Protein AF-A0A4P8KMQ1-F1 (afdb_monomer_lite)

Sequence (525 aa):
MPMMSIRMRLSRSVRSRSPSPRPSARSMSPICSATWWCIRGCRGDPNTGTWWRALWVRRPSRFRLSRASGSRRSGSTRPRRVCWPRCSSRQRRSSRSACSRCDGSPSPGCSASRSSPGRRCSRSGSSLWSCSRTAECDARLEAAGVAPRMDWMTGWTWQAWFGLIGGSLIFFAVLGPMLLIQIRRYGRLSFPRLLGAAATSVYAVALVAYTLLPLPDVAANCGVSGAGIELIPGHSVGDILRETQGLSFVSALTSRATLQVALNVALFVPFGIIARRYWNRGPVVSIMLGAALSLLIETTQLTGIWGLYDCAYRVADVDDLITNTAGAAIGVALAPFLLSWMPSSGTLRRDRSLPRPVTVWRRWFGMVLDAVAVNVVSGLLSLTLIVPQLAFTGGRAPSDAAAIASVVFVGVGTVALVVVLPAVLGRGASIGQRLVWLTPSWPPDRSGRWRRLHRASVVALPYTIATVLDQLPHADAGALQTVVGLIGIVSGVIVLIDVASVPFSRGRRGLSSIVAGAELRDARA

Foldseek 3Di:
DDDDDDDDDDDDDDDDDDDDDDDDDDDDDDDDDDDDDDDDDDDDDDDDDDDDDDDDDDDDDDDDDDDDDDDDDDDDDDDDDDDDDDDDDDDDDDDDDDDDDDDDDDDDDDDDDDDDDDDDDDDDDDDDDDDPVVVVVVVVCVVVVNDPPPPPVVVVVVVVCCLVVVLVVQLCVQLLVQVLCCCVQQVDDDPLLNVVSNVVSNLRSVLCCVLCPPQDDQPPPQPDDQLEEADDPCVLVVVLCVQCVPHDPVVSCVDPSNCVLVVLLQSQLVQLLCVCAVVVDDLVVSLVVQLVVQVVSLVCQQCVNVVPHPGRNHRRYVSSSVSSSNSSNNSNVCNCPPCVVPDHSVVSNVCNLPWDADDLVLVVQLVVVLLVLLVVQLVVLLCVLVVVCCVVVVNDDDDLVSQVVSLVRSLVRSCVPFQLVCLQPDQLDTPSCVSNQKGKDADPVQRDSVLSSQLSCQQSVLSSCLVSLCSRVCCVDDPNVVVSVVSVVVSVVSVVQQSVCQVVDDSSQGDSCVVSVIHMTGNSD

pLDDT: mean 71.43, std 28.8, range [20.5, 98.31]

Secondary structure (DSSP, 8-state):
---------------------------PPP----------------------------PPP----------------------PPP--------------------------------------SSS-----HHHHHHHHHHHTT------HHHHHHHHHHIIIIIHHHHHHHHHHHHHHHHHHHHSS--HHHHHHHHHHHHHHHHHHHHHH-SPPPTTTSTTS----EE--TTHHHHHHHHHHTT--HHHHHTSHHHHHHHHHHHHHHHHHHIIIIIS---HHHHHHHHHHHHHHHHHHHHTHHHHTSSS-SS-EEHHHHHHHHHHHHHHHHHHHHHTTTSPPHHHHHHGGGS-----HHHHHHHHHHHHHHHHHHHHHHHHHHHHHHHHHHTSPPPPHHHHHHHHHHHHHHHIIIIIIHHHHSTT---HHHHHTTEEEE--GGG--HHHHHHHHHHHHHHHHHHHHHTTSTTTTSHHHHHHHHHHHHHHHHHHHHHHHHTTTSGGG-HHHHHHTT-EEEETT-

Structure (mmCIF, N/CA/C/O backbone):
data_AF-A0A4P8KMQ1-F1
#
_entry.id   AF-A0A4P8KMQ1-F1
#
loop_
_atom_site.group_PDB
_atom_site.id
_atom_site.type_symbol
_atom_site.label_atom_id
_atom_site.label_alt_id
_atom_site.label_comp_id
_atom_site.label_asym_id
_atom_site.label_entity_id
_atom_site.label_seq_id
_atom_site.pdbx_PDB_ins_code
_atom_site.Cartn_x
_atom_site.Cartn_y
_atom_site.Cartn_z
_atom_site.occupancy
_atom_site.B_iso_or_equiv
_atom_site.auth_seq_id
_atom_site.auth_comp_id
_atom_site.auth_asym_id
_atom_site.auth_atom_id
_atom_site.pdbx_PDB_model_num
ATOM 1 N N . MET A 1 1 ? 7.401 -48.419 -9.924 1.00 32.31 1 MET A N 1
ATOM 2 C CA . MET A 1 1 ? 8.307 -49.060 -10.907 1.00 32.31 1 MET A CA 1
ATOM 3 C C . MET A 1 1 ? 7.613 -50.303 -11.439 1.00 32.31 1 MET A C 1
ATOM 5 O O . MET A 1 1 ? 7.012 -50.962 -10.596 1.00 32.31 1 MET A O 1
ATOM 9 N N . PRO A 1 2 ? 7.686 -50.664 -12.736 1.00 47.25 2 PRO A N 1
ATOM 10 C CA . PRO A 1 2 ? 8.193 -49.959 -13.937 1.00 47.25 2 PRO A CA 1
ATOM 11 C C . PRO A 1 2 ? 7.004 -49.460 -14.816 1.00 47.25 2 PRO A C 1
ATOM 13 O O . PRO A 1 2 ? 5.876 -49.853 -14.558 1.00 47.25 2 PRO A O 1
ATOM 16 N N . MET A 1 3 ? 7.030 -48.520 -15.771 1.00 28.70 3 MET A N 1
ATOM 17 C CA . MET A 1 3 ? 7.969 -47.985 -16.777 1.00 28.70 3 MET A CA 1
ATOM 18 C C . MET A 1 3 ? 8.418 -48.946 -17.896 1.00 28.70 3 MET A C 1
ATOM 20 O O . MET A 1 3 ? 9.424 -49.628 -17.771 1.00 28.70 3 MET A O 1
ATOM 24 N N . MET A 1 4 ? 7.705 -48.903 -19.029 1.00 29.08 4 MET A N 1
ATOM 25 C CA . MET A 1 4 ? 8.152 -49.257 -20.392 1.00 29.08 4 MET A CA 1
ATOM 26 C C . MET A 1 4 ? 7.154 -48.574 -21.359 1.00 29.08 4 MET A C 1
ATOM 28 O O . MET A 1 4 ? 5.963 -48.824 -21.248 1.00 29.08 4 MET A O 1
ATOM 32 N N . SER A 1 5 ? 7.455 -47.514 -22.118 1.00 27.19 5 SER A N 1
ATOM 33 C CA . SER A 1 5 ? 8.477 -47.265 -23.150 1.00 27.19 5 SER A CA 1
ATOM 34 C C . SER A 1 5 ? 8.075 -47.744 -24.562 1.00 27.19 5 SER A C 1
ATOM 36 O O . SER A 1 5 ? 8.046 -48.939 -24.827 1.00 27.19 5 SER A O 1
ATOM 38 N N . ILE A 1 6 ? 7.879 -46.749 -25.450 1.00 28.44 6 ILE A N 1
ATOM 39 C CA . ILE A 1 6 ? 8.141 -46.724 -26.911 1.00 28.44 6 ILE A CA 1
ATOM 40 C C . ILE A 1 6 ? 7.138 -47.432 -27.856 1.00 28.44 6 ILE A C 1
ATOM 42 O O . ILE A 1 6 ? 7.084 -48.653 -27.904 1.00 28.44 6 ILE A O 1
ATOM 46 N N . ARG A 1 7 ? 6.473 -46.671 -28.756 1.00 26.56 7 ARG A N 1
ATOM 47 C CA . ARG A 1 7 ? 6.892 -46.461 -30.175 1.00 26.56 7 ARG A CA 1
ATOM 48 C C . ARG A 1 7 ? 5.917 -45.565 -30.964 1.00 26.56 7 ARG A C 1
ATOM 50 O O . ARG A 1 7 ? 4.722 -45.824 -31.026 1.00 26.56 7 ARG A O 1
ATOM 57 N N . MET A 1 8 ? 6.465 -44.548 -31.633 1.00 27.00 8 MET A N 1
ATOM 58 C CA . MET A 1 8 ? 5.817 -43.787 -32.710 1.00 27.00 8 MET A CA 1
ATOM 59 C C . MET A 1 8 ? 5.589 -44.660 -33.954 1.00 27.00 8 MET A C 1
ATOM 61 O O . MET A 1 8 ? 6.461 -45.448 -34.326 1.00 27.00 8 MET A O 1
ATOM 65 N N . ARG A 1 9 ? 4.490 -44.415 -34.679 1.00 27.06 9 ARG A N 1
ATOM 66 C CA . ARG A 1 9 ? 4.393 -44.700 -36.118 1.00 27.06 9 ARG A CA 1
ATOM 67 C C . ARG A 1 9 ? 3.645 -43.572 -36.828 1.00 27.06 9 ARG A C 1
ATOM 69 O O . ARG A 1 9 ? 2.464 -43.346 -36.597 1.00 27.06 9 ARG A O 1
ATOM 76 N N . LEU A 1 10 ? 4.381 -42.866 -37.682 1.00 28.61 10 LEU A N 1
ATOM 77 C CA . LEU A 1 10 ? 3.871 -41.964 -38.709 1.00 28.61 10 LEU A CA 1
ATOM 78 C C . LEU A 1 10 ? 3.107 -42.765 -39.772 1.00 28.61 10 LEU A C 1
ATOM 80 O O . LEU A 1 10 ? 3.604 -43.785 -40.246 1.00 28.61 10 LEU A O 1
ATOM 84 N N . SER A 1 11 ? 1.966 -42.247 -40.221 1.00 26.91 11 SER A N 1
ATOM 85 C CA . SER A 1 11 ? 1.463 -42.507 -41.571 1.00 26.91 11 SER A CA 1
ATOM 86 C C . SER A 1 11 ? 0.763 -41.260 -42.101 1.00 26.91 11 SER A C 1
ATOM 88 O O . SER A 1 11 ? -0.282 -40.843 -41.604 1.00 26.91 11 SER A O 1
ATOM 90 N N . ARG A 1 12 ? 1.392 -40.646 -43.106 1.00 30.53 12 ARG A N 1
ATOM 91 C CA . ARG A 1 12 ? 0.777 -39.678 -44.012 1.00 30.53 12 ARG A CA 1
ATOM 92 C C . ARG A 1 12 ? -0.167 -40.445 -44.937 1.00 30.53 12 ARG A C 1
ATOM 94 O O . ARG A 1 12 ? 0.269 -41.390 -45.585 1.00 30.53 12 ARG A O 1
ATOM 101 N N . SER A 1 13 ? -1.394 -39.967 -45.117 1.00 28.11 13 SER A N 1
ATOM 102 C CA . SER A 1 13 ? -2.076 -40.150 -46.398 1.00 28.11 13 SER A CA 1
ATOM 103 C C . SER A 1 13 ? -2.787 -38.862 -46.793 1.00 28.11 13 SER A C 1
ATOM 105 O O . SER A 1 13 ? -3.613 -38.312 -46.071 1.00 28.11 13 SER A O 1
ATOM 107 N N . VAL A 1 14 ? -2.344 -38.354 -47.937 1.00 29.31 14 VAL A N 1
ATOM 108 C CA . VAL A 1 14 ? -2.907 -37.250 -48.699 1.00 29.31 14 VAL A CA 1
ATOM 109 C C . VAL A 1 14 ? -4.107 -37.801 -49.461 1.00 29.31 14 VAL A C 1
ATOM 111 O O . VAL A 1 14 ? -3.966 -38.778 -50.196 1.00 29.31 14 VAL A O 1
ATOM 114 N N . ARG A 1 15 ? -5.269 -37.151 -49.357 1.00 28.89 15 ARG A N 1
ATOM 115 C CA . ARG A 1 15 ? -6.241 -37.167 -50.453 1.00 28.89 15 ARG A CA 1
ATOM 116 C C . ARG A 1 15 ? -7.037 -35.869 -50.498 1.00 28.89 15 ARG A C 1
ATOM 118 O O . ARG A 1 15 ? -7.739 -35.495 -49.567 1.00 28.89 15 ARG A O 1
ATOM 125 N N . SER A 1 16 ? -6.841 -35.196 -51.620 1.00 27.28 16 SER A N 1
ATOM 126 C CA . SER A 1 16 ? -7.515 -34.014 -52.126 1.00 27.28 16 SER A CA 1
ATOM 127 C C . SER A 1 16 ? -9.012 -34.244 -52.332 1.00 27.28 16 SER A C 1
ATOM 129 O O . SER A 1 16 ? -9.410 -35.286 -52.850 1.00 27.28 16 SER A O 1
ATOM 131 N N . ARG A 1 17 ? -9.822 -33.234 -51.995 1.00 27.73 17 ARG A N 1
ATOM 132 C CA . ARG A 1 17 ? -11.119 -32.920 -52.621 1.00 27.73 17 ARG A CA 1
ATOM 133 C C . ARG A 1 17 ? -11.535 -31.498 -52.221 1.00 27.73 17 ARG A C 1
ATOM 135 O O . ARG A 1 17 ? -11.949 -31.257 -51.095 1.00 27.73 17 ARG A O 1
ATOM 142 N N . SER A 1 18 ? -11.382 -30.562 -53.151 1.00 29.22 18 SER A N 1
ATOM 143 C CA . SER A 1 18 ? -12.176 -29.331 -53.242 1.00 29.22 18 SER A CA 1
ATOM 144 C C . SER A 1 18 ? -13.589 -29.700 -53.738 1.00 29.22 18 SER A C 1
ATOM 146 O O . SER A 1 18 ? -13.729 -30.693 -54.458 1.00 29.22 18 SER A O 1
ATOM 148 N N . PRO A 1 19 ? -14.648 -28.985 -53.311 1.00 32.69 19 PRO A N 1
ATOM 149 C CA . PRO A 1 19 ? -15.015 -27.738 -53.985 1.00 32.69 19 PRO A CA 1
ATOM 150 C C . PRO A 1 19 ? -15.478 -26.611 -53.039 1.00 32.69 19 PRO A C 1
ATOM 152 O O . PRO A 1 19 ? -15.913 -26.824 -51.912 1.00 32.69 19 PRO A O 1
ATOM 155 N N . SER A 1 20 ? -15.379 -25.385 -53.546 1.00 29.12 20 SER A N 1
ATOM 156 C CA . SER A 1 20 ? -16.001 -24.167 -53.021 1.00 29.12 20 SER A CA 1
ATOM 157 C C . SER A 1 20 ? -17.530 -24.298 -52.910 1.00 29.12 20 SER A C 1
ATOM 159 O O . SER A 1 20 ? -18.157 -24.991 -53.711 1.00 29.12 20 SER A O 1
ATOM 161 N N . PRO A 1 21 ? -18.149 -23.578 -51.956 1.00 32.59 21 PRO A N 1
ATOM 162 C CA . PRO A 1 21 ? -18.947 -22.427 -52.382 1.00 32.59 21 PRO A CA 1
ATOM 163 C C . PRO A 1 21 ? -18.798 -21.203 -51.459 1.00 32.59 21 PRO A C 1
ATOM 165 O O . PRO A 1 21 ? -18.708 -21.304 -50.239 1.00 32.59 21 PRO A O 1
ATOM 168 N N . ARG A 1 22 ? -18.808 -20.013 -52.069 1.00 31.62 22 ARG A N 1
ATOM 169 C CA . ARG A 1 22 ? -19.026 -18.732 -51.380 1.00 31.62 22 ARG A CA 1
ATOM 170 C C . ARG A 1 22 ? -20.474 -18.664 -50.876 1.00 31.62 22 ARG A C 1
ATOM 172 O O . ARG A 1 22 ? -21.369 -18.993 -51.653 1.00 31.62 22 ARG A O 1
ATOM 179 N N . PRO A 1 23 ? -20.719 -18.059 -49.704 1.00 29.95 23 PRO A N 1
ATOM 180 C CA . PRO A 1 23 ? -21.929 -17.283 -49.510 1.00 29.95 23 PRO A CA 1
ATOM 181 C C . PRO A 1 23 ? -21.608 -15.808 -49.248 1.00 29.95 23 PRO A C 1
ATOM 183 O O . PRO A 1 23 ? -20.733 -15.428 -48.475 1.00 29.95 23 PRO A O 1
ATOM 186 N N . SER A 1 24 ? -22.364 -14.989 -49.964 1.00 27.33 24 SER A N 1
ATOM 187 C CA . SER A 1 24 ? -22.517 -13.544 -49.887 1.00 27.33 24 SER A CA 1
ATOM 188 C C . SER A 1 24 ? -22.719 -13.016 -48.461 1.00 27.33 24 SER A C 1
ATOM 190 O O . SER A 1 24 ? -23.735 -13.311 -47.831 1.00 27.33 24 SER A O 1
ATOM 192 N N . ALA A 1 25 ? -21.824 -12.142 -48.001 1.00 26.94 25 ALA A N 1
ATOM 193 C CA . ALA A 1 25 ? -22.103 -11.256 -46.878 1.00 26.94 25 ALA A CA 1
ATOM 194 C C . ALA A 1 25 ? -22.982 -10.093 -47.370 1.00 26.94 25 ALA A C 1
ATOM 196 O O . ALA A 1 25 ? -22.518 -9.189 -48.064 1.00 26.94 25 ALA A O 1
ATOM 197 N N . ARG A 1 26 ? -24.275 -10.148 -47.032 1.00 26.28 26 ARG A N 1
ATOM 198 C CA . ARG A 1 26 ? -25.172 -8.989 -47.045 1.00 26.28 26 ARG A CA 1
ATOM 199 C C . ARG A 1 26 ? -24.699 -8.023 -45.958 1.00 26.28 26 ARG A C 1
ATOM 201 O O . ARG A 1 26 ? -24.690 -8.386 -44.785 1.00 26.28 26 ARG A O 1
ATOM 208 N N . SER A 1 27 ? -24.326 -6.805 -46.332 1.00 24.88 27 SER A N 1
ATOM 209 C CA . SER A 1 27 ? -24.139 -5.707 -45.388 1.00 24.88 27 SER A CA 1
ATOM 210 C C . SER A 1 27 ? -25.509 -5.229 -44.896 1.00 24.88 27 SER A C 1
ATOM 212 O O . SER A 1 27 ? -26.254 -4.568 -45.614 1.00 24.88 27 SER A O 1
ATOM 214 N N . MET A 1 28 ? -25.857 -5.580 -43.658 1.00 25.22 28 MET A N 1
ATOM 215 C CA . MET A 1 28 ? -26.893 -4.878 -42.900 1.00 25.22 28 MET A CA 1
ATOM 216 C C . MET A 1 28 ? -26.285 -3.585 -42.357 1.00 25.22 28 MET A C 1
ATOM 218 O O . MET A 1 28 ? -25.328 -3.603 -41.587 1.00 25.22 28 MET A O 1
ATOM 222 N N . SER A 1 29 ? -26.822 -2.459 -42.812 1.00 24.77 29 SER A N 1
ATOM 223 C CA . SER A 1 29 ? -26.522 -1.119 -42.315 1.00 24.77 29 SER A CA 1
ATOM 224 C C . SER A 1 29 ? -27.044 -0.956 -40.880 1.00 24.77 29 SER A C 1
ATOM 226 O O . SER A 1 29 ? -28.207 -1.286 -40.640 1.00 24.77 29 SER A O 1
ATOM 228 N N . PRO A 1 30 ? -26.269 -0.408 -39.928 1.00 26.41 30 PRO A N 1
ATOM 229 C CA . PRO A 1 30 ? -26.843 0.089 -38.691 1.00 26.41 30 PRO A CA 1
ATOM 230 C C . PRO A 1 30 ? -27.525 1.437 -38.954 1.00 26.41 30 PRO A C 1
ATOM 232 O O . PRO A 1 30 ? -26.949 2.374 -39.508 1.00 26.41 30 PRO A O 1
ATOM 235 N N . ILE A 1 31 ? -28.793 1.489 -38.567 1.00 24.12 31 ILE A N 1
ATOM 236 C CA . ILE A 1 31 ? -29.654 2.666 -38.516 1.00 24.12 31 ILE A CA 1
ATOM 237 C C . ILE A 1 31 ? -29.064 3.642 -37.487 1.00 24.12 31 ILE A C 1
ATOM 239 O O . ILE A 1 31 ? -29.079 3.365 -36.291 1.00 24.12 31 ILE A O 1
ATOM 243 N N . CYS A 1 32 ? -28.561 4.793 -37.939 1.00 22.75 32 CYS A N 1
ATOM 244 C CA . CYS A 1 32 ? -28.290 5.937 -37.068 1.00 22.75 32 CYS A CA 1
ATOM 245 C C . CYS A 1 32 ? -29.564 6.777 -36.939 1.00 22.75 32 CYS A C 1
ATOM 247 O O . CYS A 1 32 ? -29.843 7.644 -37.766 1.00 22.75 32 CYS A O 1
ATOM 249 N N . SER A 1 33 ? -30.337 6.525 -35.887 1.00 25.86 33 SER A N 1
ATOM 250 C CA . SER A 1 33 ? -31.342 7.456 -35.382 1.00 25.86 33 SER A CA 1
ATOM 251 C C . SER A 1 33 ? -30.689 8.385 -34.357 1.00 25.86 33 SER A C 1
ATOM 253 O O . SER A 1 33 ? -30.431 7.970 -33.230 1.00 25.86 33 SER A O 1
ATOM 255 N N . ALA A 1 34 ? -30.433 9.638 -34.727 1.00 24.78 34 ALA A N 1
ATOM 256 C CA . ALA A 1 34 ? -30.225 10.719 -33.764 1.00 24.78 34 ALA A CA 1
ATOM 257 C C . ALA A 1 34 ? -30.566 12.064 -34.415 1.00 24.78 34 ALA A C 1
ATOM 259 O O . ALA A 1 34 ? -29.739 12.741 -35.021 1.00 24.78 34 ALA A O 1
ATOM 260 N N . THR A 1 35 ? -31.838 12.420 -34.298 1.00 23.20 35 THR A N 1
ATOM 261 C CA . THR A 1 35 ? -32.401 13.739 -34.566 1.00 23.20 35 THR A CA 1
ATOM 262 C C . THR A 1 35 ? -31.804 14.742 -33.576 1.00 23.20 35 THR A C 1
ATOM 264 O O . THR A 1 35 ? -32.004 14.585 -32.376 1.00 23.20 35 THR A O 1
ATOM 267 N N . TRP A 1 36 ? -31.121 15.791 -34.043 1.00 23.53 36 TRP A N 1
ATOM 268 C CA . TRP A 1 36 ? -30.829 16.966 -33.213 1.00 23.53 36 TRP A CA 1
ATOM 269 C C . TRP A 1 36 ? -31.332 18.235 -33.891 1.00 23.53 36 TRP A C 1
ATOM 271 O O . TRP A 1 36 ? -30.965 18.574 -35.015 1.00 23.53 36 TRP A O 1
ATOM 281 N N . TRP A 1 37 ? -32.238 18.897 -33.178 1.00 23.16 37 TRP A N 1
ATOM 282 C CA . TRP A 1 37 ? -32.854 20.167 -33.520 1.00 23.16 37 TRP A CA 1
ATOM 283 C C . TRP A 1 37 ? -31.832 21.309 -33.473 1.00 23.16 37 TRP A C 1
ATOM 285 O O . TRP A 1 37 ? -31.116 21.484 -32.489 1.00 23.16 37 TRP A O 1
ATOM 295 N N . CYS A 1 38 ? -31.821 22.141 -34.515 1.00 20.50 38 CYS A N 1
ATOM 296 C CA . CYS A 1 38 ? -31.182 23.453 -34.492 1.00 20.50 38 CYS A CA 1
ATOM 297 C C . CYS A 1 38 ? -31.956 24.403 -33.568 1.00 20.50 38 CYS A C 1
ATOM 299 O O . CYS A 1 38 ? -33.068 24.811 -33.902 1.00 20.50 38 CYS A O 1
ATOM 301 N N . ILE A 1 39 ? -31.336 24.855 -32.478 1.00 23.31 39 ILE A N 1
ATOM 302 C CA . ILE A 1 39 ? -31.779 26.054 -31.757 1.00 23.31 39 ILE A CA 1
ATOM 303 C C . ILE A 1 39 ? -30.860 27.215 -32.146 1.00 23.31 39 ILE A C 1
ATOM 305 O O . ILE A 1 39 ? -29.667 27.230 -31.853 1.00 23.31 39 ILE A O 1
ATOM 309 N N . ARG A 1 40 ? -31.443 28.191 -32.850 1.00 24.39 40 ARG A N 1
ATOM 310 C CA . ARG A 1 40 ? -30.890 29.536 -33.059 1.00 24.39 40 ARG A CA 1
ATOM 311 C C . ARG A 1 40 ? -30.908 30.307 -31.738 1.00 24.39 40 ARG A C 1
ATOM 313 O O . ARG A 1 40 ? -31.934 30.319 -31.067 1.00 24.39 40 ARG A O 1
ATOM 320 N N . GLY A 1 41 ? -29.854 31.072 -31.458 1.00 23.44 41 GLY A N 1
ATOM 321 C CA . GLY A 1 41 ? -29.892 32.098 -30.415 1.00 23.44 41 GLY A CA 1
ATOM 322 C C . GLY A 1 41 ? -28.581 32.858 -30.239 1.00 23.44 41 GLY A C 1
ATOM 323 O O . GLY A 1 41 ? -27.792 32.530 -29.366 1.00 23.44 41 GLY A O 1
ATOM 324 N N . CYS A 1 42 ? -28.361 33.905 -31.039 1.00 23.69 42 CYS A N 1
ATOM 325 C CA . CYS A 1 42 ? -27.425 34.981 -30.702 1.00 23.69 42 CYS A CA 1
ATOM 326 C C . CYS A 1 42 ? -28.135 36.015 -29.810 1.00 23.69 42 CYS A C 1
ATOM 328 O O . CYS A 1 42 ? -29.145 36.568 -30.243 1.00 23.69 42 CYS A O 1
ATOM 330 N N . ARG A 1 43 ? -27.590 36.284 -28.616 1.00 25.75 43 ARG A N 1
ATOM 331 C CA . ARG A 1 43 ? -27.700 37.482 -27.735 1.00 25.75 43 ARG A CA 1
ATOM 332 C C . ARG A 1 43 ? -26.881 37.111 -26.482 1.00 25.75 43 ARG A C 1
ATOM 334 O O . ARG A 1 43 ? -27.092 36.029 -25.962 1.00 25.75 43 ARG A O 1
ATOM 341 N N . GLY A 1 44 ? -25.824 37.804 -26.067 1.00 24.20 44 GLY A N 1
ATOM 342 C CA . GLY A 1 44 ? -25.755 39.190 -25.600 1.00 24.20 44 GLY A CA 1
ATOM 343 C C . GLY A 1 44 ? -25.291 39.146 -24.130 1.00 24.20 44 GLY A C 1
ATOM 344 O O . GLY A 1 44 ? -26.041 38.669 -23.289 1.00 24.20 44 GLY A O 1
ATOM 345 N N . ASP A 1 45 ? -24.051 39.564 -23.862 1.00 28.89 45 ASP A N 1
ATOM 346 C CA . ASP A 1 45 ? -23.431 39.796 -22.528 1.00 28.89 45 ASP A CA 1
ATOM 347 C C . ASP A 1 45 ? -24.262 40.834 -21.704 1.00 28.89 45 ASP A C 1
ATOM 349 O O . ASP A 1 45 ? -25.031 41.544 -22.366 1.00 28.89 45 ASP A O 1
ATOM 353 N N . PRO A 1 46 ? -24.137 41.056 -20.358 1.00 43.97 46 PRO A N 1
ATOM 354 C CA . PRO A 1 46 ? -22.985 40.785 -19.474 1.00 43.97 46 PRO A CA 1
ATOM 355 C C . PRO A 1 46 ? -23.264 40.358 -18.000 1.00 43.97 46 PRO A C 1
ATOM 357 O O . PRO A 1 46 ? -24.391 40.412 -17.518 1.00 43.97 46 PRO A O 1
ATOM 360 N N . ASN A 1 47 ? -22.172 40.036 -17.283 1.00 26.12 47 ASN A N 1
ATOM 361 C CA . ASN A 1 47 ? -21.856 40.279 -15.852 1.00 26.12 47 ASN A CA 1
ATOM 362 C C . ASN A 1 47 ? -21.432 39.093 -14.949 1.00 26.12 47 ASN A C 1
ATOM 364 O O . ASN A 1 47 ? -22.212 38.226 -14.574 1.00 26.12 47 ASN A O 1
ATOM 368 N N . THR A 1 48 ? -20.207 39.279 -14.432 1.00 28.27 48 THR A N 1
ATOM 369 C CA . THR A 1 48 ? -19.697 39.038 -13.063 1.00 28.27 48 THR A CA 1
ATOM 370 C C . THR A 1 48 ? -19.386 37.621 -12.580 1.00 28.27 48 THR A C 1
ATOM 372 O O . THR A 1 48 ? -20.258 36.777 -12.431 1.00 28.27 48 THR A O 1
ATOM 375 N N . GLY A 1 49 ? -18.119 37.437 -12.183 1.00 24.11 49 GLY A N 1
ATOM 376 C CA . GLY A 1 49 ? -17.666 36.307 -11.369 1.00 24.11 49 GLY A CA 1
ATOM 377 C C . GLY A 1 49 ? -16.148 36.126 -11.354 1.00 24.11 49 GLY A C 1
ATOM 378 O O . GLY A 1 49 ? -15.637 35.134 -11.850 1.00 24.11 49 GLY A O 1
ATOM 379 N N . THR A 1 50 ? -15.422 37.119 -10.846 1.00 24.73 50 THR A N 1
ATOM 380 C CA . THR A 1 50 ? -13.966 37.142 -10.627 1.00 24.73 50 THR A CA 1
ATOM 381 C C . THR A 1 50 ? -13.463 36.090 -9.615 1.00 24.73 50 THR A C 1
ATOM 383 O O . THR A 1 50 ? -14.256 35.489 -8.898 1.00 24.73 50 THR A O 1
ATOM 386 N N . TRP A 1 51 ? -12.121 35.994 -9.514 1.00 23.86 51 TRP A N 1
ATOM 387 C CA . TRP A 1 51 ? -11.257 35.342 -8.494 1.00 23.86 51 TRP A CA 1
ATOM 388 C C . TRP A 1 51 ? -10.817 33.900 -8.857 1.00 23.86 51 TRP A C 1
ATOM 390 O O . TRP A 1 51 ? -11.626 32.990 -8.865 1.00 23.86 51 TRP A O 1
ATOM 400 N N . TRP A 1 52 ? -9.554 33.594 -9.204 1.00 24.33 52 TRP A N 1
ATOM 401 C CA . TRP A 1 52 ? -8.314 33.885 -8.468 1.00 24.33 52 TRP A CA 1
ATOM 402 C C . TRP A 1 52 ? -7.036 33.982 -9.339 1.00 24.33 52 TRP A C 1
ATOM 404 O O . TRP A 1 52 ? -6.741 33.132 -10.169 1.00 24.33 52 TRP A O 1
ATOM 414 N N . ARG A 1 53 ? -6.273 35.044 -9.041 1.00 23.70 53 ARG A N 1
ATOM 415 C CA . ARG A 1 53 ? -4.810 35.276 -9.068 1.00 23.70 53 ARG A CA 1
ATOM 416 C C . ARG A 1 53 ? -3.887 34.316 -9.842 1.00 23.70 53 ARG A C 1
ATOM 418 O O . ARG A 1 53 ? -3.543 33.240 -9.367 1.00 23.70 53 ARG A O 1
ATOM 425 N N . ALA A 1 54 ? -3.285 34.868 -10.897 1.00 24.47 54 ALA A N 1
ATOM 426 C CA . ALA A 1 54 ? -1.950 34.514 -11.367 1.00 24.47 54 ALA A CA 1
ATOM 427 C C . ALA A 1 54 ? -0.879 35.298 -10.579 1.00 24.47 54 ALA A C 1
ATOM 429 O O . ALA A 1 54 ? -0.921 36.526 -10.495 1.00 24.47 54 ALA A O 1
ATOM 430 N N . LEU A 1 55 ? 0.102 34.583 -10.034 1.00 22.92 55 LEU A N 1
ATOM 431 C CA . LEU A 1 55 ? 1.400 35.102 -9.612 1.00 22.92 55 LEU A CA 1
ATOM 432 C C . LEU A 1 55 ? 2.438 34.117 -10.155 1.00 22.92 55 LEU A C 1
ATOM 434 O O . LEU A 1 55 ? 2.314 32.931 -9.883 1.00 22.92 55 LEU A O 1
ATOM 438 N N . TRP A 1 56 ? 3.376 34.598 -10.974 1.00 23.08 56 TRP A N 1
ATOM 439 C CA . TRP A 1 56 ? 4.832 34.389 -10.870 1.00 23.08 56 TRP A CA 1
ATOM 440 C C . TRP A 1 56 ? 5.547 34.842 -12.162 1.00 23.08 56 TRP A C 1
ATOM 442 O O . TRP A 1 56 ? 5.611 34.147 -13.167 1.00 23.08 56 TRP A O 1
ATOM 452 N N . VAL A 1 57 ? 6.027 36.088 -12.093 1.00 23.97 57 VAL A N 1
ATOM 453 C CA . VAL A 1 57 ? 7.388 36.579 -12.390 1.00 23.97 57 VAL A CA 1
ATOM 454 C C . VAL A 1 57 ? 8.104 36.140 -13.686 1.00 23.97 57 VAL A C 1
ATOM 456 O O . VAL A 1 57 ? 8.576 35.021 -13.854 1.00 23.97 57 VAL A O 1
ATOM 459 N N . ARG A 1 58 ? 8.311 37.166 -14.527 1.00 24.52 58 ARG A N 1
ATOM 460 C CA . ARG A 1 58 ? 9.264 37.320 -15.641 1.00 24.52 58 ARG A CA 1
ATOM 461 C C . ARG A 1 58 ? 10.704 36.877 -15.323 1.00 24.52 58 ARG A C 1
ATOM 463 O O . ARG A 1 58 ? 11.257 37.263 -14.297 1.00 24.52 58 ARG A O 1
ATOM 470 N N . ARG A 1 59 ? 11.381 36.280 -16.314 1.00 23.80 59 ARG A N 1
ATOM 471 C CA . ARG A 1 59 ? 12.845 36.390 -16.503 1.00 23.80 59 ARG A CA 1
ATOM 472 C C . ARG A 1 59 ? 13.171 37.464 -17.559 1.00 23.80 59 ARG A C 1
ATOM 474 O O . ARG A 1 59 ? 12.424 37.569 -18.530 1.00 23.80 59 ARG A O 1
ATOM 481 N N . PRO A 1 60 ? 14.260 38.243 -17.408 1.00 31.02 60 PRO A N 1
ATOM 482 C CA . PRO A 1 60 ? 14.641 39.284 -18.357 1.00 31.02 60 PRO A CA 1
ATOM 483 C C . PRO A 1 60 ? 15.658 38.781 -19.393 1.00 31.02 60 PRO A C 1
ATOM 485 O O . PRO A 1 60 ? 16.579 38.029 -19.073 1.00 31.02 60 PRO A O 1
ATOM 488 N N . SER A 1 61 ? 15.525 39.256 -20.630 1.00 26.92 61 SER A N 1
ATOM 489 C CA . SER A 1 61 ? 16.539 39.149 -21.680 1.00 26.92 61 SER A CA 1
ATOM 490 C C . SER A 1 61 ? 17.381 40.428 -21.769 1.00 26.92 61 SER A C 1
ATOM 492 O O . SER A 1 61 ? 16.890 41.546 -21.637 1.00 26.92 61 SER A O 1
ATOM 494 N N . ARG A 1 62 ? 18.677 40.190 -21.968 1.00 26.67 62 ARG A N 1
ATOM 495 C CA . ARG A 1 62 ? 19.855 41.068 -21.999 1.00 26.67 62 ARG A CA 1
ATOM 496 C C . ARG A 1 62 ? 19.731 42.407 -22.758 1.00 26.67 62 ARG A C 1
ATOM 498 O O . ARG A 1 62 ? 19.337 42.448 -23.914 1.00 26.67 62 ARG A O 1
ATOM 505 N N . PHE A 1 63 ? 20.205 43.453 -22.076 1.00 23.78 63 PHE A N 1
ATOM 506 C CA . PHE A 1 63 ? 21.138 44.518 -22.493 1.00 23.78 63 PHE A CA 1
ATOM 507 C C . PHE A 1 63 ? 21.332 44.846 -23.991 1.00 23.78 63 PHE A C 1
ATOM 509 O O . PHE A 1 63 ? 21.946 44.084 -24.736 1.00 23.78 63 PHE A O 1
ATOM 516 N N . ARG A 1 64 ? 21.064 46.116 -24.333 1.00 23.75 64 ARG A N 1
ATOM 517 C CA . ARG A 1 64 ? 21.998 46.969 -25.092 1.00 23.75 64 ARG A CA 1
ATOM 518 C C . ARG A 1 64 ? 21.905 48.411 -24.584 1.00 23.75 64 ARG A C 1
ATOM 520 O O . ARG A 1 64 ? 20.835 49.009 -24.584 1.00 23.75 64 ARG A O 1
ATOM 527 N N . LEU A 1 65 ? 23.038 48.927 -24.117 1.00 24.64 65 LEU A N 1
ATOM 528 C CA . LEU A 1 65 ? 23.259 50.318 -23.727 1.00 24.64 65 LEU A CA 1
ATOM 529 C C . LEU A 1 65 ? 23.607 51.142 -24.971 1.00 24.64 65 LEU A C 1
ATOM 531 O O . LEU A 1 65 ? 24.520 50.779 -25.707 1.00 24.64 65 LEU A O 1
ATOM 535 N N . SER A 1 66 ? 22.961 52.291 -25.136 1.00 24.62 66 SER A N 1
ATOM 536 C CA . SER A 1 66 ? 23.617 53.493 -25.652 1.00 24.62 66 SER A CA 1
ATOM 537 C C . SER A 1 66 ? 22.929 54.716 -25.050 1.00 24.62 66 SER A C 1
ATOM 539 O O . SER A 1 66 ? 21.704 54.808 -25.018 1.00 24.62 66 SER A O 1
ATOM 541 N N . ARG A 1 67 ? 23.756 55.584 -24.470 1.00 25.84 67 ARG A N 1
ATOM 542 C CA . ARG A 1 67 ? 23.426 56.748 -23.647 1.00 25.84 67 ARG A CA 1
ATOM 543 C C . ARG A 1 67 ? 22.654 57.807 -24.440 1.00 25.84 67 ARG A C 1
ATOM 545 O O . ARG A 1 67 ? 23.065 58.168 -25.535 1.00 25.84 67 ARG A O 1
ATOM 552 N N . ALA A 1 68 ? 21.644 58.404 -23.810 1.00 24.69 68 ALA A N 1
ATOM 553 C CA . ALA A 1 68 ? 21.193 59.756 -24.123 1.00 24.69 68 ALA A CA 1
ATOM 554 C C . ALA A 1 68 ? 21.319 60.608 -22.851 1.00 24.69 68 ALA A C 1
ATOM 556 O O . ALA A 1 68 ? 20.656 60.351 -21.846 1.00 24.69 68 ALA A O 1
ATOM 557 N N . SER A 1 69 ? 22.219 61.589 -22.885 1.00 27.45 69 SER A N 1
ATOM 558 C CA . SER A 1 69 ? 22.278 62.696 -21.932 1.00 27.45 69 SER A CA 1
ATOM 559 C C . SER A 1 69 ? 21.057 63.589 -22.138 1.00 27.45 69 SER A C 1
ATOM 561 O O . SER A 1 69 ? 20.799 64.042 -23.252 1.00 27.45 69 SER A O 1
ATOM 563 N N . GLY A 1 70 ? 20.297 63.822 -21.071 1.00 23.98 70 GLY A N 1
ATOM 564 C CA . GLY A 1 70 ? 19.131 64.696 -21.093 1.00 23.98 70 GLY A CA 1
ATOM 565 C C . GLY A 1 70 ? 19.464 66.159 -20.806 1.00 23.98 70 GLY A C 1
ATOM 566 O O . GLY A 1 70 ? 20.321 66.458 -19.982 1.00 23.98 70 GLY A O 1
ATOM 567 N N . SER A 1 71 ? 18.688 67.055 -21.411 1.00 26.17 71 SER A N 1
ATOM 568 C CA . SER A 1 71 ? 18.236 68.328 -20.828 1.00 26.17 71 SER A CA 1
ATOM 569 C C . SER A 1 71 ? 17.034 68.820 -21.656 1.00 26.17 71 SER A C 1
ATOM 571 O O . SER A 1 71 ? 17.112 69.012 -22.860 1.00 26.17 71 SER A O 1
ATOM 573 N N . ARG A 1 72 ? 15.816 68.651 -21.125 1.00 24.77 72 ARG A N 1
ATOM 574 C CA . ARG A 1 72 ? 14.952 69.692 -20.527 1.00 24.77 72 ARG A CA 1
ATOM 575 C C . ARG A 1 72 ? 14.622 70.887 -21.439 1.00 24.77 72 ARG A C 1
ATOM 577 O O . ARG A 1 72 ? 15.439 71.785 -21.579 1.00 24.77 72 ARG A O 1
ATOM 584 N N . ARG A 1 73 ? 13.349 70.964 -21.859 1.00 26.41 73 ARG A N 1
ATOM 585 C CA . ARG A 1 73 ? 12.448 72.147 -21.799 1.00 26.41 73 ARG A CA 1
ATOM 586 C C . ARG A 1 73 ? 11.028 71.708 -22.205 1.00 26.41 73 ARG A C 1
ATOM 588 O O . ARG A 1 73 ? 10.862 71.047 -23.218 1.00 26.41 73 ARG A O 1
ATOM 595 N N . SER A 1 74 ? 10.083 71.700 -21.262 1.00 25.83 74 SER A N 1
ATOM 596 C CA . SER A 1 74 ? 9.019 72.709 -21.058 1.00 25.83 74 SER A CA 1
ATOM 597 C C . SER A 1 74 ? 8.020 72.813 -22.219 1.00 25.83 74 SER A C 1
ATOM 599 O O . SER A 1 74 ? 8.375 73.288 -23.291 1.00 25.83 74 SER A O 1
ATOM 601 N N . GLY A 1 75 ? 6.758 72.446 -21.981 1.00 27.45 75 GLY A N 1
ATOM 602 C CA . GLY A 1 75 ? 5.670 72.685 -22.933 1.00 27.45 75 GLY A CA 1
ATOM 603 C C . GLY A 1 75 ? 4.366 72.011 -22.518 1.00 27.45 75 GLY A C 1
ATOM 604 O O . GLY A 1 75 ? 4.294 70.796 -22.395 1.00 27.45 75 GLY A O 1
ATOM 605 N N . SER A 1 76 ? 3.358 72.827 -22.258 1.00 26.31 76 SER A N 1
ATOM 606 C CA . SER A 1 76 ? 2.056 72.548 -21.661 1.00 26.31 76 SER A CA 1
ATOM 607 C C . SER A 1 76 ? 1.036 71.833 -22.573 1.00 26.31 76 SER A C 1
ATOM 609 O O . SER A 1 76 ? 0.969 72.086 -23.768 1.00 26.31 76 SER A O 1
ATOM 611 N N . THR A 1 77 ? 0.193 71.002 -21.940 1.00 28.56 77 THR A N 1
ATOM 612 C CA . THR A 1 77 ? -1.270 70.804 -22.141 1.00 28.56 77 THR A CA 1
ATOM 613 C C . THR A 1 77 ? -1.885 70.606 -23.551 1.00 28.56 77 THR A C 1
ATOM 615 O O . THR A 1 77 ? -2.056 71.570 -24.281 1.00 28.56 77 THR A O 1
ATOM 618 N N . ARG A 1 78 ? -2.340 69.351 -23.805 1.00 26.12 78 ARG A N 1
ATOM 619 C CA . ARG A 1 78 ? -3.616 68.808 -24.400 1.00 26.12 78 ARG A CA 1
ATOM 620 C C . ARG A 1 78 ? -4.383 69.578 -25.518 1.00 26.12 78 ARG A C 1
ATOM 622 O O . ARG A 1 78 ? -4.430 70.794 -25.490 1.00 26.12 78 ARG A O 1
ATOM 629 N N . PRO A 1 79 ? -5.297 68.920 -26.284 1.00 33.44 79 PRO A N 1
ATOM 630 C CA . PRO A 1 79 ? -5.286 67.594 -26.932 1.00 33.44 79 PRO A CA 1
ATOM 631 C C . PRO A 1 79 ? -5.707 67.682 -28.432 1.00 33.44 79 PRO A C 1
ATOM 633 O O . PRO A 1 79 ? -6.498 68.547 -28.803 1.00 33.44 79 PRO A O 1
ATOM 636 N N . ARG A 1 80 ? -5.293 66.756 -29.317 1.00 24.64 80 ARG A N 1
ATOM 637 C CA . ARG A 1 80 ? -5.902 66.634 -30.664 1.00 24.64 80 ARG A CA 1
ATOM 638 C C . ARG A 1 80 ? -6.057 65.193 -31.157 1.00 24.64 80 ARG A C 1
ATOM 640 O O . ARG A 1 80 ? -5.160 64.368 -31.052 1.00 24.64 80 ARG A O 1
ATOM 647 N N . ARG A 1 81 ? -7.259 64.968 -31.698 1.00 24.08 81 ARG A N 1
ATOM 648 C CA . ARG A 1 81 ? -7.774 63.827 -32.464 1.00 24.08 81 ARG A CA 1
ATOM 649 C C . ARG A 1 81 ? -7.020 63.659 -33.788 1.00 24.08 81 ARG A C 1
ATOM 651 O O . ARG A 1 81 ? -6.747 64.671 -34.423 1.00 24.08 81 ARG A O 1
ATOM 658 N N . VAL A 1 82 ? -6.845 62.420 -34.253 1.00 25.84 82 VAL A N 1
ATOM 659 C CA . VAL A 1 82 ? -6.625 62.045 -35.670 1.00 25.84 82 VAL A CA 1
ATOM 660 C C . VAL A 1 82 ? -7.210 60.627 -35.831 1.00 25.84 82 VAL A C 1
ATOM 662 O O . VAL A 1 82 ? -6.779 59.724 -35.126 1.00 25.84 82 VAL A O 1
ATOM 665 N N . CYS A 1 83 ? -8.392 60.410 -36.415 1.00 24.12 83 CYS A N 1
ATOM 666 C CA . CYS A 1 83 ? -8.805 60.433 -37.832 1.00 24.12 83 CYS A CA 1
ATOM 667 C C . CYS A 1 83 ? -8.167 59.344 -38.717 1.00 24.12 83 CYS A C 1
ATOM 669 O O . CYS A 1 83 ? -7.014 59.433 -39.117 1.00 24.12 83 CYS A O 1
ATOM 671 N N . TRP A 1 84 ? -9.002 58.353 -39.051 1.00 22.16 84 TRP A N 1
ATOM 672 C CA . TRP A 1 84 ? -8.867 57.382 -40.142 1.00 22.16 84 TRP A CA 1
ATOM 673 C C . TRP A 1 84 ? -9.054 58.039 -41.523 1.00 22.16 84 TRP A C 1
ATOM 675 O O . TRP A 1 84 ? -9.845 58.983 -41.621 1.00 22.16 84 TRP A O 1
ATOM 685 N N . PRO A 1 85 ? -8.484 57.485 -42.611 1.00 26.66 85 PRO A N 1
ATOM 686 C CA . PRO A 1 85 ? -8.942 57.773 -43.963 1.00 26.66 85 PRO A CA 1
ATOM 687 C C . PRO A 1 85 ? -10.111 56.863 -44.386 1.00 26.66 85 PRO A C 1
ATOM 689 O O . PRO A 1 85 ? -10.137 55.662 -44.122 1.00 26.66 85 PRO A O 1
ATOM 692 N N . ARG A 1 86 ? -11.076 57.495 -45.063 1.00 22.92 86 ARG A N 1
ATOM 693 C CA . ARG A 1 86 ? -12.259 56.953 -45.755 1.00 22.92 86 ARG A CA 1
ATOM 694 C C . ARG A 1 86 ? -11.950 56.598 -47.219 1.00 22.92 86 ARG A C 1
ATOM 696 O O . ARG A 1 86 ? -11.123 57.262 -47.828 1.00 22.92 86 ARG A O 1
ATOM 703 N N . CYS A 1 87 ? -12.795 55.745 -47.806 1.00 21.98 87 CYS A N 1
ATOM 704 C CA . CYS A 1 87 ? -13.593 56.012 -49.027 1.00 21.98 87 CYS A CA 1
ATOM 705 C C . CYS A 1 87 ? -14.846 55.103 -48.950 1.00 21.98 87 CYS A C 1
ATOM 707 O O . CYS A 1 87 ? -14.697 53.903 -48.762 1.00 21.98 87 CYS A O 1
ATOM 709 N N . SER A 1 88 ? -16.080 55.592 -48.723 1.00 22.70 88 SER A N 1
ATOM 710 C CA . SER A 1 88 ? -17.068 56.156 -49.684 1.00 22.70 88 SER A CA 1
ATOM 711 C C . SER A 1 88 ? -17.319 55.248 -50.901 1.00 22.70 88 SER A C 1
ATOM 713 O O . SER A 1 88 ? -16.363 54.832 -51.527 1.00 22.70 88 SER A O 1
ATOM 715 N N . SER A 1 89 ? -18.531 54.925 -51.363 1.00 26.11 89 SER A N 1
ATOM 716 C CA . SER A 1 89 ? -19.890 55.385 -51.057 1.00 26.11 89 SER A CA 1
ATOM 717 C C . SER A 1 89 ? -20.914 54.531 -51.838 1.00 26.11 89 SER A C 1
ATOM 719 O O . SER A 1 89 ? -20.771 54.367 -53.038 1.00 26.11 89 SER A O 1
ATOM 721 N N . ARG A 1 90 ? -21.985 54.091 -51.163 1.00 24.45 90 ARG A N 1
ATOM 722 C CA . ARG A 1 90 ? -23.400 54.385 -51.498 1.00 24.45 90 ARG A CA 1
ATOM 723 C C . ARG A 1 90 ? -23.939 54.061 -52.921 1.00 24.45 90 ARG A C 1
ATOM 725 O O . ARG A 1 90 ? -23.824 54.890 -53.808 1.00 24.45 90 ARG A O 1
ATOM 732 N N . GLN A 1 91 ? -24.765 53.012 -53.045 1.00 26.66 91 GLN A N 1
ATOM 733 C CA . GLN A 1 91 ? -26.010 52.990 -53.858 1.00 26.66 91 GLN A CA 1
ATOM 734 C C . GLN A 1 91 ? -26.834 51.739 -53.483 1.00 26.66 91 GLN A C 1
ATOM 736 O O . GLN A 1 91 ? -26.360 50.621 -53.590 1.00 26.66 91 GLN A O 1
ATOM 741 N N . ARG A 1 92 ? -27.888 51.894 -52.671 1.00 24.23 92 ARG A N 1
ATOM 742 C CA . ARG A 1 92 ? -29.316 52.047 -53.034 1.00 24.23 92 ARG A CA 1
ATOM 743 C C . ARG A 1 92 ? -30.003 50.764 -53.542 1.00 24.23 92 ARG A C 1
ATOM 745 O O . ARG A 1 92 ? -29.821 50.371 -54.677 1.00 24.23 92 ARG A O 1
ATOM 752 N N . ARG A 1 93 ? -30.896 50.283 -52.661 1.00 23.80 93 ARG A N 1
ATOM 753 C CA . ARG A 1 93 ? -32.315 49.907 -52.851 1.00 23.80 93 ARG A CA 1
ATOM 754 C C . ARG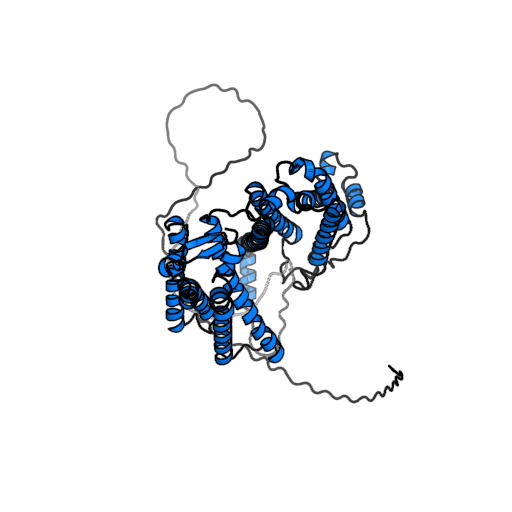 A 1 93 ? -32.711 48.895 -53.934 1.00 23.80 93 ARG A C 1
ATOM 756 O O . ARG A 1 93 ? -32.496 49.142 -55.107 1.00 23.80 93 ARG A O 1
ATOM 763 N N . SER A 1 94 ? -33.560 47.969 -53.453 1.00 22.86 94 SER A N 1
ATOM 764 C CA . SER A 1 94 ? -34.701 47.309 -54.120 1.00 22.86 94 SER A CA 1
ATOM 765 C C . SER A 1 94 ? -34.337 46.437 -55.325 1.00 22.86 94 SER A C 1
ATOM 767 O O . SER A 1 94 ? -33.491 46.787 -56.117 1.00 22.86 94 SER A O 1
ATOM 769 N N . SER A 1 95 ? -34.924 45.276 -55.570 1.00 23.88 95 SER A N 1
ATOM 770 C CA . SER A 1 95 ? -36.274 44.792 -55.292 1.00 23.88 95 SER A CA 1
ATOM 771 C C . SER A 1 95 ? -36.331 43.359 -55.825 1.00 23.88 95 SER A C 1
ATOM 773 O O . SER A 1 95 ? -35.681 43.094 -56.822 1.00 23.88 95 SER A O 1
ATOM 775 N N . ARG A 1 96 ? -37.158 42.525 -55.179 1.00 24.47 96 ARG A N 1
ATOM 776 C CA . ARG A 1 96 ? -38.107 41.541 -55.746 1.00 24.47 96 ARG A CA 1
ATOM 777 C C . ARG A 1 96 ? -37.690 40.597 -56.896 1.00 24.47 96 ARG A C 1
ATOM 779 O O . ARG A 1 96 ? -36.892 40.901 -57.763 1.00 24.47 96 ARG A O 1
ATOM 786 N N . SER A 1 97 ? -38.463 39.508 -56.936 1.00 24.67 97 SER A N 1
ATOM 787 C CA . SER A 1 97 ? -38.683 38.549 -58.033 1.00 24.67 97 SER A CA 1
ATOM 788 C C . SER A 1 97 ? -37.500 37.638 -58.369 1.00 24.67 97 SER A C 1
ATOM 790 O O . SER A 1 97 ? -36.421 38.094 -58.702 1.00 24.67 97 SER A O 1
ATOM 792 N N . ALA A 1 98 ? -37.595 36.336 -58.100 1.00 23.95 98 ALA A N 1
ATOM 793 C CA . ALA A 1 98 ? -38.448 35.337 -58.759 1.00 23.95 98 ALA A CA 1
ATOM 794 C C . ALA A 1 98 ? -37.872 34.871 -60.105 1.00 23.95 98 ALA A C 1
ATOM 796 O O . ALA A 1 98 ? -37.417 35.657 -60.925 1.00 23.95 98 ALA A O 1
ATOM 797 N N . CYS A 1 99 ? -37.897 33.548 -60.248 1.00 24.31 99 CYS A N 1
ATOM 798 C CA . CYS A 1 99 ? -37.428 32.711 -61.341 1.00 24.31 99 CYS A CA 1
ATOM 799 C C . CYS A 1 99 ? -37.676 33.250 -62.755 1.00 24.31 99 CYS A C 1
ATOM 801 O O . CYS A 1 99 ? -38.809 33.598 -63.075 1.00 24.31 99 CYS A O 1
ATOM 803 N N . SER A 1 100 ? -36.690 33.083 -63.644 1.00 23.73 100 SER A N 1
ATOM 804 C CA . SER A 1 100 ? -36.952 32.719 -65.044 1.00 23.73 100 SER A CA 1
ATOM 805 C C . SER A 1 100 ? -35.693 32.273 -65.803 1.00 23.73 100 SER A C 1
ATOM 807 O O . SER A 1 100 ? -34.757 33.049 -65.946 1.00 23.73 100 SER A O 1
ATOM 809 N N . ARG A 1 101 ? -35.790 31.054 -66.355 1.00 23.55 101 ARG A N 1
ATOM 810 C CA . ARG A 1 101 ? -35.323 30.582 -67.677 1.00 23.55 101 ARG A CA 1
ATOM 811 C C . ARG A 1 101 ? -33.821 30.492 -67.990 1.00 23.55 101 ARG A C 1
ATOM 813 O O . ARG A 1 101 ? -33.101 31.478 -68.057 1.00 23.55 101 ARG A O 1
ATOM 820 N N . CYS A 1 102 ? -33.424 29.262 -68.319 1.00 25.88 102 CYS A N 1
ATOM 821 C CA . CYS A 1 102 ? -32.378 28.947 -69.286 1.00 25.88 102 CYS A CA 1
ATOM 822 C C . CYS A 1 102 ? -32.916 29.162 -70.707 1.00 25.88 102 CYS A C 1
ATOM 824 O O . CYS A 1 102 ? -34.063 28.802 -70.946 1.00 25.88 102 CYS A O 1
ATOM 826 N N . ASP A 1 103 ? -32.083 29.679 -71.613 1.00 22.94 103 ASP A N 1
ATOM 827 C CA . ASP A 1 103 ? -32.056 29.323 -73.040 1.00 22.94 103 ASP A CA 1
ATOM 828 C C . ASP A 1 103 ? -30.829 29.955 -73.730 1.00 22.94 103 ASP A C 1
ATOM 830 O O . ASP A 1 103 ? -30.480 31.099 -73.444 1.00 22.94 103 ASP A O 1
ATOM 834 N N . GLY A 1 104 ? -30.212 29.212 -74.662 1.00 24.88 104 GLY A N 1
ATOM 835 C CA . GLY A 1 104 ? -29.452 29.777 -75.791 1.00 24.88 104 GLY A CA 1
ATOM 836 C C . GLY A 1 104 ? -27.922 29.598 -75.822 1.00 24.88 104 GLY A C 1
ATOM 837 O O . GLY A 1 104 ? -27.178 30.416 -75.293 1.00 24.88 104 GLY A O 1
ATOM 838 N N . SER A 1 105 ? -27.452 28.570 -76.536 1.00 22.33 105 SER A N 1
ATOM 839 C CA . SER A 1 105 ? -26.098 28.422 -77.137 1.00 22.33 105 SER A CA 1
ATOM 840 C C . SER A 1 105 ? -25.906 29.379 -78.355 1.00 22.33 105 SER A C 1
ATOM 842 O O . SER A 1 105 ? -26.899 30.014 -78.710 1.00 22.33 105 SER A O 1
ATOM 844 N N . PRO A 1 106 ? -24.785 29.421 -79.139 1.00 36.94 106 PRO A N 1
ATOM 845 C CA . PRO A 1 106 ? -23.384 28.959 -78.962 1.00 36.94 106 PRO A CA 1
ATOM 846 C C . PRO A 1 106 ? -22.257 29.975 -79.390 1.00 36.94 106 PRO A C 1
ATOM 848 O O . PRO A 1 106 ? -22.425 30.696 -80.362 1.00 36.94 106 PRO A O 1
ATOM 851 N N . SER A 1 107 ? -21.055 29.888 -78.773 1.00 23.20 107 SER A N 1
ATOM 852 C CA . SER A 1 107 ? -19.681 30.148 -79.335 1.00 23.20 107 SER A CA 1
ATOM 853 C C . SER A 1 107 ? -19.295 31.544 -79.921 1.00 23.20 107 SER A C 1
ATOM 855 O O . SER A 1 107 ? -20.179 32.337 -80.211 1.00 23.20 107 SER A O 1
ATOM 857 N N . PRO A 1 108 ? -18.005 31.870 -80.236 1.00 36.12 108 PRO A N 1
ATOM 858 C CA . PRO A 1 108 ? -16.689 31.359 -79.798 1.00 36.12 108 PRO A CA 1
ATOM 859 C C . PRO A 1 108 ? -15.711 32.473 -79.308 1.00 36.12 108 PRO A C 1
ATOM 861 O O . PRO A 1 108 ? -15.920 33.659 -79.533 1.00 36.12 108 PRO A O 1
ATOM 864 N N . GLY A 1 109 ? -14.562 32.080 -78.740 1.00 22.89 109 GLY A N 1
ATOM 865 C CA . GLY A 1 109 ? -13.340 32.903 -78.786 1.00 22.89 109 GLY A CA 1
ATOM 866 C C . GLY A 1 109 ? -12.755 33.333 -77.440 1.00 22.89 109 GLY A C 1
ATOM 867 O O . GLY A 1 109 ? -13.083 34.392 -76.927 1.00 22.89 109 GLY A O 1
ATOM 868 N N . CYS A 1 110 ? -11.845 32.520 -76.898 1.00 22.94 110 CYS A N 1
ATOM 869 C CA . CYS A 1 110 ? -10.508 32.963 -76.478 1.00 22.94 110 CYS A CA 1
ATOM 870 C C . CYS A 1 110 ? -9.729 31.771 -75.917 1.00 22.94 110 CYS A C 1
ATOM 872 O O . CYS A 1 110 ? -10.049 31.192 -74.880 1.00 22.94 110 CYS A O 1
ATOM 874 N N . SER A 1 111 ? -8.704 31.388 -76.665 1.00 22.25 111 SER A N 1
ATOM 875 C CA . SER A 1 111 ? -7.744 30.349 -76.342 1.00 22.25 111 SER A CA 1
ATOM 876 C C . SER A 1 111 ? -6.732 30.803 -75.286 1.00 22.25 111 SER A C 1
ATOM 878 O O . SER A 1 111 ? -6.161 31.883 -75.388 1.00 22.25 111 SER A O 1
ATOM 880 N N . ALA A 1 112 ? -6.439 29.859 -74.388 1.00 24.28 112 ALA A N 1
ATOM 881 C CA . ALA A 1 112 ? -5.164 29.603 -73.719 1.00 24.28 112 ALA A CA 1
ATOM 882 C C . ALA A 1 112 ? -4.668 30.575 -72.627 1.00 24.28 112 ALA A C 1
ATOM 884 O O . ALA A 1 112 ? -4.052 31.597 -72.894 1.00 24.28 112 ALA A O 1
ATOM 885 N N . SER A 1 113 ? -4.687 30.099 -71.375 1.00 22.97 113 SER A N 1
ATOM 886 C CA . SER A 1 113 ? -3.425 29.698 -70.732 1.00 22.97 113 SER A CA 1
ATOM 887 C C . SER A 1 113 ? -3.629 28.803 -69.495 1.00 22.97 113 SER A C 1
ATOM 889 O O . SER A 1 113 ? -4.407 29.099 -68.598 1.00 22.97 113 SER A O 1
ATOM 891 N N . ARG A 1 114 ? -2.848 27.714 -69.483 1.00 24.25 114 ARG A N 1
ATOM 892 C CA . ARG A 1 114 ? -2.298 26.970 -68.331 1.00 24.25 114 ARG A CA 1
ATOM 893 C C . ARG A 1 114 ? -3.246 26.153 -67.437 1.00 24.25 114 ARG A C 1
ATOM 895 O O . ARG A 1 114 ? -3.775 26.580 -66.422 1.00 24.25 114 ARG A O 1
ATOM 902 N N . SER A 1 115 ? -3.2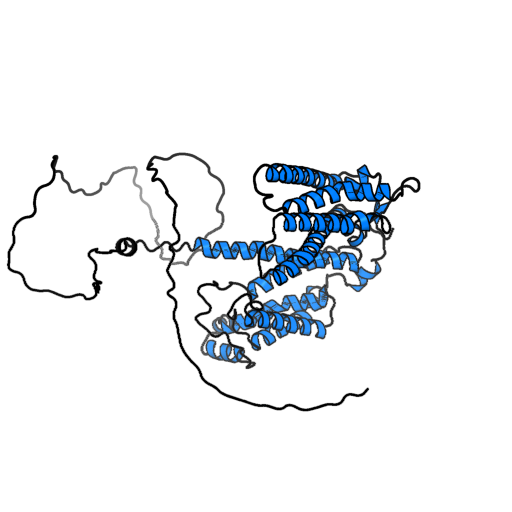89 24.883 -67.826 1.00 26.47 115 SER A N 1
ATOM 903 C CA . SER A 1 115 ? -3.413 23.659 -67.033 1.00 26.47 115 SER A CA 1
ATOM 904 C C . SER A 1 115 ? -2.837 23.684 -65.605 1.00 26.47 115 SER A C 1
ATOM 906 O O . SER A 1 115 ? -1.649 23.951 -65.427 1.00 26.47 115 SER A O 1
ATOM 908 N N . SER A 1 116 ? -3.641 23.194 -64.653 1.00 24.44 116 SER A N 1
ATOM 909 C CA . SER A 1 116 ? -3.194 22.458 -63.458 1.00 24.44 116 SER A CA 1
ATOM 910 C C . SER A 1 116 ? -4.027 21.168 -63.316 1.00 24.44 116 SER A C 1
ATOM 912 O O . SER A 1 116 ? -5.236 21.212 -63.560 1.00 24.44 116 SER A O 1
ATOM 914 N N . PRO A 1 117 ? -3.420 20.011 -62.977 1.00 32.47 117 PRO A N 1
ATOM 915 C CA . PRO A 1 117 ? -4.046 18.695 -63.108 1.00 32.47 117 PRO A CA 1
ATOM 916 C C . PRO A 1 117 ? -4.721 18.207 -61.814 1.00 32.47 117 PRO A C 1
ATOM 918 O O . PRO A 1 117 ? -4.287 18.537 -60.716 1.00 32.47 117 PRO A O 1
ATOM 921 N N . GLY A 1 118 ? -5.723 17.328 -61.958 1.00 26.58 118 GLY A N 1
ATOM 922 C CA . GLY A 1 118 ? -6.114 16.385 -60.900 1.00 26.58 118 GLY A CA 1
ATOM 923 C C . GLY A 1 118 ? -7.584 16.390 -60.473 1.00 26.58 118 GLY A C 1
ATOM 924 O O . GLY A 1 118 ? -7.886 16.673 -59.321 1.00 26.58 118 GLY A O 1
ATOM 925 N N . ARG A 1 119 ? -8.518 16.004 -61.354 1.00 27.77 119 ARG A N 1
ATOM 926 C CA . ARG A 1 119 ? -9.847 15.512 -60.934 1.00 27.77 119 ARG A CA 1
ATOM 927 C C . ARG A 1 119 ? -10.141 14.197 -61.644 1.00 27.77 119 ARG A C 1
ATOM 929 O O . ARG A 1 119 ? -10.325 14.172 -62.856 1.00 27.77 119 ARG A O 1
ATOM 936 N N . ARG A 1 120 ? -10.171 13.098 -60.889 1.00 27.30 120 ARG A N 1
ATOM 937 C CA . ARG A 1 120 ? -10.713 11.810 -61.339 1.00 27.30 120 ARG A CA 1
ATOM 938 C C . ARG A 1 120 ? -12.110 11.672 -60.741 1.00 27.30 120 ARG A C 1
ATOM 940 O O . ARG A 1 120 ? -12.245 11.361 -59.565 1.00 27.30 120 ARG A O 1
ATOM 947 N N . CYS A 1 121 ? -13.137 11.907 -61.548 1.00 31.59 121 CYS A N 1
ATOM 948 C CA . CYS A 1 121 ? -14.487 11.430 -61.261 1.00 31.59 121 CYS A CA 1
ATOM 949 C C . CYS A 1 121 ? -14.686 10.152 -62.079 1.00 31.59 121 CYS A C 1
ATOM 951 O O . CYS A 1 121 ? -14.670 10.204 -63.309 1.00 31.59 121 CYS A O 1
ATOM 953 N N . SER A 1 122 ? -14.812 9.001 -61.419 1.00 31.33 122 SER A N 1
ATOM 954 C CA . SER A 1 122 ? -15.174 7.750 -62.086 1.00 31.33 122 SER A CA 1
ATOM 955 C C . SER A 1 122 ? -16.694 7.607 -62.149 1.00 31.33 122 SER A C 1
ATOM 957 O O . SER A 1 122 ? -17.425 7.937 -61.217 1.00 31.33 122 SER A O 1
ATOM 959 N N . ARG A 1 123 ? -17.168 7.137 -63.301 1.00 26.34 123 ARG A N 1
ATOM 960 C CA . ARG A 1 123 ? -18.578 6.926 -63.627 1.00 26.34 123 ARG A CA 1
ATOM 961 C C . ARG A 1 123 ? -18.926 5.481 -63.262 1.00 26.34 123 ARG A C 1
ATOM 963 O O . ARG A 1 123 ? -18.306 4.572 -63.805 1.00 26.34 123 ARG A O 1
ATOM 970 N N . SER A 1 124 ? -19.899 5.253 -62.380 1.00 29.72 124 SER A N 1
ATOM 971 C CA . SER A 1 124 ? -20.521 3.930 -62.215 1.00 29.72 124 SER A CA 1
ATOM 972 C C . SER A 1 124 ? -22.000 4.030 -62.584 1.00 29.72 124 SER A C 1
ATOM 974 O O . SER A 1 124 ? -22.670 4.996 -62.215 1.00 29.72 124 SER A O 1
ATOM 976 N N . GLY A 1 125 ? -22.461 3.092 -63.409 1.00 37.62 125 GLY A N 1
ATOM 977 C CA . GLY A 1 125 ? -23.754 3.123 -64.079 1.00 37.62 125 GLY A CA 1
ATOM 978 C C . GLY A 1 125 ? -24.932 2.915 -63.136 1.00 37.62 125 GLY A C 1
ATOM 979 O O . GLY A 1 125 ? -25.318 1.792 -62.863 1.00 37.62 125 GLY A O 1
ATOM 980 N N . SER A 1 126 ? -25.524 4.018 -62.701 1.00 34.25 126 SER A N 1
ATOM 981 C CA . SER A 1 126 ? -26.956 4.205 -62.449 1.00 34.25 126 SER A CA 1
ATOM 982 C C . SER A 1 126 ? -27.125 5.680 -62.099 1.00 34.25 126 SER A C 1
ATOM 984 O O . SER A 1 126 ? -26.339 6.224 -61.328 1.00 34.25 126 SER A O 1
ATOM 986 N N . SER A 1 127 ? -28.082 6.352 -62.727 1.00 37.47 127 SER A N 1
ATOM 987 C CA . SER A 1 127 ? -28.335 7.791 -62.624 1.00 37.47 127 SER A CA 1
ATOM 988 C C . SER A 1 127 ? -28.434 8.282 -61.173 1.00 37.47 127 SER A C 1
ATOM 990 O O . SER A 1 127 ? -29.498 8.144 -60.587 1.00 37.47 127 SER A O 1
ATOM 992 N N . LEU A 1 128 ? -27.350 8.842 -60.617 1.00 27.81 128 LEU A N 1
ATOM 993 C CA . LEU A 1 128 ? -27.294 9.781 -59.481 1.00 27.81 128 LEU A CA 1
ATOM 994 C C . LEU A 1 128 ? -25.830 10.230 -59.275 1.00 27.81 128 LEU A C 1
ATOM 996 O O . LEU A 1 128 ? -24.932 9.405 -59.118 1.00 27.81 128 LEU A O 1
ATOM 1000 N N . TRP A 1 129 ? -25.575 11.542 -59.269 1.00 28.66 129 TRP A N 1
ATOM 1001 C CA . TRP A 1 129 ? -24.284 12.096 -58.845 1.00 28.66 129 TRP A CA 1
ATOM 1002 C C . TRP A 1 129 ? -24.209 12.042 -57.314 1.00 28.66 129 TRP A C 1
ATOM 1004 O O . TRP A 1 129 ? -24.955 12.739 -56.632 1.00 28.66 129 TRP A O 1
ATOM 1014 N N . SER A 1 130 ? -23.315 11.219 -56.769 1.00 28.22 130 SER A N 1
ATOM 1015 C CA . SER A 1 130 ? -22.983 11.229 -55.342 1.00 28.22 130 SER A CA 1
ATOM 1016 C C . SER A 1 130 ? -21.760 12.122 -55.128 1.00 28.22 130 SER A C 1
ATOM 1018 O O . SER A 1 130 ? -20.627 11.690 -55.325 1.00 28.22 130 SER A O 1
ATOM 1020 N N . CYS A 1 131 ? -21.984 13.384 -54.754 1.00 32.78 131 CYS A N 1
ATOM 1021 C CA . CYS A 1 131 ? -20.966 14.176 -54.063 1.00 32.78 131 CYS A CA 1
ATOM 1022 C C . CYS A 1 131 ? -21.125 13.919 -52.562 1.00 32.78 131 CYS A C 1
ATOM 1024 O O . CYS A 1 131 ? -22.119 14.324 -51.953 1.00 32.78 131 CYS A O 1
ATOM 1026 N N . SER A 1 132 ? -20.155 13.240 -51.950 1.00 35.62 132 SER A N 1
ATOM 1027 C CA . SER A 1 132 ? -20.070 13.141 -50.495 1.00 35.62 132 SER A CA 1
ATOM 1028 C C . SER A 1 132 ? -19.849 14.541 -49.919 1.00 35.62 132 SER A C 1
ATOM 1030 O O . SER A 1 132 ? -18.771 15.116 -50.067 1.00 35.62 132 SER A O 1
ATOM 1032 N N . ARG A 1 133 ? -20.871 15.081 -49.246 1.00 34.09 133 ARG A N 1
ATOM 1033 C CA . ARG A 1 133 ? -20.872 16.404 -48.589 1.00 34.09 133 ARG A CA 1
ATOM 1034 C C . ARG A 1 133 ? -19.737 16.601 -47.565 1.00 34.09 133 ARG A C 1
ATOM 1036 O O . ARG A 1 133 ? -19.480 17.727 -47.160 1.00 34.09 133 ARG A O 1
ATOM 1043 N N . THR A 1 134 ? -19.062 15.527 -47.158 1.00 36.62 134 THR A N 1
ATOM 1044 C CA . THR A 1 134 ? -17.916 15.535 -46.238 1.00 36.62 134 THR A CA 1
ATOM 1045 C C . THR A 1 134 ? -16.651 16.107 -46.882 1.00 36.62 134 THR A C 1
ATOM 1047 O O . THR A 1 134 ? -16.051 17.015 -46.321 1.00 36.62 134 THR A O 1
ATOM 1050 N N . ALA A 1 135 ? -16.318 15.702 -48.113 1.00 33.22 135 ALA A N 1
ATOM 1051 C CA . ALA A 1 135 ? -15.134 16.212 -48.819 1.00 33.22 135 ALA A CA 1
ATOM 1052 C C . ALA A 1 135 ? -15.239 17.714 -49.159 1.00 33.22 135 ALA A C 1
ATOM 1054 O O . ALA A 1 135 ? -14.238 18.421 -49.249 1.00 33.22 135 ALA A O 1
ATOM 1055 N N . GLU A 1 136 ? -16.464 18.215 -49.331 1.00 35.19 136 GLU A N 1
ATOM 1056 C CA . GLU A 1 136 ? -16.738 19.613 -49.680 1.00 35.19 136 GLU A CA 1
ATOM 1057 C C . GLU A 1 136 ? -16.735 20.547 -48.456 1.00 35.19 136 GLU A C 1
ATOM 1059 O O . GLU A 1 136 ? -16.489 21.748 -48.594 1.00 35.19 136 GLU A O 1
ATOM 1064 N N . CYS A 1 137 ? -16.961 20.001 -47.256 1.00 36.50 137 CYS A N 1
ATOM 1065 C CA . CYS A 1 137 ? -16.801 20.724 -45.994 1.00 36.50 137 CYS A CA 1
ATOM 1066 C C . CYS A 1 137 ? -15.322 20.850 -45.608 1.00 36.50 137 CYS A C 1
ATOM 1068 O O . CYS A 1 137 ? -14.889 21.949 -45.262 1.00 36.50 137 CYS A O 1
ATOM 1070 N N . ASP A 1 138 ? -14.541 19.777 -45.754 1.00 39.00 138 ASP A N 1
ATOM 1071 C CA . ASP A 1 138 ? -13.115 19.780 -45.404 1.00 39.00 138 ASP A CA 1
ATOM 1072 C C . ASP A 1 138 ? -12.298 20.682 -46.343 1.00 39.00 138 ASP A C 1
ATOM 1074 O O . ASP A 1 138 ? -11.531 21.530 -45.884 1.00 39.00 138 ASP A O 1
ATOM 1078 N N . ALA A 1 139 ? -12.564 20.634 -47.654 1.00 40.72 139 ALA A N 1
ATOM 1079 C CA . ALA A 1 139 ? -11.887 21.498 -48.625 1.00 40.72 139 ALA A CA 1
ATOM 1080 C C . ALA A 1 139 ? -12.220 22.997 -48.449 1.00 40.72 139 ALA A C 1
ATOM 1082 O O . ALA A 1 139 ? -11.401 23.864 -48.764 1.00 40.72 139 ALA A O 1
ATOM 1083 N N . ARG A 1 140 ? -13.416 23.333 -47.938 1.00 41.34 140 ARG A N 1
ATOM 1084 C CA . ARG A 1 140 ? -13.796 24.726 -47.631 1.00 41.34 140 ARG A CA 1
ATOM 1085 C C . ARG A 1 140 ? -13.177 25.240 -46.330 1.00 41.34 140 ARG A C 1
ATOM 1087 O O . ARG A 1 140 ? -12.982 26.448 -46.214 1.00 41.34 140 ARG A O 1
ATOM 1094 N N . LEU A 1 141 ? -12.856 24.360 -45.381 1.00 41.69 141 LEU A N 1
ATOM 1095 C CA . LEU A 1 141 ? -12.164 24.718 -44.139 1.00 41.69 141 LEU A CA 1
ATOM 1096 C C . LEU A 1 141 ? -10.660 24.934 -44.367 1.00 41.69 141 LEU A C 1
ATOM 1098 O O . LEU A 1 141 ? -10.109 25.914 -43.861 1.00 41.69 141 LEU A O 1
ATOM 1102 N N . GLU A 1 142 ? -10.026 24.118 -45.218 1.00 41.78 142 GLU A N 1
ATOM 1103 C CA . GLU A 1 142 ? -8.635 24.334 -45.650 1.00 41.78 142 GLU A CA 1
ATOM 1104 C C . GLU A 1 142 ? -8.475 25.631 -46.460 1.00 41.78 142 GLU A C 1
ATOM 1106 O O . GLU A 1 142 ? -7.557 26.411 -46.206 1.00 41.78 142 GLU A O 1
ATOM 1111 N N . ALA A 1 143 ? -9.412 25.933 -47.370 1.00 42.91 143 ALA A N 1
ATOM 1112 C CA . ALA A 1 143 ? -9.401 27.178 -48.147 1.00 42.91 143 ALA A CA 1
ATOM 1113 C C . ALA A 1 143 ? -9.658 28.444 -47.299 1.00 42.91 143 ALA A C 1
ATOM 1115 O O . ALA A 1 143 ? -9.313 29.547 -47.723 1.00 42.91 143 ALA A O 1
ATOM 1116 N N . ALA A 1 144 ? -10.239 28.300 -46.102 1.00 45.12 144 ALA A N 1
ATOM 1117 C CA . ALA A 1 144 ? -10.457 29.387 -45.146 1.00 45.12 144 ALA A CA 1
ATOM 1118 C C . ALA A 1 144 ? -9.290 29.576 -44.153 1.00 45.12 144 ALA A C 1
ATOM 1120 O O . ALA A 1 144 ? -9.379 30.428 -43.268 1.00 45.12 144 ALA A O 1
ATOM 1121 N N . GLY A 1 145 ? -8.207 28.793 -44.267 1.00 37.53 145 GLY A N 1
ATOM 1122 C CA . GLY A 1 145 ? -7.057 28.865 -43.357 1.00 37.53 145 GLY A CA 1
ATOM 1123 C C . GLY A 1 145 ? -7.368 28.431 -41.920 1.00 37.53 145 GLY A C 1
ATOM 1124 O O . GLY A 1 145 ? -6.599 28.727 -41.005 1.00 37.53 145 GLY A O 1
ATOM 1125 N N . VAL A 1 146 ? -8.489 27.740 -41.695 1.00 46.59 146 VAL A N 1
ATOM 1126 C CA . VAL A 1 146 ? -8.857 27.218 -40.378 1.00 46.59 146 VAL A CA 1
ATOM 1127 C C . VAL A 1 146 ? -8.292 25.810 -40.272 1.00 46.59 146 VAL A C 1
ATOM 1129 O O . VAL A 1 146 ? -8.956 24.832 -40.604 1.00 46.59 146 VAL A O 1
ATOM 1132 N N . ALA A 1 147 ? -7.040 25.710 -39.821 1.00 39.78 147 ALA A N 1
ATOM 1133 C CA . ALA A 1 147 ? -6.471 24.430 -39.419 1.00 39.78 147 ALA A CA 1
ATOM 1134 C C . ALA A 1 147 ? -7.403 23.766 -38.384 1.00 39.78 147 ALA A C 1
ATOM 1136 O O . ALA A 1 147 ? -7.910 24.474 -37.499 1.00 39.78 147 ALA A O 1
ATOM 1137 N N . PRO A 1 148 ? -7.638 22.441 -38.454 1.00 42.97 148 PRO A N 1
ATOM 1138 C CA . PRO A 1 148 ? -8.354 21.749 -37.398 1.00 42.97 148 PRO A CA 1
ATOM 1139 C C . PRO A 1 148 ? -7.612 22.045 -36.100 1.00 42.97 148 PRO A C 1
ATOM 1141 O O . PRO A 1 148 ? -6.403 21.827 -35.988 1.00 42.97 148 PRO A O 1
ATOM 1144 N N . ARG A 1 149 ? -8.322 22.639 -35.140 1.00 42.25 149 ARG A N 1
ATOM 1145 C CA . ARG A 1 149 ? -7.783 22.923 -33.817 1.00 42.25 149 ARG A CA 1
ATOM 1146 C C . ARG A 1 149 ? -7.565 21.570 -33.154 1.00 42.25 149 ARG A C 1
ATOM 1148 O O . ARG A 1 149 ? -8.462 21.014 -32.538 1.00 42.25 149 ARG A O 1
ATOM 1155 N N . MET A 1 150 ? -6.387 21.007 -33.378 1.00 46.12 150 MET A N 1
ATOM 1156 C CA . MET A 1 150 ? -5.885 19.857 -32.658 1.00 46.12 150 MET A CA 1
ATOM 1157 C C . MET A 1 150 ? -5.788 20.336 -31.212 1.00 46.12 150 MET A C 1
ATOM 1159 O O . MET A 1 150 ? -4.926 21.157 -30.889 1.00 46.12 150 MET A O 1
ATOM 1163 N N . ASP A 1 151 ? -6.764 19.953 -30.387 1.00 48.50 151 ASP A N 1
ATOM 1164 C CA . ASP A 1 151 ? -6.840 20.346 -28.983 1.00 48.50 151 ASP A CA 1
ATOM 1165 C C . ASP A 1 151 ? -5.667 19.702 -28.240 1.00 48.50 151 ASP A C 1
ATOM 1167 O O . ASP A 1 151 ? -5.782 18.687 -27.569 1.00 48.50 151 ASP A O 1
ATOM 1171 N N . TRP A 1 152 ? -4.497 20.325 -28.331 1.00 45.59 152 TRP A N 1
ATOM 1172 C CA . TRP A 1 152 ? -3.301 20.016 -27.551 1.00 45.59 152 TRP A CA 1
ATOM 1173 C C . TRP A 1 152 ? -3.590 20.002 -26.040 1.00 45.59 152 TRP A C 1
ATOM 1175 O O . TRP A 1 152 ? -2.831 19.427 -25.270 1.00 45.59 152 TRP A O 1
ATOM 1185 N N . MET A 1 153 ? -4.708 20.585 -25.600 1.00 43.00 153 MET A N 1
ATOM 1186 C CA . MET A 1 153 ? -5.176 20.516 -24.220 1.00 43.00 153 MET A CA 1
ATOM 1187 C C . MET A 1 153 ? -5.670 19.117 -23.801 1.00 43.00 153 MET A C 1
ATOM 1189 O O . MET A 1 153 ? -5.591 18.811 -22.614 1.00 43.00 153 MET A O 1
ATOM 1193 N N . THR A 1 154 ? -6.115 18.233 -24.705 1.00 56.00 154 THR A N 1
ATOM 1194 C CA . THR A 1 154 ? -6.616 16.889 -24.327 1.00 56.00 154 THR A CA 1
ATOM 1195 C C . THR A 1 154 ? -5.491 15.877 -24.082 1.00 56.00 154 THR A C 1
ATOM 1197 O O . THR A 1 154 ? -5.574 15.084 -23.146 1.00 56.00 154 THR A O 1
ATOM 1200 N N . GLY A 1 155 ? -4.387 15.951 -24.835 1.00 57.16 155 GLY A N 1
ATOM 1201 C CA . GLY A 1 155 ? -3.244 15.041 -24.662 1.00 57.16 155 GLY A CA 1
ATOM 1202 C C . GLY A 1 155 ? -2.486 15.249 -23.344 1.00 57.16 155 GLY A C 1
ATOM 1203 O O . GLY A 1 155 ? -2.186 14.291 -22.632 1.00 57.16 155 GLY A O 1
ATOM 1204 N N . TRP A 1 156 ? -2.216 16.505 -22.970 1.00 60.94 156 TRP A N 1
ATOM 1205 C CA . TRP A 1 156 ? -1.478 16.818 -21.736 1.00 60.94 156 TRP A CA 1
ATOM 1206 C C . TRP A 1 156 ? -2.324 16.616 -20.476 1.00 60.94 156 TRP A C 1
ATOM 1208 O O . TRP A 1 156 ? -1.795 16.205 -19.444 1.00 60.94 156 TRP A O 1
ATOM 1218 N N . THR A 1 157 ? -3.634 16.875 -20.546 1.00 70.31 157 THR A N 1
ATOM 1219 C CA . THR A 1 157 ? -4.537 16.661 -19.404 1.00 70.31 157 THR A CA 1
ATOM 1220 C C . THR A 1 157 ? -4.726 15.180 -19.108 1.00 70.31 157 THR A C 1
ATOM 1222 O O . THR A 1 157 ? -4.697 14.803 -17.940 1.00 70.31 157 THR A O 1
ATOM 1225 N N . TRP A 1 158 ? -4.821 14.326 -20.132 1.00 68.00 158 TRP A N 1
ATOM 1226 C CA . TRP A 1 158 ? -4.833 12.873 -19.951 1.00 68.00 158 TRP A CA 1
ATOM 1227 C C . TRP A 1 158 ? -3.574 12.385 -19.227 1.00 68.00 158 TRP A C 1
ATOM 1229 O O . TRP A 1 158 ? -3.672 11.774 -18.167 1.00 68.00 158 TRP A O 1
ATOM 1239 N N . GLN A 1 159 ? -2.383 12.751 -19.710 1.00 70.62 159 GLN A N 1
ATOM 1240 C CA . GLN A 1 159 ? -1.117 12.382 -19.060 1.00 70.62 159 GLN A CA 1
ATOM 1241 C C . GLN A 1 159 ? -1.018 12.929 -17.623 1.00 70.62 159 GLN A C 1
ATOM 1243 O O . GLN A 1 159 ? -0.521 12.242 -16.729 1.00 70.62 159 GLN A O 1
ATOM 1248 N N . ALA A 1 160 ? -1.543 14.132 -17.365 1.00 74.00 160 ALA A N 1
ATOM 1249 C CA . ALA A 1 160 ? -1.594 14.708 -16.023 1.00 74.00 160 ALA A CA 1
ATOM 1250 C C . ALA A 1 160 ? -2.516 13.919 -15.076 1.00 74.00 160 ALA A C 1
ATOM 1252 O O . ALA A 1 160 ? -2.136 13.671 -13.931 1.00 74.00 160 ALA A O 1
ATOM 1253 N N . TRP A 1 161 ? -3.690 13.476 -15.538 1.00 78.94 161 TRP A N 1
ATOM 1254 C CA . TRP A 1 161 ? -4.586 12.627 -14.749 1.00 78.94 161 TRP A CA 1
ATOM 1255 C C . TRP A 1 161 ? -3.980 11.252 -14.474 1.00 78.94 161 TRP A C 1
ATOM 1257 O O . TRP A 1 161 ? -4.048 10.786 -13.338 1.00 78.94 161 TRP A O 1
ATOM 1267 N N . PHE A 1 162 ? -3.320 10.637 -15.460 1.00 76.62 162 PHE A N 1
ATOM 1268 C CA . PHE A 1 162 ? -2.592 9.379 -15.261 1.00 76.62 162 PHE A CA 1
ATOM 1269 C C . PHE A 1 162 ? -1.454 9.535 -14.258 1.00 76.62 162 PHE A C 1
ATOM 1271 O O . PHE A 1 162 ? -1.322 8.715 -13.351 1.00 76.62 162 PHE A O 1
ATOM 1278 N N . GLY A 1 163 ? -0.674 10.611 -14.365 1.00 78.94 163 GLY A N 1
ATOM 1279 C CA . GLY A 1 163 ? 0.387 10.917 -13.411 1.00 78.94 163 GLY A CA 1
ATOM 1280 C C . GLY A 1 163 ? -0.148 11.153 -11.997 1.00 78.94 163 GLY A C 1
ATOM 1281 O O . GLY A 1 163 ? 0.393 10.608 -11.037 1.00 78.94 163 GLY A O 1
ATOM 1282 N N . LEU A 1 164 ? -1.234 11.917 -11.851 1.00 85.56 164 LEU A N 1
ATOM 1283 C CA . LEU A 1 164 ? -1.808 12.244 -10.546 1.00 85.56 164 LEU A CA 1
ATOM 1284 C C . LEU A 1 164 ? -2.495 11.038 -9.898 1.00 85.56 164 LEU A C 1
ATOM 1286 O O . LEU A 1 164 ? -2.199 10.708 -8.749 1.00 85.56 164 LEU A O 1
ATOM 1290 N N . ILE A 1 165 ? -3.405 10.379 -10.616 1.00 88.88 165 ILE A N 1
ATOM 1291 C CA . ILE A 1 165 ? -4.176 9.241 -10.103 1.00 88.88 165 ILE A CA 1
ATOM 1292 C C . ILE A 1 165 ? -3.261 8.026 -9.979 1.00 88.88 165 ILE A C 1
ATOM 1294 O O . ILE A 1 165 ? -3.144 7.465 -8.892 1.00 88.88 165 ILE A O 1
ATOM 1298 N N . GLY A 1 166 ? -2.555 7.657 -11.050 1.00 87.25 166 GLY A N 1
ATOM 1299 C CA . GLY A 1 166 ? -1.622 6.531 -11.053 1.00 87.25 166 GLY A CA 1
ATOM 1300 C C . GLY A 1 166 ? -0.491 6.718 -10.043 1.00 87.25 166 GLY A C 1
ATOM 1301 O O . GLY A 1 166 ? -0.208 5.812 -9.258 1.00 87.25 166 GLY A O 1
ATOM 1302 N N . GLY A 1 167 ? 0.087 7.920 -9.970 1.00 90.69 167 GLY A N 1
ATOM 1303 C CA . GLY A 1 167 ? 1.090 8.256 -8.962 1.00 90.69 167 GLY A CA 1
ATOM 1304 C C . GLY A 1 167 ? 0.546 8.168 -7.535 1.00 90.69 167 GLY A C 1
ATOM 1305 O O . GLY A 1 167 ? 1.197 7.584 -6.672 1.00 90.69 167 GLY A O 1
ATOM 1306 N N . SER A 1 168 ? -0.670 8.659 -7.277 1.00 92.62 168 SER A N 1
ATOM 1307 C CA . SER A 1 168 ? -1.307 8.530 -5.957 1.00 92.62 168 SER A CA 1
ATOM 1308 C C . SER A 1 168 ? -1.564 7.068 -5.583 1.00 92.62 168 SER A C 1
ATOM 1310 O O . SER A 1 168 ? -1.298 6.664 -4.449 1.00 92.62 168 SER A O 1
ATOM 1312 N N . LEU A 1 169 ? -2.030 6.252 -6.534 1.00 92.75 169 LEU A N 1
ATOM 1313 C CA . LEU A 1 169 ? -2.260 4.823 -6.325 1.00 92.75 169 LEU A CA 1
ATOM 1314 C C . LEU A 1 169 ? -0.960 4.099 -5.967 1.00 92.75 169 LEU A C 1
ATOM 1316 O O . LEU A 1 169 ? -0.916 3.410 -4.949 1.00 92.75 169 LEU A O 1
ATOM 1320 N N . ILE A 1 170 ? 0.112 4.306 -6.736 1.00 93.62 170 ILE A N 1
ATOM 1321 C CA . ILE A 1 170 ? 1.431 3.718 -6.455 1.00 93.62 170 ILE A CA 1
ATOM 1322 C C . ILE A 1 170 ? 1.951 4.202 -5.099 1.00 93.62 170 ILE A C 1
ATOM 1324 O O . ILE A 1 170 ? 2.419 3.395 -4.294 1.00 93.62 170 ILE A O 1
ATOM 1328 N N . PHE A 1 171 ? 1.824 5.499 -4.807 1.00 95.44 171 PHE A N 1
ATOM 1329 C CA . PHE A 1 171 ? 2.259 6.074 -3.539 1.00 95.44 171 PHE A CA 1
ATOM 1330 C C . PHE A 1 171 ? 1.620 5.355 -2.347 1.00 95.44 171 PHE A C 1
ATOM 1332 O O . PHE A 1 171 ? 2.333 4.900 -1.453 1.00 95.44 171 PHE A O 1
ATOM 1339 N N . PHE A 1 172 ? 0.293 5.201 -2.332 1.00 92.31 172 PHE A N 1
ATOM 1340 C CA . PHE A 1 172 ? -0.396 4.528 -1.229 1.00 92.31 172 PHE A CA 1
ATOM 1341 C C . PHE A 1 172 ? -0.206 3.005 -1.241 1.00 92.31 172 PHE A C 1
ATOM 1343 O O . PHE A 1 172 ? -0.103 2.410 -0.164 1.00 92.31 172 PHE A O 1
ATOM 1350 N N . ALA A 1 173 ? -0.085 2.385 -2.420 1.00 92.81 173 ALA A N 1
ATOM 1351 C CA . ALA A 1 173 ? 0.217 0.961 -2.567 1.00 92.81 173 ALA A CA 1
ATOM 1352 C C . ALA A 1 173 ? 1.607 0.596 -2.024 1.00 92.81 173 ALA A C 1
ATOM 1354 O O . ALA A 1 173 ? 1.798 -0.513 -1.531 1.00 92.81 173 ALA A O 1
ATOM 1355 N N . VAL A 1 174 ? 2.564 1.528 -2.048 1.00 95.25 174 VAL A N 1
ATOM 1356 C CA . VAL A 1 174 ? 3.887 1.358 -1.431 1.00 95.25 174 VAL A CA 1
ATOM 1357 C C . VAL A 1 174 ? 3.858 1.767 0.045 1.00 95.25 174 VAL A C 1
ATOM 1359 O O . VAL A 1 174 ? 4.279 0.997 0.916 1.00 95.25 174 VAL A O 1
ATOM 1362 N N . LEU A 1 175 ? 3.314 2.947 0.361 1.00 94.75 175 LEU A N 1
ATOM 1363 C CA . LEU A 1 175 ? 3.315 3.499 1.715 1.00 94.75 175 LEU A CA 1
ATOM 1364 C C . LEU A 1 175 ? 2.553 2.603 2.697 1.00 94.75 175 LEU A C 1
ATOM 1366 O O . LEU A 1 175 ? 3.080 2.283 3.763 1.00 94.75 175 LEU A O 1
ATOM 1370 N N . GLY A 1 176 ? 1.335 2.175 2.356 1.00 91.88 176 GLY A N 1
ATOM 1371 C CA . GLY A 1 176 ? 0.462 1.396 3.240 1.00 91.88 176 GLY A CA 1
ATOM 1372 C C . GLY A 1 176 ? 1.133 0.122 3.775 1.00 91.88 176 GLY A C 1
ATOM 1373 O O . GLY A 1 176 ? 1.303 -0.008 4.996 1.00 91.88 176 GLY A O 1
ATOM 1374 N N . PRO A 1 177 ? 1.593 -0.792 2.897 1.00 93.31 177 PRO A N 1
ATOM 1375 C CA . PRO A 1 177 ? 2.348 -1.975 3.297 1.00 93.31 177 PRO A CA 1
ATOM 1376 C C . PRO A 1 177 ? 3.633 -1.642 4.056 1.00 93.31 177 PRO A C 1
ATOM 1378 O O . PRO A 1 177 ? 3.932 -2.301 5.052 1.00 93.31 177 PRO A O 1
ATOM 1381 N N . MET A 1 178 ? 4.378 -0.599 3.666 1.00 93.94 178 MET A N 1
ATOM 1382 C CA . MET A 1 178 ? 5.582 -0.187 4.398 1.00 93.94 178 MET A CA 1
ATOM 1383 C C . MET A 1 178 ? 5.271 0.243 5.836 1.00 93.94 178 MET A C 1
ATOM 1385 O O . MET A 1 178 ? 5.995 -0.144 6.758 1.00 93.94 178 MET A O 1
ATOM 1389 N N . LEU A 1 179 ? 4.211 1.024 6.063 1.00 93.06 179 LEU A N 1
ATOM 1390 C CA . LEU A 1 179 ? 3.783 1.422 7.408 1.00 93.06 179 LEU A CA 1
ATOM 1391 C C . LEU A 1 179 ? 3.336 0.213 8.225 1.00 93.06 179 LEU A C 1
ATOM 1393 O O . LEU A 1 179 ? 3.737 0.067 9.383 1.00 93.06 179 LEU A O 1
ATOM 1397 N N . LEU A 1 180 ? 2.571 -0.690 7.612 1.00 92.75 180 LEU A N 1
ATOM 1398 C CA . LEU A 1 180 ? 2.123 -1.912 8.263 1.00 92.75 180 LEU A CA 1
ATOM 1399 C C . LEU A 1 180 ? 3.306 -2.804 8.662 1.00 92.75 180 LEU A C 1
ATOM 1401 O O . LEU A 1 180 ? 3.402 -3.221 9.817 1.00 92.75 180 LEU A O 1
ATOM 1405 N N . ILE A 1 181 ? 4.249 -3.048 7.749 1.00 92.94 181 ILE A N 1
ATOM 1406 C CA . ILE A 1 181 ? 5.466 -3.820 8.026 1.00 92.94 181 ILE A CA 1
ATOM 1407 C C . ILE A 1 181 ? 6.261 -3.165 9.154 1.00 92.94 181 ILE A C 1
ATOM 1409 O O . ILE A 1 181 ? 6.731 -3.867 10.046 1.00 92.94 181 ILE A O 1
ATOM 1413 N N . GLN A 1 182 ? 6.391 -1.837 9.177 1.00 91.88 182 GLN A N 1
ATOM 1414 C CA . GLN A 1 182 ? 7.082 -1.138 10.262 1.00 91.88 182 GLN A CA 1
ATOM 1415 C C . GLN A 1 182 ? 6.387 -1.319 11.614 1.00 91.88 182 GLN A C 1
ATOM 1417 O O . GLN A 1 182 ? 7.047 -1.664 12.595 1.00 91.88 182 GLN A O 1
ATOM 1422 N N . ILE A 1 183 ? 5.064 -1.158 11.672 1.00 91.69 183 ILE A N 1
ATOM 1423 C CA . ILE A 1 183 ? 4.280 -1.378 12.896 1.00 91.69 183 ILE A CA 1
ATOM 1424 C C . ILE A 1 183 ? 4.410 -2.829 13.363 1.00 91.69 183 ILE A C 1
ATOM 1426 O O . ILE A 1 183 ? 4.585 -3.095 14.554 1.00 91.69 183 ILE A O 1
ATOM 1430 N N . ARG A 1 184 ? 4.371 -3.792 12.441 1.00 92.12 184 ARG A N 1
ATOM 1431 C CA . ARG A 1 184 ? 4.478 -5.215 12.774 1.00 92.12 184 ARG A CA 1
ATOM 1432 C C . ARG A 1 184 ? 5.891 -5.596 13.196 1.00 92.12 184 ARG A C 1
ATOM 1434 O O . ARG A 1 184 ? 6.027 -6.354 14.152 1.00 92.12 184 ARG A O 1
ATOM 1441 N N . ARG A 1 185 ? 6.925 -5.062 12.541 1.00 90.81 185 ARG A N 1
ATOM 1442 C CA . ARG A 1 185 ? 8.338 -5.404 12.772 1.00 90.81 185 ARG A CA 1
ATOM 1443 C C . ARG A 1 185 ? 8.945 -4.695 13.980 1.00 90.81 185 ARG A C 1
ATOM 1445 O O . ARG A 1 185 ? 9.781 -5.291 14.651 1.00 90.81 185 ARG A O 1
ATOM 1452 N N . TYR A 1 186 ? 8.530 -3.459 14.254 1.00 90.75 186 TYR A N 1
ATOM 1453 C CA . TYR A 1 186 ? 9.109 -2.609 15.303 1.00 90.75 186 TYR A CA 1
ATOM 1454 C C . TYR A 1 186 ? 8.126 -2.256 16.423 1.00 90.75 186 TYR A C 1
ATOM 1456 O O . TYR A 1 186 ? 8.526 -1.708 17.442 1.00 90.75 186 TYR A O 1
ATOM 1464 N N . GLY A 1 187 ? 6.831 -2.539 16.264 1.00 87.75 187 GLY A N 1
ATOM 1465 C CA . GLY A 1 187 ? 5.827 -2.281 17.299 1.00 87.75 187 GLY A CA 1
ATOM 1466 C C . GLY A 1 187 ? 5.444 -0.806 17.481 1.00 87.75 187 GLY A C 1
ATOM 1467 O O . GLY A 1 187 ? 4.575 -0.513 18.306 1.00 87.75 187 GLY A O 1
ATOM 1468 N N . ARG A 1 188 ? 6.079 0.108 16.735 1.00 85.31 188 ARG A N 1
ATOM 1469 C CA . ARG A 1 188 ? 5.810 1.550 16.686 1.00 85.31 188 ARG A CA 1
ATOM 1470 C C . ARG A 1 188 ? 6.230 2.129 15.336 1.00 85.31 188 ARG A C 1
ATOM 1472 O O . ARG A 1 188 ? 7.121 1.590 14.683 1.00 85.31 188 ARG A O 1
ATOM 1479 N N . LEU A 1 189 ? 5.639 3.261 14.966 1.00 85.81 189 LEU A N 1
ATOM 1480 C CA . LEU A 1 189 ? 6.157 4.105 13.892 1.00 85.81 189 LEU A CA 1
ATOM 1481 C C . LEU A 1 189 ? 7.190 5.064 14.485 1.00 85.81 189 LEU A C 1
ATOM 1483 O O . LEU A 1 189 ? 6.901 5.758 15.459 1.00 85.81 189 LEU A O 1
ATOM 1487 N N . SER A 1 190 ? 8.400 5.093 13.927 1.00 88.12 190 SER A N 1
ATOM 1488 C CA . SER A 1 190 ? 9.350 6.164 14.224 1.00 88.12 190 SER A CA 1
ATOM 1489 C C . SER A 1 190 ? 9.203 7.252 13.169 1.00 88.12 190 SER A C 1
ATOM 1491 O O . SER A 1 190 ? 9.119 6.950 11.979 1.00 88.12 190 SER A O 1
ATOM 1493 N N . PHE A 1 191 ? 9.183 8.514 13.593 1.00 89.25 191 PHE A N 1
ATOM 1494 C CA . PHE A 1 191 ? 9.058 9.639 12.669 1.00 89.25 191 PHE A CA 1
ATOM 1495 C C . PHE A 1 191 ? 10.141 9.632 11.565 1.00 89.25 191 PHE A C 1
ATOM 1497 O O . PHE A 1 191 ? 9.776 9.732 10.395 1.00 89.25 191 PHE A O 1
ATOM 1504 N N . PRO A 1 192 ? 11.432 9.351 11.862 1.00 91.25 192 PRO A N 1
ATOM 1505 C CA . PRO A 1 192 ? 12.455 9.178 10.826 1.00 91.25 192 PRO A CA 1
ATOM 1506 C C . PRO A 1 192 ? 12.122 8.115 9.774 1.00 91.25 192 PRO A C 1
ATOM 1508 O O . PRO A 1 192 ? 12.353 8.314 8.583 1.00 91.25 192 PRO A O 1
ATOM 1511 N N . ARG A 1 193 ? 11.574 6.964 10.188 1.00 90.88 193 ARG A N 1
ATOM 1512 C CA . ARG A 1 193 ? 11.253 5.885 9.245 1.00 90.88 193 ARG A CA 1
ATOM 1513 C C . ARG A 1 193 ? 9.913 6.078 8.543 1.00 90.88 193 ARG A C 1
ATOM 1515 O O . ARG A 1 193 ? 9.739 5.525 7.458 1.00 90.88 193 ARG A O 1
ATOM 1522 N N . LEU A 1 194 ? 9.007 6.866 9.123 1.00 92.12 194 LEU A N 1
ATOM 1523 C CA . LEU A 1 194 ? 7.818 7.370 8.443 1.00 92.12 194 LEU A CA 1
ATOM 1524 C C . LEU A 1 194 ? 8.226 8.298 7.294 1.00 92.12 194 LEU A C 1
ATOM 1526 O O . LEU A 1 194 ? 7.798 8.067 6.169 1.00 92.12 194 LEU A O 1
ATOM 1530 N N . LEU A 1 195 ? 9.122 9.259 7.547 1.00 93.25 195 LEU A N 1
ATOM 1531 C CA . LEU A 1 195 ? 9.671 10.124 6.499 1.00 93.25 195 LEU A CA 1
ATOM 1532 C C . LEU A 1 195 ? 10.397 9.305 5.426 1.00 93.25 195 LEU A C 1
ATOM 1534 O O . LEU A 1 195 ? 10.160 9.500 4.241 1.00 93.25 195 LEU A O 1
ATOM 1538 N N . GLY A 1 196 ? 11.209 8.323 5.833 1.00 93.56 196 GLY A N 1
ATOM 1539 C CA . GLY A 1 196 ? 11.850 7.399 4.896 1.00 93.56 196 GLY A CA 1
ATOM 1540 C C . GLY A 1 196 ? 10.854 6.573 4.070 1.00 93.56 196 GLY A C 1
ATOM 1541 O O . GLY A 1 196 ? 11.092 6.358 2.885 1.00 93.56 196 GLY A O 1
ATOM 1542 N N . ALA A 1 197 ? 9.725 6.144 4.648 1.00 94.62 197 ALA A N 1
ATOM 1543 C CA . ALA A 1 197 ? 8.672 5.439 3.913 1.00 94.62 197 ALA A CA 1
ATOM 1544 C C . ALA A 1 197 ? 7.979 6.348 2.895 1.00 94.62 197 ALA A C 1
ATOM 1546 O O . ALA A 1 197 ? 7.795 5.946 1.750 1.00 94.62 197 ALA A O 1
ATOM 1547 N N . ALA A 1 198 ? 7.643 7.577 3.294 1.00 95.31 198 ALA A N 1
ATOM 1548 C CA . ALA A 1 198 ? 7.057 8.570 2.403 1.00 95.31 198 ALA A CA 1
ATOM 1549 C C . ALA A 1 198 ? 8.016 8.909 1.252 1.00 95.31 198 ALA A C 1
ATOM 1551 O O . ALA A 1 198 ? 7.623 8.826 0.095 1.00 95.31 198 ALA A O 1
ATOM 1552 N N . ALA A 1 199 ? 9.292 9.176 1.551 1.00 95.25 199 ALA A N 1
ATOM 1553 C CA . ALA A 1 199 ? 10.321 9.436 0.545 1.00 95.25 199 ALA A CA 1
ATOM 1554 C C . ALA A 1 199 ? 10.521 8.245 -0.407 1.00 95.25 199 ALA A C 1
ATOM 1556 O O . ALA A 1 199 ? 10.602 8.436 -1.614 1.00 95.25 199 ALA A O 1
ATOM 1557 N N . THR A 1 200 ? 10.526 7.013 0.115 1.00 96.06 200 THR A N 1
ATOM 1558 C CA . THR A 1 200 ? 10.586 5.792 -0.712 1.00 96.06 200 THR A CA 1
ATOM 1559 C C . THR A 1 200 ? 9.359 5.666 -1.616 1.00 96.06 200 THR A C 1
ATOM 1561 O O . THR A 1 200 ? 9.485 5.252 -2.761 1.00 96.06 200 THR A O 1
ATOM 1564 N N . SER A 1 201 ? 8.178 6.045 -1.125 1.00 97.00 201 SER A N 1
ATOM 1565 C CA . SER A 1 201 ? 6.934 5.990 -1.901 1.00 97.00 201 SER A CA 1
ATOM 1566 C C . SER A 1 201 ? 6.931 7.034 -3.021 1.00 97.00 201 SER A C 1
ATOM 1568 O O . SER A 1 201 ? 6.588 6.705 -4.149 1.00 97.00 201 SER A O 1
ATOM 1570 N N . VAL A 1 202 ? 7.393 8.262 -2.750 1.00 96.38 202 VAL A N 1
ATOM 1571 C CA . VAL A 1 202 ? 7.610 9.288 -3.790 1.00 96.38 202 VAL A CA 1
ATOM 1572 C C . VAL A 1 202 ? 8.642 8.815 -4.811 1.00 96.38 202 VAL A C 1
ATOM 1574 O O . VAL A 1 202 ? 8.420 8.949 -6.009 1.00 96.38 202 VAL A O 1
ATOM 1577 N N . TYR A 1 203 ? 9.749 8.228 -4.351 1.00 96.69 203 TYR A N 1
ATOM 1578 C CA . TYR A 1 203 ? 10.767 7.668 -5.234 1.00 96.69 203 TYR A CA 1
ATOM 1579 C C . TYR A 1 203 ? 10.204 6.557 -6.130 1.00 96.69 203 TYR A C 1
ATOM 1581 O O . TYR A 1 203 ? 10.492 6.551 -7.318 1.00 96.69 203 TYR A O 1
ATOM 1589 N N . ALA A 1 204 ? 9.363 5.663 -5.602 1.00 95.81 204 ALA A N 1
ATOM 1590 C CA . ALA A 1 204 ? 8.717 4.621 -6.398 1.00 95.81 204 ALA A CA 1
ATOM 1591 C C . ALA A 1 204 ? 7.806 5.209 -7.489 1.00 95.81 204 ALA A C 1
ATOM 1593 O O . ALA A 1 204 ? 7.853 4.757 -8.630 1.00 95.81 204 ALA A O 1
ATOM 1594 N N . VAL A 1 205 ? 7.030 6.252 -7.165 1.00 94.75 205 VAL A N 1
ATOM 1595 C CA . VAL A 1 205 ? 6.228 6.988 -8.158 1.00 94.75 205 VAL A CA 1
ATOM 1596 C C . VAL A 1 205 ? 7.121 7.612 -9.226 1.00 94.75 205 VAL A C 1
ATOM 1598 O O . VAL A 1 205 ? 6.852 7.447 -10.411 1.00 94.75 205 VAL A O 1
ATOM 1601 N N . ALA A 1 206 ? 8.194 8.294 -8.819 1.00 93.44 206 ALA A N 1
ATOM 1602 C CA . ALA A 1 206 ? 9.136 8.920 -9.740 1.00 93.44 206 ALA A CA 1
ATOM 1603 C C . ALA A 1 206 ? 9.814 7.883 -10.648 1.00 93.44 206 ALA A C 1
ATOM 1605 O O . ALA A 1 206 ? 9.894 8.088 -11.853 1.00 93.44 206 ALA A O 1
ATOM 1606 N N . LEU A 1 207 ? 10.246 6.749 -10.092 1.00 94.12 207 LEU A N 1
ATOM 1607 C CA . LEU A 1 207 ? 10.872 5.664 -10.839 1.00 94.12 207 LEU A CA 1
ATOM 1608 C C . LEU A 1 207 ? 9.928 5.108 -11.907 1.00 94.12 207 LEU A C 1
ATOM 1610 O O . LEU A 1 207 ? 10.330 4.971 -13.058 1.00 94.12 207 LEU A O 1
ATOM 1614 N N . VAL A 1 208 ? 8.669 4.839 -11.554 1.00 90.50 208 VAL A N 1
ATOM 1615 C CA . VAL A 1 208 ? 7.662 4.374 -12.518 1.00 90.50 208 VAL A CA 1
ATOM 1616 C C . VAL A 1 208 ? 7.380 5.445 -13.572 1.00 90.50 208 VAL A C 1
ATOM 1618 O O . VAL A 1 208 ? 7.351 5.140 -14.759 1.00 90.50 208 VAL A O 1
ATOM 1621 N N . ALA A 1 209 ? 7.229 6.706 -13.164 1.00 88.25 209 ALA A N 1
ATOM 1622 C CA . ALA A 1 209 ? 6.962 7.803 -14.087 1.00 88.25 209 ALA A CA 1
ATOM 1623 C C . ALA A 1 209 ? 8.101 7.997 -15.101 1.00 88.25 209 ALA A C 1
ATOM 1625 O O . ALA A 1 209 ? 7.841 8.110 -16.292 1.00 88.25 209 ALA A O 1
ATOM 1626 N N . TYR A 1 210 ? 9.361 7.993 -14.660 1.00 87.94 210 TYR A N 1
ATOM 1627 C CA . TYR A 1 210 ? 10.501 8.219 -15.553 1.00 87.94 210 TYR A CA 1
ATOM 1628 C C . TYR A 1 210 ? 10.830 7.022 -16.449 1.00 87.94 210 TYR A C 1
ATOM 1630 O O . TYR A 1 210 ? 11.392 7.212 -17.528 1.00 87.94 210 TYR A O 1
ATOM 1638 N N . THR A 1 211 ? 10.468 5.805 -16.036 1.00 85.81 211 THR A N 1
ATOM 1639 C CA . THR A 1 211 ? 10.755 4.591 -16.815 1.00 85.81 211 THR A CA 1
ATOM 1640 C C . THR A 1 211 ? 9.610 4.176 -17.738 1.00 85.81 211 THR A C 1
ATOM 1642 O O . THR A 1 211 ? 9.885 3.588 -18.781 1.00 85.81 211 THR A O 1
ATOM 1645 N N . LEU A 1 212 ? 8.351 4.498 -17.407 1.00 80.88 212 LEU A N 1
ATOM 1646 C CA . LEU A 1 212 ? 7.168 4.048 -18.158 1.00 80.88 212 LEU A CA 1
ATOM 1647 C C . LEU A 1 212 ? 6.343 5.167 -18.816 1.00 80.88 212 LEU A C 1
ATOM 1649 O O . LEU A 1 212 ? 5.401 4.842 -19.532 1.00 80.88 212 LEU A O 1
ATOM 1653 N N . LEU A 1 213 ? 6.639 6.458 -18.601 1.00 77.00 213 LEU A N 1
ATOM 1654 C CA . LEU A 1 213 ? 5.940 7.563 -19.287 1.00 77.00 213 LEU A CA 1
ATOM 1655 C C . LEU A 1 213 ? 6.825 8.235 -20.352 1.00 77.00 213 LEU A C 1
ATOM 1657 O O . LEU A 1 213 ? 8.047 8.316 -20.171 1.00 77.00 213 LEU A O 1
ATOM 1661 N N . PRO A 1 214 ? 6.244 8.724 -21.468 1.00 69.31 214 PRO A N 1
ATOM 1662 C CA . PRO A 1 214 ? 4.815 8.729 -21.830 1.00 69.31 214 PRO A CA 1
ATOM 1663 C C . PRO A 1 214 ? 4.305 7.424 -22.479 1.00 69.31 214 PRO A C 1
ATOM 1665 O O . PRO A 1 214 ? 4.876 6.962 -23.461 1.00 69.31 214 PRO A O 1
ATOM 1668 N N . LEU A 1 215 ? 3.166 6.897 -22.006 1.00 64.94 215 LEU A N 1
ATOM 1669 C CA . LEU A 1 215 ? 2.491 5.736 -22.616 1.00 64.94 215 LEU A CA 1
ATOM 1670 C C . LEU A 1 215 ? 2.182 5.985 -24.111 1.00 64.94 215 LEU A C 1
ATOM 1672 O O . LEU A 1 215 ? 1.657 7.061 -24.421 1.00 64.94 215 LEU A O 1
ATOM 1676 N N . PRO A 1 216 ? 2.497 5.046 -25.032 1.00 60.47 216 PRO A N 1
ATOM 1677 C CA . PRO A 1 216 ? 2.244 5.213 -26.456 1.00 60.47 216 PRO A CA 1
ATOM 1678 C C . PRO A 1 216 ? 0.742 5.271 -26.718 1.00 60.47 216 PRO A C 1
ATOM 1680 O O . PRO A 1 216 ? -0.052 4.622 -26.036 1.00 60.47 216 PRO A O 1
ATOM 1683 N N . ASP A 1 217 ? 0.353 6.031 -27.738 1.00 61.47 217 ASP A N 1
ATOM 1684 C CA . ASP A 1 217 ? -1.023 6.016 -28.214 1.00 61.47 217 ASP A CA 1
ATOM 1685 C C . ASP A 1 217 ? -1.288 4.681 -28.929 1.00 61.47 217 ASP A C 1
ATOM 1687 O O . ASP A 1 217 ? -0.637 4.363 -29.934 1.00 61.47 217 ASP A O 1
ATOM 1691 N N . VAL A 1 218 ? -2.219 3.893 -28.379 1.00 58.06 218 VAL A N 1
ATOM 1692 C CA . VAL A 1 218 ? -2.557 2.517 -28.800 1.00 58.06 218 VAL A CA 1
ATOM 1693 C C . VAL A 1 218 ? -2.929 2.431 -30.283 1.00 58.06 218 VAL A C 1
ATOM 1695 O O . VAL A 1 218 ? -2.759 1.382 -30.895 1.00 58.06 218 VAL A O 1
ATOM 1698 N N . ALA A 1 219 ? -3.405 3.528 -30.878 1.00 53.09 219 ALA A N 1
ATOM 1699 C CA . ALA A 1 219 ? -3.854 3.560 -32.267 1.00 53.09 219 ALA A CA 1
ATOM 1700 C C . ALA A 1 219 ? -2.776 3.980 -33.289 1.00 53.09 219 ALA A C 1
ATOM 1702 O O . ALA A 1 219 ? -2.966 3.738 -34.479 1.00 53.09 219 ALA A O 1
ATOM 1703 N N . ALA A 1 220 ? -1.668 4.613 -32.871 1.00 55.22 220 ALA A N 1
ATOM 1704 C CA . ALA A 1 220 ? -0.775 5.325 -33.800 1.00 55.22 220 ALA A CA 1
ATOM 1705 C C . ALA A 1 220 ? 0.684 4.827 -33.854 1.00 55.22 220 ALA A C 1
ATOM 1707 O O . ALA A 1 220 ? 1.335 5.018 -34.880 1.00 55.22 220 ALA A O 1
ATOM 1708 N N . ASN A 1 221 ? 1.217 4.182 -32.805 1.00 53.53 221 ASN A N 1
ATOM 1709 C CA . ASN A 1 221 ? 2.681 4.100 -32.636 1.00 53.53 221 ASN A CA 1
ATOM 1710 C C . ASN A 1 221 ? 3.338 2.713 -32.710 1.00 53.53 221 ASN A C 1
ATOM 1712 O O . ASN A 1 221 ? 4.564 2.653 -32.710 1.00 53.53 221 ASN A O 1
ATOM 1716 N N . CYS A 1 222 ? 2.603 1.612 -32.887 1.00 60.25 222 CYS A N 1
ATOM 1717 C CA . CYS A 1 222 ? 3.249 0.313 -33.153 1.00 60.25 222 CYS A CA 1
ATOM 1718 C C . CYS A 1 222 ? 3.762 0.159 -34.606 1.00 60.25 222 CYS A C 1
ATOM 1720 O O . CYS A 1 222 ? 4.206 -0.918 -34.994 1.00 60.25 222 CYS A O 1
ATOM 1722 N N . GLY A 1 223 ? 3.703 1.221 -35.424 1.00 51.22 223 GLY A N 1
ATOM 1723 C CA . GLY A 1 223 ? 4.043 1.189 -36.851 1.00 51.22 223 GLY A CA 1
ATOM 1724 C C . GLY A 1 223 ? 5.457 1.644 -37.233 1.00 51.22 223 GLY A C 1
ATOM 1725 O O . GLY A 1 223 ? 5.859 1.417 -38.371 1.00 51.22 223 GLY A O 1
ATOM 1726 N N . VAL A 1 224 ? 6.229 2.281 -36.345 1.00 49.19 224 VAL A N 1
ATOM 1727 C CA . VAL A 1 224 ? 7.553 2.826 -36.705 1.00 49.19 224 VAL A CA 1
ATOM 1728 C C . VAL A 1 224 ? 8.551 2.606 -35.574 1.00 49.19 224 VAL A C 1
ATOM 1730 O O . VAL A 1 224 ? 8.774 3.489 -34.753 1.00 49.19 224 VAL A O 1
ATOM 1733 N N . SER A 1 225 ? 9.139 1.410 -35.569 1.00 48.53 225 SER A N 1
ATOM 1734 C CA . SER A 1 225 ? 10.439 0.999 -35.007 1.00 48.53 225 SER A CA 1
ATOM 1735 C C . SER A 1 225 ? 10.260 -0.334 -34.297 1.00 48.53 225 SER A C 1
ATOM 1737 O O . SER A 1 225 ? 9.607 -0.416 -33.261 1.00 48.53 225 SER A O 1
ATOM 1739 N N . GLY A 1 226 ? 10.853 -1.389 -34.856 1.00 51.44 226 GLY A N 1
ATOM 1740 C CA . GLY A 1 226 ? 11.100 -2.606 -34.098 1.00 51.44 226 GLY A CA 1
ATOM 1741 C C . GLY A 1 226 ? 12.013 -2.247 -32.933 1.00 51.44 226 GLY A C 1
ATOM 1742 O O . GLY A 1 226 ? 13.216 -2.101 -33.122 1.00 51.44 226 GLY A O 1
ATOM 1743 N N . ALA A 1 227 ? 11.434 -2.031 -31.755 1.00 57.66 227 ALA A N 1
ATOM 1744 C CA . ALA A 1 227 ? 12.183 -1.906 -30.519 1.00 57.66 227 ALA A CA 1
ATOM 1745 C C . ALA A 1 227 ? 12.815 -3.276 -30.236 1.00 57.66 227 ALA A C 1
ATOM 1747 O O . ALA A 1 227 ? 12.164 -4.211 -29.771 1.00 57.66 227 ALA A O 1
ATOM 1748 N N . GLY A 1 228 ? 14.064 -3.408 -30.679 1.00 63.62 228 GLY A N 1
ATOM 1749 C CA . GLY A 1 228 ? 14.887 -4.592 -30.503 1.00 63.62 228 GLY A CA 1
ATOM 1750 C C . GLY A 1 228 ? 15.489 -4.666 -29.104 1.00 63.62 228 GLY A C 1
ATOM 1751 O O . GLY A 1 228 ? 15.217 -3.838 -28.233 1.00 63.62 228 GLY A O 1
ATOM 1752 N N . ILE A 1 229 ? 16.319 -5.684 -28.911 1.00 72.12 229 ILE A N 1
ATOM 1753 C CA . ILE A 1 229 ? 17.151 -5.848 -27.722 1.00 72.12 229 ILE A CA 1
ATOM 1754 C C . ILE A 1 229 ? 18.564 -5.435 -28.124 1.00 72.12 229 ILE A C 1
ATOM 1756 O O . ILE A 1 229 ? 19.120 -6.034 -29.046 1.00 72.12 229 ILE A O 1
ATOM 1760 N N . GLU A 1 230 ? 19.134 -4.447 -27.440 1.00 79.25 230 GLU A N 1
ATOM 1761 C CA . GLU A 1 230 ? 20.543 -4.088 -27.583 1.00 79.25 230 GLU A CA 1
ATOM 1762 C C . GLU A 1 230 ? 21.345 -4.818 -26.500 1.00 79.25 230 GLU A C 1
ATOM 1764 O O . GLU A 1 230 ? 21.146 -4.621 -25.300 1.00 79.25 230 GLU A O 1
ATOM 1769 N N . LEU A 1 231 ? 22.206 -5.744 -26.930 1.00 80.50 231 LEU A N 1
ATOM 1770 C CA . LEU A 1 231 ? 22.969 -6.625 -26.037 1.00 80.50 231 LEU A CA 1
ATOM 1771 C C . LEU A 1 231 ? 24.462 -6.292 -26.002 1.00 80.50 231 LEU A C 1
ATOM 1773 O O . LEU A 1 231 ? 25.200 -6.974 -25.290 1.00 80.50 231 LEU A O 1
ATOM 1777 N N . ILE A 1 232 ? 24.926 -5.308 -26.779 1.00 79.81 232 ILE A N 1
ATOM 1778 C CA . ILE A 1 232 ? 26.345 -4.967 -26.867 1.00 79.81 232 ILE A CA 1
ATOM 1779 C C . ILE A 1 232 ? 26.714 -4.048 -25.693 1.00 79.81 232 ILE A C 1
ATOM 1781 O O . ILE A 1 232 ? 26.341 -2.876 -25.700 1.00 79.81 232 ILE A O 1
ATOM 1785 N N . PRO A 1 233 ? 27.477 -4.532 -24.693 1.00 81.25 233 PRO A N 1
ATOM 1786 C CA . PRO A 1 233 ? 27.888 -3.684 -23.585 1.00 81.25 233 PRO A CA 1
ATOM 1787 C C . PRO A 1 233 ? 28.881 -2.613 -24.057 1.00 81.25 233 PRO A C 1
ATOM 1789 O O . PRO A 1 233 ? 29.813 -2.899 -24.813 1.00 81.25 233 PRO A O 1
ATOM 1792 N N . GLY A 1 234 ? 28.729 -1.392 -23.551 1.00 77.56 234 GLY A N 1
ATOM 1793 C CA . GLY A 1 234 ? 29.596 -0.251 -23.841 1.00 77.56 234 GLY A CA 1
ATOM 1794 C C . GLY A 1 234 ? 29.215 0.551 -25.088 1.00 77.56 234 GLY A C 1
ATOM 1795 O O . GLY A 1 234 ? 29.960 1.462 -25.460 1.00 77.56 234 GLY A O 1
ATOM 1796 N N . HIS A 1 235 ? 28.071 0.264 -25.714 1.00 80.62 235 HIS A N 1
ATOM 1797 C CA . HIS A 1 235 ? 27.536 1.050 -26.826 1.00 80.62 235 HIS A CA 1
ATOM 1798 C C . HIS A 1 235 ? 27.297 2.514 -26.423 1.00 80.62 235 HIS A C 1
ATOM 1800 O O . HIS A 1 235 ? 27.746 3.433 -27.106 1.00 80.62 235 HIS A O 1
ATOM 1806 N N . SER A 1 236 ? 26.706 2.739 -25.249 1.00 79.12 236 SER A N 1
ATOM 1807 C CA . SER A 1 236 ? 26.460 4.061 -24.657 1.00 79.12 236 SER A CA 1
ATOM 1808 C C . SER A 1 236 ? 27.734 4.900 -24.491 1.00 79.12 236 SER A C 1
ATOM 1810 O O . SER A 1 236 ? 27.72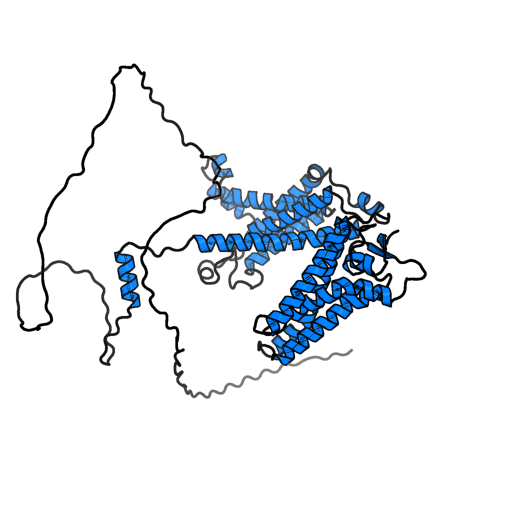3 6.115 -24.693 1.00 79.12 236 SER A O 1
ATOM 1812 N N . VAL A 1 237 ? 28.867 4.266 -24.171 1.00 79.38 237 VAL A N 1
ATOM 1813 C CA . VAL A 1 237 ? 30.174 4.939 -24.095 1.00 79.38 237 VAL A CA 1
ATOM 1814 C C . VAL A 1 237 ? 30.664 5.316 -25.492 1.00 79.38 237 VAL A C 1
ATOM 1816 O O . VAL A 1 237 ? 31.189 6.414 -25.680 1.00 79.38 237 VAL A O 1
ATOM 1819 N N . GLY A 1 238 ? 30.464 4.439 -26.478 1.00 76.12 238 GLY A N 1
ATOM 1820 C CA . GLY A 1 238 ? 30.732 4.728 -27.887 1.00 76.12 238 GLY A CA 1
ATOM 1821 C C . GLY A 1 238 ? 29.923 5.920 -28.405 1.00 76.12 238 GLY A C 1
ATOM 1822 O O . GLY A 1 238 ? 30.493 6.810 -29.040 1.00 76.12 238 GLY A O 1
ATOM 1823 N N . ASP A 1 239 ? 28.637 5.991 -28.061 1.00 79.75 239 ASP A N 1
ATOM 1824 C CA . ASP A 1 239 ? 27.756 7.109 -28.413 1.00 79.75 239 ASP A CA 1
ATOM 1825 C C . ASP A 1 239 ? 28.208 8.415 -27.766 1.00 79.75 239 ASP A C 1
ATOM 1827 O O . ASP A 1 239 ? 28.311 9.430 -28.453 1.00 79.75 239 ASP A O 1
ATOM 1831 N N . ILE A 1 240 ? 28.579 8.395 -26.480 1.00 79.81 240 ILE A N 1
ATOM 1832 C CA . ILE A 1 240 ? 29.165 9.566 -25.813 1.00 79.81 240 ILE A CA 1
ATOM 1833 C C . ILE A 1 240 ? 30.421 10.016 -26.555 1.00 79.81 240 ILE A C 1
ATOM 1835 O O . ILE A 1 240 ? 30.546 11.190 -26.897 1.00 79.81 240 ILE A O 1
ATOM 1839 N N . LEU A 1 241 ? 31.357 9.108 -26.836 1.00 81.81 241 LEU A N 1
ATOM 1840 C CA . LEU A 1 241 ? 32.604 9.461 -27.516 1.00 81.81 241 LEU A CA 1
ATOM 1841 C C . LEU A 1 241 ? 32.342 10.041 -28.908 1.00 81.81 241 LEU A C 1
ATOM 1843 O O . LEU A 1 241 ? 32.997 11.004 -29.294 1.00 81.81 241 LEU A O 1
ATOM 1847 N N . ARG A 1 242 ? 31.365 9.507 -29.643 1.00 81.06 242 ARG A N 1
ATOM 1848 C CA . ARG A 1 242 ? 30.991 9.995 -30.972 1.00 81.06 242 ARG A CA 1
ATOM 1849 C C . ARG A 1 242 ? 30.276 11.346 -30.926 1.00 81.06 242 ARG A C 1
ATOM 1851 O O . ARG A 1 242 ? 30.613 12.230 -31.707 1.00 81.06 242 ARG A O 1
ATOM 1858 N N . GLU A 1 243 ? 29.307 11.524 -30.031 1.00 80.00 243 GLU A N 1
ATOM 1859 C CA . GLU A 1 243 ? 28.521 12.762 -29.911 1.00 80.00 243 GLU A CA 1
ATOM 1860 C C . GLU A 1 243 ? 29.318 13.916 -29.295 1.00 80.00 243 GLU A C 1
ATOM 1862 O O . GLU A 1 243 ? 29.007 15.082 -29.539 1.00 80.00 243 GLU A O 1
ATOM 1867 N N . THR A 1 244 ? 30.343 13.613 -28.495 1.00 80.88 244 THR A N 1
ATOM 1868 C CA . THR A 1 244 ? 31.155 14.627 -27.807 1.00 80.88 244 THR A CA 1
ATOM 1869 C C . THR A 1 244 ? 32.441 15.003 -28.541 1.00 80.88 244 THR A C 1
ATOM 1871 O O . THR A 1 244 ? 33.125 15.945 -28.129 1.00 80.88 244 THR A O 1
ATOM 1874 N N . GLN A 1 245 ? 32.754 14.337 -29.657 1.00 82.69 245 GLN A N 1
ATOM 1875 C CA . GLN A 1 245 ? 33.909 14.662 -30.493 1.00 82.69 245 GLN A CA 1
ATOM 1876 C C . GLN A 1 245 ? 33.864 16.119 -30.977 1.00 82.69 245 GLN A C 1
ATOM 1878 O O . GLN A 1 245 ? 32.928 16.556 -31.642 1.00 82.69 245 GLN A O 1
ATOM 1883 N N . GLY A 1 246 ? 34.904 16.884 -30.634 1.00 77.31 246 GLY A N 1
ATOM 1884 C CA . GLY A 1 246 ? 35.038 18.294 -31.016 1.00 77.31 246 GLY A CA 1
ATOM 1885 C C . GLY A 1 246 ? 34.186 19.275 -30.199 1.00 77.31 246 GLY A C 1
ATOM 1886 O O . GLY A 1 246 ? 34.226 20.475 -30.473 1.00 77.31 246 GLY A O 1
ATOM 1887 N N . LEU A 1 247 ? 33.440 18.810 -29.190 1.00 84.44 247 LEU A N 1
ATOM 1888 C CA . LEU A 1 247 ? 32.676 19.680 -28.295 1.00 84.44 247 LEU A CA 1
ATOM 1889 C C . LEU A 1 247 ? 33.544 20.259 -27.170 1.00 84.44 247 LEU A C 1
ATOM 1891 O O . LEU A 1 247 ? 34.528 19.669 -26.728 1.00 84.44 247 LEU A O 1
ATOM 1895 N N . SER A 1 248 ? 33.132 21.419 -26.647 1.00 86.56 248 SER A N 1
ATOM 1896 C CA . SER A 1 248 ? 33.681 21.926 -25.385 1.00 86.56 248 SER A CA 1
ATOM 1897 C C . SER A 1 248 ? 33.293 21.003 -24.222 1.00 86.56 248 SER A C 1
ATOM 1899 O O . SER A 1 248 ? 32.251 20.351 -24.271 1.00 86.56 248 SER A O 1
ATOM 1901 N N . PHE A 1 249 ? 34.082 20.985 -23.143 1.00 83.81 249 PHE A N 1
ATOM 1902 C CA . PHE A 1 249 ? 33.831 20.133 -21.970 1.00 83.81 249 PHE A CA 1
ATOM 1903 C C . PHE A 1 249 ? 32.401 20.271 -21.413 1.00 83.81 249 PHE A C 1
ATOM 1905 O O . PHE A 1 249 ? 31.743 19.281 -21.103 1.00 83.81 249 PHE A O 1
ATOM 1912 N N . VAL A 1 250 ? 31.882 21.501 -21.344 1.00 85.19 250 VAL A N 1
ATOM 1913 C CA . VAL A 1 250 ? 30.517 21.764 -20.858 1.00 85.19 250 VAL A CA 1
ATOM 1914 C C . VAL A 1 250 ? 29.469 21.223 -21.832 1.00 85.19 250 VAL A C 1
ATOM 1916 O O . VAL A 1 250 ? 28.490 20.609 -21.406 1.00 85.19 250 VAL A O 1
ATOM 1919 N N . SER A 1 251 ? 29.679 21.407 -23.138 1.00 82.31 251 SER A N 1
ATOM 1920 C CA . SER A 1 251 ? 28.800 20.855 -24.175 1.00 82.31 251 SER A CA 1
ATOM 1921 C C . SER A 1 251 ? 28.819 19.321 -24.190 1.00 82.31 251 SER A C 1
ATOM 1923 O O . SER A 1 251 ? 27.779 18.701 -24.379 1.00 82.31 251 SER A O 1
ATOM 1925 N N . ALA A 1 252 ? 29.968 18.697 -23.918 1.00 82.19 252 ALA A N 1
ATOM 1926 C CA . ALA A 1 252 ? 30.094 17.246 -23.815 1.00 82.19 252 ALA A CA 1
ATOM 1927 C C . ALA A 1 252 ? 29.311 16.666 -22.621 1.00 82.19 252 ALA A C 1
ATOM 1929 O O . ALA A 1 252 ? 28.605 15.664 -22.766 1.00 82.19 252 ALA A O 1
ATOM 1930 N N . LEU A 1 253 ? 29.364 17.335 -21.462 1.00 85.62 253 LEU A N 1
ATOM 1931 C CA . LEU A 1 253 ? 28.612 16.955 -20.256 1.00 85.62 253 LEU A CA 1
ATOM 1932 C C . LEU A 1 253 ? 27.095 17.143 -20.384 1.00 85.62 253 LEU A C 1
ATOM 1934 O O . LEU A 1 253 ? 26.332 16.543 -19.631 1.00 85.62 253 LEU A O 1
ATOM 1938 N N . THR A 1 254 ? 26.660 17.992 -21.313 1.00 87.25 254 THR A N 1
ATOM 1939 C CA . THR A 1 254 ? 25.243 18.305 -21.558 1.00 87.25 254 THR A CA 1
ATOM 1940 C C . THR A 1 254 ? 24.705 17.666 -22.837 1.00 87.25 254 THR A C 1
ATOM 1942 O O . THR A 1 254 ? 23.564 17.927 -23.223 1.00 87.25 254 THR A O 1
ATOM 1945 N N . SER A 1 255 ? 25.507 16.814 -23.482 1.00 86.88 255 SER A N 1
ATOM 1946 C CA . SER A 1 255 ? 25.069 16.000 -24.613 1.00 86.88 255 SER A CA 1
ATOM 1947 C C . SER A 1 255 ? 24.011 14.986 -24.175 1.00 86.88 255 SER A C 1
ATOM 1949 O O . SER A 1 255 ? 23.907 14.630 -22.996 1.00 86.88 255 SER A O 1
ATOM 1951 N N . ARG A 1 256 ? 23.191 14.533 -25.127 1.00 86.00 256 ARG A N 1
ATOM 1952 C CA . ARG A 1 256 ? 22.077 13.627 -24.831 1.00 86.00 256 ARG A CA 1
ATOM 1953 C C . ARG A 1 256 ? 22.584 12.280 -24.327 1.00 86.00 256 ARG A C 1
ATOM 1955 O O . ARG A 1 256 ? 22.104 11.842 -23.285 1.00 86.00 256 ARG A O 1
ATOM 1962 N N . ALA A 1 257 ? 23.585 11.699 -24.992 1.00 83.44 257 ALA A N 1
ATOM 1963 C CA . ALA A 1 257 ? 24.181 10.431 -24.578 1.00 83.44 257 ALA A CA 1
ATOM 1964 C C . ALA A 1 257 ? 24.768 10.496 -23.152 1.00 83.44 257 ALA A C 1
ATOM 1966 O O . ALA A 1 257 ? 24.477 9.637 -22.319 1.00 83.44 257 ALA A O 1
ATOM 1967 N N . THR A 1 258 ? 25.512 11.562 -22.814 1.00 86.12 258 THR A N 1
ATOM 1968 C CA . THR A 1 258 ? 26.077 11.719 -21.459 1.00 86.12 258 THR A CA 1
ATOM 1969 C C . THR A 1 258 ? 24.985 11.874 -20.405 1.00 86.12 258 THR A C 1
ATOM 1971 O O . THR A 1 258 ? 25.058 11.259 -19.340 1.00 86.12 258 THR A O 1
ATOM 1974 N N . LEU A 1 259 ? 23.963 12.691 -20.684 1.00 87.50 259 LEU A N 1
ATOM 1975 C CA . LEU A 1 259 ? 22.858 12.894 -19.751 1.00 87.50 259 LEU A CA 1
ATOM 1976 C C . LEU A 1 259 ? 22.031 11.622 -19.555 1.00 87.50 259 LEU A C 1
ATOM 1978 O O . LEU A 1 259 ? 21.613 11.378 -18.431 1.00 87.50 259 LEU A O 1
ATOM 1982 N N . GLN A 1 260 ? 21.828 10.799 -20.586 1.00 87.38 260 GLN A N 1
ATOM 1983 C CA . GLN A 1 260 ? 21.122 9.520 -20.458 1.00 87.38 260 GLN A CA 1
ATOM 1984 C C . GLN A 1 260 ? 21.832 8.596 -19.460 1.00 87.38 260 GLN A C 1
ATOM 1986 O O . GLN A 1 260 ? 21.238 8.204 -18.456 1.00 87.38 260 GLN A O 1
ATOM 1991 N N . VAL A 1 261 ? 23.129 8.349 -19.665 1.00 88.25 261 VAL A N 1
ATOM 1992 C CA . VAL A 1 261 ? 23.942 7.518 -18.763 1.00 88.25 261 VAL A CA 1
ATOM 1993 C C . VAL A 1 261 ? 23.971 8.098 -17.345 1.00 88.25 261 VAL A C 1
ATOM 1995 O O . VAL A 1 261 ? 23.735 7.388 -16.365 1.00 88.25 261 VAL A O 1
ATOM 1998 N N . ALA A 1 262 ? 24.220 9.404 -17.212 1.00 91.44 262 ALA A N 1
ATOM 1999 C CA . ALA A 1 262 ? 24.307 10.058 -15.909 1.00 91.44 262 ALA A CA 1
ATOM 2000 C C . ALA A 1 262 ? 22.971 10.036 -15.146 1.00 91.44 262 ALA A C 1
ATOM 2002 O O . ALA A 1 262 ? 22.961 9.835 -13.929 1.00 91.44 262 ALA A O 1
ATOM 2003 N N . LEU A 1 263 ? 21.845 10.231 -15.839 1.00 91.31 263 LEU A N 1
ATOM 2004 C CA . LEU A 1 263 ? 20.515 10.207 -15.233 1.00 91.31 263 LEU A CA 1
ATOM 2005 C C . LEU A 1 263 ? 20.089 8.790 -14.844 1.00 91.31 263 LEU A C 1
ATOM 2007 O O . LEU A 1 263 ? 19.493 8.648 -13.780 1.00 91.31 263 LEU A O 1
ATOM 2011 N N . ASN A 1 264 ? 20.448 7.759 -15.613 1.00 92.31 264 ASN A N 1
ATOM 2012 C CA . ASN A 1 264 ? 20.204 6.358 -15.247 1.00 92.31 264 ASN A CA 1
ATOM 2013 C C . ASN A 1 264 ? 20.944 5.983 -13.952 1.00 92.31 264 ASN A C 1
ATOM 2015 O O . ASN A 1 264 ? 20.338 5.524 -12.977 1.00 92.31 264 ASN A O 1
ATOM 2019 N N . VAL A 1 265 ? 22.232 6.336 -13.859 1.00 95.62 265 VAL A N 1
ATOM 2020 C CA . VAL A 1 265 ? 23.002 6.208 -12.611 1.00 95.62 265 VAL A CA 1
ATOM 2021 C C . VAL A 1 265 ? 22.313 6.970 -11.470 1.00 95.62 265 VAL A C 1
ATOM 2023 O O . VAL A 1 265 ? 22.048 6.400 -10.408 1.00 95.62 265 VAL A O 1
ATOM 2026 N N . ALA A 1 266 ? 21.989 8.251 -11.672 1.00 96.19 266 ALA A N 1
ATOM 2027 C CA . ALA A 1 266 ? 21.378 9.094 -10.644 1.00 96.19 266 ALA A CA 1
ATOM 2028 C C . ALA A 1 266 ? 20.008 8.572 -10.178 1.00 96.19 266 ALA A C 1
ATOM 2030 O O . ALA A 1 266 ? 19.693 8.657 -8.989 1.00 96.19 266 ALA A O 1
ATOM 2031 N N . LEU A 1 267 ? 19.217 7.990 -11.082 1.00 95.25 267 LEU A N 1
ATOM 2032 C CA . LEU A 1 267 ? 17.901 7.426 -10.802 1.00 95.25 267 LEU A CA 1
ATOM 2033 C C . LEU A 1 267 ? 17.983 6.229 -9.845 1.00 95.25 267 LEU A C 1
ATOM 2035 O O . LEU A 1 267 ? 17.086 6.055 -9.020 1.00 95.25 267 LEU A O 1
ATOM 2039 N N . PHE A 1 268 ? 19.061 5.440 -9.885 1.00 97.56 268 PHE A N 1
ATOM 2040 C CA . PHE A 1 268 ? 19.240 4.259 -9.028 1.00 97.56 268 PHE A CA 1
ATOM 2041 C C . PHE A 1 268 ? 20.065 4.494 -7.754 1.00 97.56 268 PHE A C 1
ATOM 2043 O O . PHE A 1 268 ? 20.023 3.669 -6.833 1.00 97.56 268 PHE A O 1
ATOM 2050 N N . VAL A 1 269 ? 20.747 5.637 -7.618 1.00 97.88 269 VAL A N 1
ATOM 2051 C CA . VAL A 1 269 ? 21.424 6.019 -6.361 1.00 97.88 269 VAL A CA 1
ATOM 2052 C C . VAL A 1 269 ? 20.469 5.989 -5.151 1.00 97.88 269 VAL A C 1
ATOM 2054 O O . VAL A 1 269 ? 20.807 5.344 -4.148 1.00 97.88 269 VAL A O 1
ATOM 2057 N N . PRO A 1 270 ? 19.257 6.586 -5.197 1.00 97.19 270 PRO A N 1
ATOM 2058 C CA . PRO A 1 270 ? 18.300 6.492 -4.096 1.00 97.19 270 PRO A CA 1
ATOM 2059 C C . PRO A 1 270 ? 17.917 5.050 -3.749 1.00 97.19 270 PRO A C 1
ATOM 2061 O O . PRO A 1 270 ? 17.820 4.718 -2.565 1.00 97.19 270 PRO A O 1
ATOM 2064 N N . PHE A 1 271 ? 17.762 4.171 -4.746 1.00 97.56 271 PHE A N 1
ATOM 2065 C CA . PHE A 1 271 ? 17.452 2.761 -4.509 1.00 97.56 271 PHE A CA 1
ATOM 2066 C C . PHE A 1 271 ? 18.543 2.074 -3.681 1.00 97.56 271 PHE A C 1
ATOM 2068 O O . PHE A 1 271 ? 18.240 1.435 -2.670 1.00 97.56 271 PHE A O 1
ATOM 2075 N N . GLY A 1 272 ? 19.815 2.256 -4.052 1.00 97.19 272 GLY A N 1
ATOM 2076 C CA . GLY A 1 272 ? 20.952 1.707 -3.308 1.00 97.19 272 GLY A CA 1
ATOM 2077 C C . GLY A 1 272 ? 20.985 2.174 -1.847 1.00 97.19 272 GLY A C 1
ATOM 2078 O O . GLY A 1 272 ? 21.179 1.366 -0.929 1.00 97.19 272 GLY A O 1
ATOM 2079 N N . ILE A 1 273 ? 20.706 3.464 -1.619 1.00 96.69 273 ILE A N 1
ATOM 2080 C CA . ILE A 1 273 ? 20.617 4.069 -0.281 1.00 96.69 273 ILE A CA 1
ATOM 2081 C C . ILE A 1 273 ? 19.487 3.429 0.542 1.00 96.69 273 ILE A C 1
ATOM 2083 O O . ILE A 1 273 ? 19.701 3.007 1.689 1.00 96.69 273 ILE A O 1
ATOM 2087 N N . ILE A 1 274 ? 18.290 3.324 -0.043 1.00 95.62 274 ILE A N 1
ATOM 2088 C CA . ILE A 1 274 ? 17.099 2.737 0.587 1.00 95.62 274 ILE A CA 1
ATOM 2089 C C . ILE A 1 274 ? 17.357 1.263 0.925 1.00 95.62 274 ILE A C 1
ATOM 2091 O O . ILE A 1 274 ? 17.156 0.844 2.069 1.00 95.62 274 ILE A O 1
ATOM 2095 N N . ALA A 1 275 ? 17.870 0.474 -0.018 1.00 95.88 275 ALA A N 1
ATOM 2096 C CA . ALA A 1 275 ? 18.125 -0.945 0.195 1.00 95.88 275 ALA A CA 1
ATOM 2097 C C . ALA A 1 275 ? 19.164 -1.189 1.302 1.00 95.88 275 ALA A C 1
ATOM 2099 O O . ALA A 1 275 ? 18.931 -1.992 2.217 1.00 95.88 275 ALA A O 1
ATOM 2100 N N . ARG A 1 276 ? 20.282 -0.446 1.282 1.00 94.62 276 ARG A N 1
ATOM 2101 C CA . ARG A 1 276 ? 21.358 -0.594 2.271 1.00 94.62 276 ARG A CA 1
ATOM 2102 C C . ARG A 1 276 ? 20.927 -0.153 3.666 1.00 94.62 276 ARG A C 1
ATOM 2104 O O . ARG A 1 276 ? 21.134 -0.899 4.623 1.00 94.62 276 ARG A O 1
ATOM 2111 N N . ARG A 1 277 ? 20.338 1.038 3.816 1.00 90.81 277 ARG A N 1
ATOM 2112 C CA . ARG A 1 277 ? 20.057 1.598 5.149 1.00 90.81 277 ARG A CA 1
ATOM 2113 C C . ARG A 1 277 ? 18.618 1.397 5.601 1.00 90.81 277 ARG A C 1
ATOM 2115 O O . ARG A 1 277 ? 18.398 0.936 6.720 1.00 90.81 277 ARG A O 1
ATOM 2122 N N . TYR A 1 278 ? 17.639 1.718 4.760 1.00 91.12 278 TYR A N 1
ATOM 2123 C CA . TYR A 1 278 ? 16.232 1.660 5.153 1.00 91.12 278 TYR A CA 1
ATOM 2124 C C . TYR A 1 278 ? 15.754 0.207 5.313 1.00 91.12 278 TYR A C 1
ATOM 2126 O O . TYR A 1 278 ? 15.204 -0.160 6.359 1.00 91.12 278 TYR A O 1
ATOM 2134 N N . TRP A 1 279 ? 16.020 -0.657 4.328 1.00 91.31 279 TRP A N 1
ATOM 2135 C CA . TRP A 1 279 ? 15.705 -2.092 4.404 1.00 91.31 279 TRP A CA 1
ATOM 2136 C C . TRP A 1 279 ? 16.752 -2.922 5.150 1.00 91.31 279 TRP A C 1
ATOM 2138 O O . TRP A 1 279 ? 16.486 -4.093 5.444 1.00 91.31 279 TRP A O 1
ATOM 2148 N N . ASN A 1 280 ? 17.887 -2.312 5.513 1.00 91.62 280 ASN A N 1
ATOM 2149 C CA . ASN A 1 280 ? 18.969 -2.931 6.277 1.00 91.62 280 ASN A CA 1
ATOM 2150 C C . ASN A 1 280 ? 19.504 -4.207 5.594 1.00 91.62 280 ASN A C 1
ATOM 2152 O O . ASN A 1 280 ? 19.640 -5.249 6.241 1.00 91.62 280 ASN A O 1
ATOM 2156 N N . ARG A 1 281 ? 19.736 -4.147 4.275 1.00 94.31 281 ARG A N 1
ATOM 2157 C CA . ARG A 1 281 ? 20.349 -5.231 3.488 1.00 94.31 281 ARG A CA 1
ATOM 2158 C C . ARG A 1 281 ? 21.863 -5.036 3.379 1.00 94.31 281 ARG A C 1
ATOM 2160 O O . ARG A 1 281 ? 22.359 -3.918 3.495 1.00 94.31 281 ARG A O 1
ATOM 2167 N N . GLY A 1 282 ? 22.602 -6.131 3.188 1.00 95.69 282 GLY A N 1
ATOM 2168 C CA . GLY A 1 282 ? 24.047 -6.078 2.937 1.00 95.69 282 GLY A CA 1
ATOM 2169 C C . GLY A 1 282 ? 24.375 -5.430 1.582 1.00 95.69 282 GLY A C 1
ATOM 2170 O O . GLY A 1 282 ? 23.492 -5.366 0.729 1.00 95.69 282 GLY A O 1
ATOM 2171 N N . PRO A 1 283 ? 25.623 -4.970 1.358 1.00 97.06 283 PRO A N 1
ATOM 2172 C CA . PRO A 1 283 ? 26.020 -4.280 0.125 1.00 97.06 283 PRO A CA 1
ATOM 2173 C C . PRO A 1 283 ? 25.687 -5.079 -1.133 1.00 97.06 283 PRO A C 1
ATOM 2175 O O . PRO A 1 283 ? 24.992 -4.573 -2.005 1.00 97.06 283 PRO A O 1
ATOM 2178 N N . VAL A 1 284 ? 26.121 -6.342 -1.175 1.00 97.81 284 VAL A N 1
ATOM 2179 C CA . VAL A 1 284 ? 25.921 -7.235 -2.324 1.00 97.81 284 VAL A CA 1
ATOM 2180 C C . VAL A 1 284 ? 24.434 -7.415 -2.614 1.00 97.81 284 VAL A C 1
ATOM 2182 O O . VAL A 1 284 ? 23.992 -7.189 -3.731 1.00 97.81 284 VAL A O 1
ATOM 2185 N N . VAL A 1 285 ? 23.635 -7.728 -1.590 1.00 97.75 285 VAL A N 1
ATOM 2186 C CA . VAL A 1 285 ? 22.183 -7.907 -1.745 1.00 97.75 285 VAL A CA 1
ATOM 2187 C C . VAL A 1 285 ? 21.517 -6.626 -2.248 1.00 97.75 285 VAL A C 1
ATOM 2189 O O . VAL A 1 285 ? 20.636 -6.701 -3.093 1.00 97.75 285 VAL A O 1
ATOM 2192 N N . SER A 1 286 ? 21.925 -5.452 -1.764 1.00 97.56 286 SER A N 1
ATOM 2193 C CA . SER A 1 286 ? 21.378 -4.176 -2.239 1.00 97.56 286 SER A CA 1
ATOM 2194 C C . SER A 1 286 ? 21.698 -3.905 -3.710 1.00 97.56 286 SER A C 1
ATOM 2196 O O . SER A 1 286 ? 20.813 -3.454 -4.432 1.00 97.56 286 SER A O 1
ATOM 2198 N N . ILE A 1 287 ? 22.924 -4.201 -4.157 1.00 98.00 287 ILE A N 1
ATOM 2199 C CA . ILE A 1 287 ? 23.327 -4.053 -5.565 1.00 98.00 287 ILE A CA 1
ATOM 2200 C C . ILE A 1 287 ? 22.551 -5.040 -6.439 1.00 98.00 287 ILE A C 1
ATOM 2202 O O . ILE A 1 287 ? 21.966 -4.634 -7.436 1.00 98.00 287 ILE A O 1
ATOM 2206 N N . MET A 1 288 ? 22.452 -6.306 -6.020 1.00 98.06 288 MET A N 1
ATOM 2207 C CA . MET A 1 288 ? 21.693 -7.331 -6.746 1.00 98.06 288 MET A CA 1
ATOM 2208 C C . MET A 1 288 ? 20.202 -6.999 -6.843 1.00 98.06 288 MET A C 1
ATOM 2210 O O . MET A 1 288 ? 19.588 -7.246 -7.873 1.00 98.06 288 MET A O 1
ATOM 2214 N N . LEU A 1 289 ? 19.612 -6.412 -5.797 1.00 97.88 289 LEU A N 1
ATOM 2215 C CA . LEU A 1 289 ? 18.235 -5.916 -5.854 1.00 97.88 289 LEU A CA 1
ATOM 2216 C C . LEU A 1 289 ? 18.088 -4.754 -6.847 1.00 97.88 289 LEU A C 1
ATOM 2218 O O . LEU A 1 289 ? 17.046 -4.648 -7.485 1.00 97.88 289 LEU A O 1
ATOM 2222 N N . GLY A 1 290 ? 19.111 -3.903 -6.981 1.00 97.12 290 GLY A N 1
ATOM 2223 C CA . GLY A 1 290 ? 19.135 -2.818 -7.964 1.00 97.12 290 GLY A CA 1
ATOM 2224 C C . GLY A 1 290 ? 19.211 -3.362 -9.385 1.00 97.12 290 GLY A C 1
ATOM 2225 O O . GLY A 1 290 ? 18.391 -2.994 -10.217 1.00 97.12 290 GLY A O 1
ATOM 2226 N N . ALA A 1 291 ? 20.111 -4.317 -9.627 1.00 96.94 291 ALA A N 1
ATOM 2227 C CA . ALA A 1 291 ? 20.216 -5.019 -10.903 1.00 96.94 291 ALA A CA 1
ATOM 2228 C C . ALA A 1 291 ? 18.910 -5.746 -11.265 1.00 96.94 291 ALA A C 1
ATOM 2230 O O . ALA A 1 291 ? 18.423 -5.619 -12.381 1.00 96.94 291 ALA A O 1
ATOM 2231 N N . ALA A 1 292 ? 18.292 -6.449 -10.309 1.00 97.44 292 ALA A N 1
ATOM 2232 C CA . ALA A 1 292 ? 17.018 -7.135 -10.525 1.00 97.44 292 ALA A CA 1
ATOM 2233 C C . ALA A 1 292 ? 15.866 -6.165 -10.829 1.00 97.44 292 ALA A C 1
ATOM 2235 O O . ALA A 1 292 ? 15.027 -6.462 -11.673 1.00 97.44 292 ALA A O 1
ATOM 2236 N N . LEU A 1 293 ? 15.818 -5.006 -10.161 1.00 96.06 293 LEU A N 1
ATOM 2237 C CA . LEU A 1 293 ? 14.822 -3.974 -10.451 1.00 96.06 293 LEU A CA 1
ATOM 2238 C C . LEU A 1 293 ? 15.048 -3.337 -11.826 1.00 96.06 293 LEU A C 1
ATOM 2240 O O . LEU A 1 293 ? 14.082 -3.106 -12.543 1.00 96.06 293 LEU A O 1
ATOM 2244 N N . SER A 1 294 ? 16.302 -3.084 -12.197 1.00 94.75 294 SER A N 1
ATOM 2245 C CA . SER A 1 294 ? 16.642 -2.578 -13.526 1.00 94.75 294 SER A CA 1
ATOM 2246 C C . SER A 1 294 ? 16.239 -3.584 -14.611 1.00 94.75 294 SER A C 1
ATOM 2248 O O . SER A 1 294 ? 15.499 -3.238 -15.522 1.00 94.75 294 SER A O 1
ATOM 2250 N N . LEU A 1 295 ? 16.556 -4.871 -14.429 1.00 94.06 295 LEU A N 1
ATOM 2251 C CA . LEU A 1 295 ? 16.108 -5.940 -15.325 1.00 94.06 295 LEU A CA 1
ATOM 2252 C C . LEU A 1 295 ? 14.576 -6.025 -15.413 1.00 94.06 295 LEU A C 1
ATOM 2254 O O . LEU A 1 295 ? 14.025 -6.254 -16.487 1.00 94.06 295 LEU A O 1
ATOM 2258 N N . LEU A 1 296 ? 13.869 -5.835 -14.296 1.00 94.00 296 LEU A N 1
ATOM 2259 C CA . LEU A 1 296 ? 12.406 -5.797 -14.287 1.00 94.00 296 LEU A CA 1
ATOM 2260 C C . LEU A 1 296 ? 11.862 -4.631 -15.128 1.00 94.00 296 LEU A C 1
ATOM 2262 O O . LEU A 1 296 ? 10.849 -4.787 -15.807 1.00 94.00 296 LEU A O 1
ATOM 2266 N N . ILE A 1 297 ? 12.521 -3.473 -15.092 1.00 91.38 297 ILE A N 1
ATOM 2267 C CA . ILE A 1 297 ? 12.150 -2.312 -15.906 1.00 91.38 297 ILE A CA 1
ATOM 2268 C C . ILE A 1 297 ? 12.393 -2.606 -17.388 1.00 91.38 297 ILE A C 1
ATOM 2270 O O . ILE A 1 297 ? 11.448 -2.500 -18.166 1.00 91.38 297 ILE A O 1
ATOM 2274 N N . GLU A 1 298 ? 13.590 -3.069 -17.756 1.00 90.75 298 GLU A N 1
ATOM 2275 C CA . GLU A 1 298 ? 13.930 -3.418 -19.144 1.00 90.75 298 GLU A CA 1
ATOM 2276 C C . GLU A 1 298 ? 12.973 -4.478 -19.712 1.00 90.75 298 GLU A C 1
ATOM 2278 O O . GLU A 1 298 ? 12.429 -4.332 -20.804 1.00 90.75 298 GLU A O 1
ATOM 2283 N N . THR A 1 299 ? 12.666 -5.523 -18.935 1.00 89.00 299 THR A N 1
ATOM 2284 C CA . THR A 1 299 ? 11.701 -6.560 -19.345 1.00 89.00 299 THR A CA 1
ATOM 2285 C C . THR A 1 299 ? 10.276 -6.024 -19.466 1.00 89.00 299 THR A C 1
ATOM 2287 O O . THR A 1 299 ? 9.555 -6.412 -20.385 1.00 89.00 299 THR A O 1
ATOM 2290 N N . THR A 1 300 ? 9.862 -5.101 -18.595 1.00 88.44 300 THR A N 1
ATOM 2291 C CA . THR A 1 300 ? 8.553 -4.436 -18.699 1.00 88.44 300 THR A CA 1
ATOM 2292 C C . THR A 1 300 ? 8.471 -3.590 -19.971 1.00 88.44 300 THR A C 1
ATOM 2294 O O . THR A 1 300 ? 7.434 -3.586 -20.632 1.00 88.44 300 THR A O 1
ATOM 2297 N N . GLN A 1 301 ? 9.551 -2.905 -20.350 1.00 85.88 301 GLN A N 1
ATOM 2298 C CA . GLN A 1 301 ? 9.594 -2.095 -21.568 1.00 85.88 301 GLN A CA 1
ATOM 2299 C C . GLN A 1 301 ? 9.616 -2.965 -22.830 1.00 85.88 301 GLN A C 1
ATOM 2301 O O . GLN A 1 301 ? 8.817 -2.735 -23.740 1.00 85.88 301 GLN A O 1
ATOM 2306 N N . LEU A 1 302 ? 10.452 -4.008 -22.844 1.00 83.62 302 LEU A N 1
ATOM 2307 C CA . LEU A 1 302 ? 10.565 -4.967 -23.943 1.00 83.62 302 LEU A CA 1
ATOM 2308 C C . LEU A 1 302 ? 9.242 -5.687 -24.230 1.00 83.62 302 LEU A C 1
ATOM 2310 O O . LEU A 1 302 ? 8.893 -5.929 -25.378 1.00 83.62 302 LEU A O 1
ATOM 2314 N N . THR A 1 303 ? 8.495 -6.039 -23.185 1.00 84.00 303 THR A N 1
ATOM 2315 C CA . THR A 1 303 ? 7.235 -6.788 -23.318 1.00 84.00 303 THR A CA 1
ATOM 2316 C C . THR A 1 303 ? 6.009 -5.898 -23.512 1.00 84.00 303 THR A C 1
ATOM 2318 O O . THR A 1 303 ? 4.893 -6.415 -23.498 1.00 84.00 303 THR A O 1
ATOM 2321 N N . GLY A 1 304 ? 6.174 -4.575 -23.640 1.00 78.00 304 GLY A N 1
ATOM 2322 C CA . GLY A 1 304 ? 5.037 -3.660 -23.771 1.00 78.00 304 GLY A CA 1
ATOM 2323 C C . GLY A 1 304 ? 4.115 -3.713 -22.547 1.00 78.00 304 GLY A C 1
ATOM 2324 O O . GLY A 1 304 ? 2.900 -3.827 -22.679 1.00 78.00 304 GLY A O 1
ATOM 2325 N N . ILE A 1 305 ? 4.691 -3.686 -21.340 1.00 84.88 305 ILE A N 1
ATOM 2326 C CA . ILE A 1 305 ? 3.990 -3.899 -20.063 1.00 84.88 305 ILE A CA 1
ATOM 2327 C C . ILE A 1 305 ? 3.297 -5.272 -20.046 1.00 84.88 305 ILE A C 1
ATOM 2329 O O . ILE A 1 305 ? 2.087 -5.380 -19.860 1.00 84.88 305 ILE A O 1
ATOM 2333 N N . TRP A 1 306 ? 4.082 -6.338 -20.232 1.00 86.44 306 TRP A N 1
ATOM 2334 C CA . TRP A 1 306 ? 3.622 -7.729 -20.122 1.00 86.44 306 TRP A CA 1
ATOM 2335 C C . TRP A 1 306 ? 2.459 -8.076 -21.067 1.00 86.44 306 TRP A C 1
ATOM 2337 O O . TRP A 1 306 ? 1.548 -8.812 -20.690 1.00 86.44 306 TRP A O 1
ATOM 2347 N N . GLY A 1 307 ? 2.497 -7.545 -22.292 1.00 76.06 307 GLY A N 1
ATOM 2348 C CA . GLY A 1 307 ? 1.472 -7.765 -23.315 1.00 76.06 307 GLY A CA 1
ATOM 2349 C C . GLY A 1 307 ? 0.252 -6.851 -23.201 1.00 76.06 307 GLY A C 1
ATOM 2350 O O . GLY A 1 307 ? -0.761 -7.122 -23.839 1.00 76.06 307 GLY A O 1
ATOM 2351 N N . LEU A 1 308 ? 0.321 -5.780 -22.400 1.00 80.62 308 LEU A N 1
ATOM 2352 C CA . LEU A 1 308 ? -0.699 -4.727 -22.418 1.00 80.62 308 LEU A CA 1
ATOM 2353 C C . LEU A 1 308 ? -0.670 -3.936 -23.737 1.00 80.62 308 LEU A C 1
ATOM 2355 O O . LEU A 1 308 ? -1.708 -3.455 -24.182 1.00 80.62 308 LEU A O 1
ATOM 2359 N N . TYR A 1 309 ? 0.512 -3.808 -24.341 1.00 73.75 309 TYR A N 1
ATOM 2360 C CA . TYR A 1 309 ? 0.725 -3.228 -25.662 1.00 73.75 309 TYR A CA 1
ATOM 2361 C C . TYR A 1 309 ? 1.300 -4.282 -26.612 1.00 73.75 309 TYR A C 1
ATOM 2363 O O . TYR A 1 309 ? 2.159 -5.074 -26.226 1.00 73.75 309 TYR A O 1
ATOM 2371 N N . ASP A 1 310 ? 0.868 -4.239 -27.873 1.00 72.25 310 ASP A N 1
ATOM 2372 C CA . ASP A 1 310 ? 1.308 -5.169 -28.925 1.00 72.25 310 ASP A CA 1
ATOM 2373 C C . ASP A 1 310 ? 2.755 -4.924 -29.395 1.00 72.25 310 ASP A C 1
ATOM 2375 O O . ASP A 1 310 ? 3.314 -5.716 -30.155 1.00 72.25 310 ASP A O 1
ATOM 2379 N N . CYS A 1 311 ? 3.371 -3.821 -28.965 1.00 70.38 311 CYS A N 1
ATOM 2380 C CA . CYS A 1 311 ? 4.741 -3.457 -29.297 1.00 70.38 311 CYS A CA 1
ATOM 2381 C C . CYS A 1 311 ? 5.547 -3.057 -28.055 1.00 70.38 311 CYS A C 1
ATOM 2383 O O . CYS A 1 311 ? 5.003 -2.583 -27.053 1.00 70.38 311 CYS A O 1
ATOM 2385 N N . ALA A 1 312 ? 6.868 -3.245 -28.139 1.00 69.44 312 ALA A N 1
ATOM 2386 C CA . ALA A 1 312 ? 7.799 -2.804 -27.111 1.00 69.44 312 ALA A CA 1
ATOM 2387 C C . ALA A 1 312 ? 7.731 -1.280 -26.936 1.00 69.44 312 ALA A C 1
ATOM 2389 O O . ALA A 1 312 ? 7.643 -0.513 -27.895 1.00 69.44 312 ALA A O 1
ATOM 2390 N N . TYR A 1 313 ? 7.765 -0.858 -25.676 1.00 64.38 313 TYR A N 1
ATOM 2391 C CA . TYR A 1 313 ? 7.594 0.533 -25.272 1.00 64.38 313 TYR A CA 1
ATOM 2392 C C . TYR A 1 313 ? 8.852 1.375 -25.548 1.00 64.38 313 TYR A C 1
ATOM 2394 O O . TYR A 1 313 ? 8.758 2.543 -25.927 1.00 64.38 313 TYR A O 1
ATOM 2402 N N . ARG A 1 314 ? 10.031 0.767 -25.358 1.00 73.00 314 ARG A N 1
ATOM 2403 C CA . ARG A 1 314 ? 11.378 1.299 -25.622 1.00 73.00 314 ARG A CA 1
ATOM 2404 C C . ARG A 1 314 ? 12.321 0.152 -26.005 1.00 73.00 314 ARG A C 1
ATOM 2406 O O . ARG A 1 314 ? 11.988 -1.010 -25.777 1.00 73.00 314 ARG A O 1
ATOM 2413 N N . VAL A 1 315 ? 13.469 0.491 -26.595 1.00 74.81 315 VAL A N 1
ATOM 2414 C CA . VAL A 1 315 ? 14.580 -0.454 -26.811 1.00 74.81 315 VAL A CA 1
ATOM 2415 C C . VAL A 1 315 ? 15.112 -0.871 -25.444 1.00 74.81 315 VAL A C 1
ATOM 2417 O O . VAL A 1 315 ? 15.397 0.004 -24.632 1.00 74.81 315 VAL A O 1
ATOM 2420 N N . ALA A 1 316 ? 15.208 -2.178 -25.202 1.00 78.25 316 ALA A N 1
ATOM 2421 C CA . ALA A 1 316 ? 15.804 -2.696 -23.976 1.00 78.25 316 ALA A CA 1
ATOM 2422 C C . ALA A 1 316 ? 17.324 -2.759 -24.136 1.00 78.25 316 ALA A C 1
ATOM 2424 O O . ALA A 1 316 ? 17.802 -3.365 -25.100 1.00 78.25 316 ALA A O 1
ATOM 2425 N N . ASP A 1 317 ? 18.058 -2.155 -23.203 1.00 83.44 317 ASP A N 1
ATOM 2426 C CA . ASP A 1 317 ? 19.502 -1.927 -23.329 1.00 83.44 317 ASP A CA 1
ATOM 2427 C C . ASP A 1 317 ? 20.278 -2.492 -22.125 1.00 83.44 317 ASP A C 1
ATOM 2429 O O . ASP A 1 317 ? 20.009 -2.193 -20.955 1.00 83.44 317 ASP A O 1
ATOM 2433 N N . VAL A 1 318 ? 21.279 -3.332 -22.405 1.00 87.31 318 VAL A N 1
ATOM 2434 C CA . VAL A 1 318 ? 22.197 -3.863 -21.384 1.00 87.31 318 VAL A CA 1
ATOM 2435 C C . VAL A 1 318 ? 23.005 -2.747 -20.714 1.00 87.31 318 VAL A C 1
ATOM 2437 O O . VAL A 1 318 ? 23.331 -2.863 -19.528 1.00 87.31 318 VAL A O 1
ATOM 2440 N N . ASP A 1 319 ? 23.291 -1.647 -21.404 1.00 86.19 319 ASP A N 1
ATOM 2441 C CA . ASP A 1 319 ? 23.982 -0.507 -20.807 1.00 86.19 319 ASP A CA 1
ATOM 2442 C C . ASP A 1 319 ? 23.108 0.230 -19.787 1.00 86.19 319 ASP A C 1
ATOM 2444 O O . ASP A 1 319 ? 23.610 0.659 -18.741 1.00 86.19 319 ASP A O 1
ATOM 2448 N N . ASP A 1 320 ? 21.792 0.289 -19.995 1.00 88.50 320 ASP A N 1
ATOM 2449 C CA . ASP A 1 320 ? 20.851 0.812 -19.001 1.00 88.50 320 ASP A CA 1
ATOM 2450 C C . ASP A 1 320 ? 20.827 -0.092 -17.756 1.00 88.50 320 ASP A C 1
ATOM 2452 O O . ASP A 1 320 ? 20.884 0.389 -16.616 1.00 88.50 320 ASP A O 1
ATOM 2456 N N . LEU A 1 321 ? 20.898 -1.418 -17.938 1.00 90.88 321 LEU A N 1
ATOM 2457 C CA . LEU A 1 321 ? 21.067 -2.365 -16.832 1.00 90.88 321 LEU A CA 1
ATOM 2458 C C . LEU A 1 321 ? 22.353 -2.097 -16.030 1.00 90.88 321 LEU A C 1
ATOM 2460 O O . LEU A 1 321 ? 22.312 -2.040 -14.792 1.00 90.88 321 LEU A O 1
ATOM 2464 N N . ILE A 1 322 ? 23.486 -1.932 -16.715 1.00 92.44 322 ILE A N 1
ATOM 2465 C CA . ILE A 1 322 ? 24.800 -1.705 -16.098 1.00 92.44 322 ILE A CA 1
ATOM 2466 C C . ILE A 1 322 ? 24.829 -0.360 -15.365 1.00 92.44 322 ILE A C 1
ATOM 2468 O O . ILE A 1 322 ? 25.233 -0.304 -14.200 1.00 92.44 322 ILE A O 1
ATOM 2472 N N . THR A 1 323 ? 24.371 0.715 -16.004 1.00 93.62 323 THR A N 1
ATOM 2473 C CA . THR A 1 323 ? 24.394 2.076 -15.446 1.00 93.62 323 THR A CA 1
ATOM 2474 C C . THR A 1 323 ? 23.472 2.214 -14.235 1.00 93.62 323 THR A C 1
ATOM 2476 O O . THR A 1 323 ? 23.894 2.727 -13.194 1.00 93.62 323 THR A O 1
ATOM 2479 N N . ASN A 1 324 ? 22.265 1.648 -14.286 1.00 95.81 324 ASN A N 1
ATOM 2480 C CA . ASN A 1 324 ? 21.364 1.569 -13.134 1.00 95.81 324 ASN A CA 1
ATOM 2481 C C . ASN A 1 324 ? 21.984 0.754 -11.983 1.00 95.81 324 ASN A C 1
ATOM 2483 O O . ASN A 1 324 ? 21.932 1.151 -10.814 1.00 95.81 324 ASN A O 1
ATOM 2487 N N . THR A 1 325 ? 22.641 -0.367 -12.295 1.00 96.56 325 THR A N 1
ATOM 2488 C CA . THR A 1 325 ? 23.340 -1.186 -11.289 1.00 96.56 325 THR A CA 1
ATOM 2489 C C . THR A 1 325 ? 24.508 -0.426 -10.651 1.00 96.56 325 THR A C 1
ATOM 2491 O O . THR A 1 325 ? 24.685 -0.475 -9.429 1.00 96.56 325 THR A O 1
ATOM 2494 N N . ALA A 1 326 ? 25.267 0.339 -11.440 1.00 97.19 326 ALA A N 1
ATOM 2495 C CA . ALA A 1 326 ? 26.322 1.221 -10.948 1.00 97.19 326 ALA A CA 1
ATOM 2496 C C . ALA A 1 326 ? 25.755 2.327 -10.040 1.00 97.19 326 ALA A C 1
ATOM 2498 O O . ALA A 1 326 ? 26.290 2.569 -8.956 1.00 97.19 326 ALA A O 1
ATOM 2499 N N . GLY A 1 327 ? 24.621 2.928 -10.415 1.00 97.44 327 GLY A N 1
ATOM 2500 C CA . GLY A 1 327 ? 23.865 3.853 -9.570 1.00 97.44 327 GLY A CA 1
ATOM 2501 C C . GLY A 1 327 ? 23.504 3.246 -8.217 1.00 97.44 327 GLY A C 1
ATOM 2502 O O . GLY A 1 327 ? 23.782 3.837 -7.170 1.00 97.44 327 GLY A O 1
ATOM 2503 N N . ALA A 1 328 ? 22.978 2.018 -8.206 1.00 97.94 328 ALA A N 1
ATOM 2504 C CA . ALA A 1 328 ? 22.682 1.302 -6.969 1.00 97.94 328 ALA A CA 1
ATOM 2505 C C . ALA A 1 328 ? 23.947 1.060 -6.123 1.00 97.94 328 ALA A C 1
ATOM 2507 O O . ALA A 1 328 ? 23.908 1.246 -4.904 1.00 97.94 328 ALA A O 1
ATOM 2508 N N . ALA A 1 329 ? 25.077 0.701 -6.738 1.00 98.25 329 ALA A N 1
ATOM 2509 C CA . ALA A 1 329 ? 26.352 0.522 -6.041 1.00 98.25 329 ALA A CA 1
ATOM 2510 C C . ALA A 1 329 ? 26.867 1.825 -5.404 1.00 98.25 329 ALA A C 1
ATOM 2512 O O . ALA A 1 329 ? 27.231 1.827 -4.223 1.00 98.25 329 ALA A O 1
ATOM 2513 N N . ILE A 1 330 ? 26.811 2.947 -6.128 1.00 98.31 330 ILE A N 1
ATOM 2514 C CA . ILE A 1 330 ? 27.133 4.280 -5.594 1.00 98.31 330 ILE A CA 1
ATOM 2515 C C . ILE A 1 330 ? 26.205 4.611 -4.422 1.00 98.31 330 ILE A C 1
ATOM 2517 O O . ILE A 1 330 ? 26.662 5.005 -3.348 1.00 98.31 330 ILE A O 1
ATOM 2521 N N . GLY A 1 331 ? 24.902 4.372 -4.574 1.00 97.56 331 GLY A N 1
ATOM 2522 C CA . GLY A 1 331 ? 23.930 4.552 -3.500 1.00 97.56 331 GLY A CA 1
ATOM 2523 C C . GLY A 1 331 ? 24.259 3.737 -2.248 1.00 97.56 331 GLY A C 1
ATOM 2524 O O . GLY A 1 331 ? 24.192 4.252 -1.132 1.00 97.56 331 GLY A O 1
ATOM 2525 N N . VAL A 1 332 ? 24.675 2.479 -2.409 1.00 97.81 332 VAL A N 1
ATOM 2526 C CA . VAL A 1 332 ? 25.113 1.612 -1.303 1.00 97.81 332 VAL A CA 1
ATOM 2527 C C . VAL A 1 332 ? 26.333 2.184 -0.582 1.00 97.81 332 VAL A C 1
ATOM 2529 O O . VAL A 1 332 ? 26.382 2.106 0.650 1.00 97.81 332 VAL A O 1
ATOM 2532 N N . ALA A 1 333 ? 27.290 2.753 -1.317 1.00 97.56 333 ALA A N 1
ATOM 2533 C CA . ALA A 1 333 ? 28.473 3.395 -0.748 1.00 97.56 333 ALA A CA 1
ATOM 2534 C C . ALA A 1 333 ? 28.122 4.686 0.014 1.00 97.56 333 ALA A C 1
ATOM 2536 O O . ALA A 1 333 ? 28.657 4.925 1.095 1.00 97.56 333 ALA A O 1
ATOM 2537 N N . LEU A 1 334 ? 27.172 5.479 -0.493 1.00 96.75 334 LEU A N 1
ATOM 2538 C CA . LEU A 1 334 ? 26.726 6.732 0.131 1.00 96.75 334 LEU A CA 1
ATOM 2539 C C . LEU A 1 334 ? 25.777 6.526 1.326 1.00 96.75 334 LEU A C 1
ATOM 2541 O O . LEU A 1 334 ? 25.690 7.379 2.215 1.00 96.75 334 LEU A O 1
ATOM 2545 N N . ALA A 1 335 ? 25.065 5.396 1.378 1.00 94.38 335 ALA A N 1
ATOM 2546 C CA . ALA A 1 335 ? 24.015 5.127 2.363 1.00 94.38 335 ALA A CA 1
ATOM 2547 C C . ALA A 1 335 ? 24.423 5.315 3.841 1.00 94.38 335 ALA A C 1
ATOM 2549 O O . ALA A 1 335 ? 23.618 5.865 4.602 1.00 94.38 335 ALA A O 1
ATOM 2550 N N . PRO A 1 336 ? 25.617 4.867 4.295 1.00 89.69 336 PRO A N 1
ATOM 2551 C CA . PRO A 1 336 ? 26.043 5.034 5.683 1.00 89.69 336 PRO A CA 1
ATOM 2552 C C . PRO A 1 336 ? 26.177 6.500 6.094 1.00 89.69 336 PRO A C 1
ATOM 2554 O O . PRO A 1 336 ? 25.909 6.816 7.249 1.00 89.69 336 PRO A O 1
ATOM 2557 N N . PHE A 1 337 ? 26.537 7.381 5.157 1.00 92.38 337 PHE A N 1
ATOM 2558 C CA . PHE A 1 337 ? 26.741 8.805 5.406 1.00 92.38 337 PHE A CA 1
ATOM 2559 C C . PHE A 1 337 ? 25.409 9.564 5.395 1.00 92.38 337 PHE A C 1
ATOM 2561 O O . PHE A 1 337 ? 25.077 10.253 6.360 1.00 92.38 337 PHE A O 1
ATOM 2568 N N . LEU A 1 338 ? 24.598 9.366 4.349 1.00 90.00 338 LEU A N 1
ATOM 2569 C CA . LEU A 1 338 ? 23.368 10.137 4.116 1.00 90.00 338 LEU A CA 1
ATOM 2570 C C . LEU A 1 338 ? 22.212 9.782 5.061 1.00 90.00 338 LEU A C 1
ATOM 2572 O O . LEU A 1 338 ? 21.371 10.627 5.363 1.00 90.00 338 LEU A O 1
ATOM 2576 N N . LEU A 1 339 ? 22.153 8.537 5.537 1.00 87.25 339 LEU A N 1
ATOM 2577 C CA . LEU A 1 339 ? 21.088 8.054 6.423 1.00 87.25 339 LEU A CA 1
ATOM 2578 C C . LEU A 1 339 ? 21.629 7.559 7.778 1.00 87.25 339 LEU A C 1
ATOM 2580 O O . LEU A 1 339 ? 21.010 6.720 8.446 1.00 87.25 339 LEU A O 1
ATOM 2584 N N . SER A 1 340 ? 22.777 8.092 8.207 1.00 84.06 340 SER A N 1
ATOM 2585 C CA . SER A 1 340 ? 23.388 7.850 9.525 1.00 84.06 340 SER A CA 1
ATOM 2586 C C . SER A 1 340 ? 22.431 8.168 10.684 1.00 84.06 340 SER A C 1
ATOM 2588 O O . SER A 1 340 ? 22.301 7.368 11.610 1.00 84.06 340 SER A O 1
ATOM 2590 N N . TRP A 1 341 ? 21.675 9.263 10.570 1.00 86.38 341 TRP A N 1
ATOM 2591 C CA . TRP A 1 341 ? 20.661 9.732 11.524 1.00 86.38 341 TRP A CA 1
ATOM 2592 C C . TRP A 1 341 ? 19.440 8.805 11.669 1.00 86.38 341 TRP A C 1
ATOM 2594 O O . TRP A 1 341 ? 18.682 8.913 12.635 1.00 86.38 341 TRP A O 1
ATOM 2604 N N . MET A 1 342 ? 19.213 7.885 10.724 1.00 87.62 342 MET A N 1
ATOM 2605 C CA . MET A 1 342 ? 18.059 6.989 10.773 1.00 87.62 342 MET A CA 1
ATOM 2606 C C . MET A 1 342 ? 18.259 5.880 11.824 1.00 87.62 342 MET A C 1
ATOM 2608 O O . MET A 1 342 ? 19.277 5.180 11.778 1.00 87.62 342 MET A O 1
ATOM 2612 N N . PRO A 1 343 ? 17.278 5.636 12.721 1.00 85.25 343 PRO A N 1
ATOM 2613 C CA . PRO A 1 343 ? 17.384 4.600 13.743 1.00 85.25 343 PRO A CA 1
ATOM 2614 C C . PRO A 1 343 ? 17.601 3.205 13.153 1.00 85.25 343 PRO A C 1
ATOM 2616 O O . PRO A 1 343 ? 16.885 2.781 12.236 1.00 85.25 343 PRO A O 1
ATOM 2619 N N . SER A 1 344 ? 18.547 2.462 13.733 1.00 82.12 344 SER A N 1
ATOM 2620 C CA . SER A 1 344 ? 18.847 1.099 13.296 1.00 82.12 344 SER A CA 1
ATOM 2621 C C . SER A 1 344 ? 17.646 0.165 13.495 1.00 82.12 344 SER A C 1
ATOM 2623 O O . SER A 1 344 ? 16.867 0.281 14.449 1.00 82.12 344 SER A O 1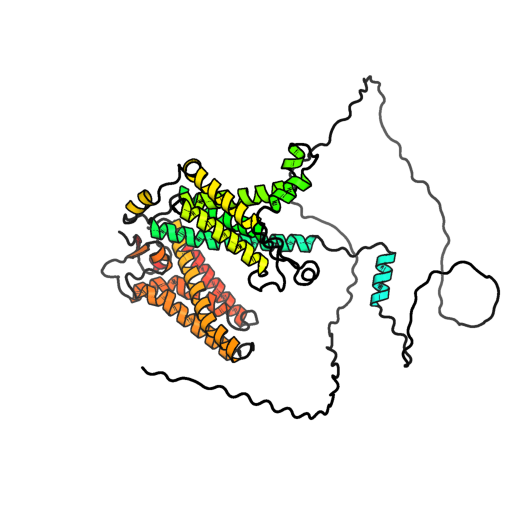
ATOM 2625 N N . SER A 1 345 ? 17.507 -0.813 12.597 1.00 84.31 345 SER A N 1
ATOM 2626 C CA . SER A 1 345 ? 16.446 -1.821 12.694 1.00 84.31 345 SER A CA 1
ATOM 2627 C C . SER A 1 345 ? 16.561 -2.694 13.953 1.00 84.31 345 SER A C 1
ATOM 2629 O O . SER A 1 345 ? 15.546 -3.188 14.445 1.00 84.31 345 SER A O 1
ATOM 2631 N N . GLY A 1 346 ? 17.779 -2.877 14.477 1.00 83.12 346 GLY A N 1
ATOM 2632 C CA . GLY A 1 346 ? 18.054 -3.642 15.692 1.00 83.12 346 GLY A CA 1
ATOM 2633 C C . GLY A 1 346 ? 17.539 -2.934 16.941 1.00 83.12 346 GLY A C 1
ATOM 2634 O O . GLY A 1 346 ? 16.786 -3.534 17.705 1.00 83.12 346 GLY A O 1
ATOM 2635 N N . THR A 1 347 ? 17.860 -1.646 17.099 1.00 84.00 347 THR A N 1
ATOM 2636 C CA . THR A 1 347 ? 17.407 -0.829 18.238 1.00 84.00 347 THR A CA 1
ATOM 2637 C C . THR A 1 347 ? 15.883 -0.794 18.319 1.00 84.00 347 THR A C 1
ATOM 2639 O O . THR A 1 347 ? 15.310 -1.059 19.368 1.00 84.00 347 THR A O 1
ATOM 2642 N N . LEU A 1 348 ? 15.205 -0.555 17.191 1.00 86.44 348 LEU A N 1
ATOM 2643 C CA . LEU A 1 348 ? 13.741 -0.492 17.151 1.00 86.44 348 LEU A CA 1
ATOM 2644 C C . LEU A 1 348 ? 13.055 -1.830 17.453 1.00 86.44 348 LEU A C 1
ATOM 2646 O O . LEU A 1 348 ? 11.911 -1.842 17.898 1.00 86.44 348 LEU A O 1
ATOM 2650 N N . ARG A 1 349 ? 13.721 -2.956 17.182 1.00 88.25 349 ARG A N 1
ATOM 2651 C CA . ARG A 1 349 ? 13.154 -4.290 17.400 1.00 88.25 349 ARG A CA 1
ATOM 2652 C C . ARG A 1 349 ? 13.201 -4.715 18.868 1.00 88.25 349 ARG A C 1
ATOM 2654 O O . ARG A 1 349 ? 12.336 -5.490 19.265 1.00 88.25 349 ARG A O 1
ATOM 2661 N N . ARG A 1 350 ? 14.159 -4.213 19.659 1.00 87.62 350 ARG A N 1
ATOM 2662 C CA . ARG A 1 350 ? 14.268 -4.525 21.098 1.00 87.62 350 ARG A CA 1
ATOM 2663 C C . ARG A 1 350 ? 13.014 -4.098 21.859 1.00 87.62 350 ARG A C 1
ATOM 2665 O O . ARG A 1 350 ? 12.428 -4.897 22.573 1.00 87.62 350 ARG A O 1
ATOM 2672 N N . ASP A 1 351 ? 12.522 -2.896 21.580 1.00 86.00 351 ASP A N 1
ATOM 2673 C CA . ASP A 1 351 ? 11.362 -2.320 22.273 1.00 86.00 351 ASP A CA 1
ATOM 2674 C C . ASP A 1 351 ? 10.008 -2.769 21.696 1.00 86.00 351 ASP A C 1
ATOM 2676 O O . ASP A 1 351 ? 8.967 -2.180 22.007 1.00 86.00 351 ASP A O 1
ATOM 2680 N N . ARG A 1 352 ? 10.000 -3.765 20.798 1.00 89.56 352 ARG A N 1
ATOM 2681 C CA . ARG A 1 352 ? 8.799 -4.178 20.060 1.00 89.56 352 ARG A CA 1
ATOM 2682 C C . ARG A 1 352 ? 7.716 -4.730 20.983 1.00 89.56 352 ARG A C 1
ATOM 2684 O O . ARG A 1 352 ? 6.539 -4.519 20.701 1.00 89.56 352 ARG A O 1
ATOM 2691 N N . SER A 1 353 ? 8.086 -5.473 22.022 1.00 90.19 353 SER A N 1
ATOM 2692 C CA . SER A 1 353 ? 7.141 -6.113 22.946 1.00 90.19 353 SER A CA 1
ATOM 2693 C C . SER A 1 353 ? 6.565 -5.149 23.979 1.00 90.19 353 SER A C 1
ATOM 2695 O O . SER A 1 353 ? 5.569 -5.487 24.605 1.00 90.19 353 SER A O 1
ATOM 2697 N N . LEU A 1 354 ? 7.133 -3.950 24.130 1.00 91.44 354 LEU A N 1
ATOM 2698 C CA . LEU A 1 354 ? 6.660 -2.998 25.127 1.00 91.44 354 LEU A CA 1
ATOM 2699 C C . LEU A 1 354 ? 5.254 -2.479 24.769 1.00 91.44 354 LEU A C 1
ATOM 2701 O O . LEU A 1 354 ? 5.044 -2.045 23.625 1.00 91.44 354 LEU A O 1
ATOM 2705 N N . PRO A 1 355 ? 4.309 -2.475 25.727 1.00 92.44 355 PRO A N 1
ATOM 2706 C CA . PRO A 1 355 ? 2.993 -1.873 25.548 1.00 92.44 355 PRO A CA 1
ATOM 2707 C C . PRO A 1 355 ? 3.094 -0.391 25.193 1.00 92.44 355 PRO A C 1
ATOM 2709 O O . PRO A 1 355 ? 3.975 0.323 25.676 1.00 92.44 355 PRO A O 1
ATOM 2712 N N . ARG A 1 356 ? 2.189 0.098 24.339 1.00 91.06 356 ARG A N 1
ATOM 2713 C CA . ARG A 1 356 ? 2.157 1.504 23.916 1.00 91.06 356 ARG A CA 1
ATOM 2714 C C . ARG A 1 356 ? 0.748 2.080 24.034 1.00 91.06 356 ARG A C 1
ATOM 2716 O O . ARG A 1 356 ? -0.222 1.361 23.792 1.00 91.06 356 ARG A O 1
ATOM 2723 N N . PRO A 1 357 ? 0.612 3.384 24.330 1.00 92.25 357 PRO A N 1
ATOM 2724 C CA . PRO A 1 357 ? -0.697 4.012 24.427 1.00 92.25 357 PRO A CA 1
ATOM 2725 C C . PRO A 1 357 ? -1.470 3.928 23.105 1.00 92.25 357 PRO A C 1
ATOM 2727 O O . PRO A 1 357 ? -0.905 3.858 22.005 1.00 92.25 357 PRO A O 1
ATOM 2730 N N . VAL A 1 358 ? -2.795 3.950 23.216 1.00 93.62 358 VAL A N 1
ATOM 2731 C CA . VAL A 1 358 ? -3.694 4.044 22.065 1.00 93.62 358 VAL A CA 1
ATOM 2732 C C . VAL A 1 358 ? -3.760 5.504 21.623 1.00 93.62 358 VAL A C 1
ATOM 2734 O O . VAL A 1 358 ? -4.321 6.355 22.309 1.00 93.62 358 VAL A O 1
ATOM 2737 N N . THR A 1 359 ? -3.171 5.805 20.468 1.00 93.88 359 THR A N 1
ATOM 2738 C CA . THR A 1 359 ? -3.230 7.141 19.859 1.00 93.88 359 THR A CA 1
ATOM 2739 C C . THR A 1 359 ? -4.350 7.223 18.823 1.00 93.88 359 THR A C 1
ATOM 2741 O O . THR A 1 359 ? -4.763 6.204 18.264 1.00 93.88 359 THR A O 1
ATOM 2744 N N . VAL A 1 360 ? -4.813 8.444 18.530 1.00 95.19 360 VAL A N 1
ATOM 2745 C CA . VAL A 1 360 ? -5.827 8.705 17.488 1.00 95.19 360 VAL A CA 1
ATOM 2746 C C . VAL A 1 360 ? -5.362 8.153 16.138 1.00 95.19 360 VAL A C 1
ATOM 2748 O O . VAL A 1 360 ? -6.062 7.351 15.530 1.00 95.19 360 VAL A O 1
ATOM 2751 N N . TRP A 1 361 ? -4.131 8.476 15.732 1.00 91.81 361 TRP A N 1
ATOM 2752 C CA . TRP A 1 361 ? -3.543 8.010 14.473 1.00 91.81 361 TRP A CA 1
ATOM 2753 C C . TRP A 1 361 ? -3.463 6.490 14.369 1.00 91.81 361 TRP A C 1
ATOM 2755 O O . TRP A 1 361 ? -3.782 5.920 13.330 1.00 91.81 361 TRP A O 1
ATOM 2765 N N . ARG A 1 362 ? -3.081 5.810 15.457 1.00 92.88 362 ARG A N 1
ATOM 2766 C CA . ARG A 1 362 ? -3.027 4.345 15.493 1.00 92.88 362 ARG A CA 1
ATOM 2767 C C . ARG A 1 362 ? -4.422 3.734 15.366 1.00 92.88 362 ARG A C 1
ATOM 2769 O O . ARG A 1 362 ? -4.576 2.718 14.692 1.00 92.88 362 ARG A O 1
ATOM 2776 N N . ARG A 1 363 ? -5.432 4.348 15.991 1.00 95.31 363 ARG A N 1
ATOM 2777 C CA . ARG A 1 363 ? -6.824 3.901 15.882 1.00 95.31 363 ARG A CA 1
ATOM 2778 C C . ARG A 1 363 ? -7.370 4.103 14.470 1.00 95.31 363 ARG A C 1
ATOM 2780 O O . ARG A 1 363 ? -7.919 3.147 13.928 1.00 95.31 363 ARG A O 1
ATOM 2787 N N . TRP A 1 364 ? -7.196 5.289 13.886 1.00 95.81 364 TRP A N 1
ATOM 2788 C CA . TRP A 1 364 ? -7.623 5.590 12.516 1.00 95.81 364 TRP A CA 1
ATOM 2789 C C . TRP A 1 364 ? -6.924 4.703 11.492 1.00 95.81 364 TRP A C 1
ATOM 2791 O O . TRP A 1 364 ? -7.587 4.153 10.623 1.00 95.81 364 TRP A O 1
ATOM 2801 N N . PHE A 1 365 ? -5.621 4.456 11.639 1.00 93.75 365 PHE A N 1
ATOM 2802 C CA . PHE A 1 365 ? -4.923 3.523 10.757 1.00 93.75 365 PHE A CA 1
ATOM 2803 C C . PHE A 1 365 ? -5.502 2.103 10.853 1.00 93.75 365 PHE A C 1
ATOM 2805 O O . PHE A 1 365 ? -5.717 1.457 9.835 1.00 93.75 365 PHE A O 1
ATOM 2812 N N . GLY A 1 366 ? -5.852 1.642 12.061 1.00 95.38 366 GLY A N 1
ATOM 2813 C CA . GLY A 1 366 ? -6.590 0.389 12.241 1.00 95.38 366 GLY A CA 1
ATOM 2814 C C . GLY A 1 366 ? -7.963 0.382 11.552 1.00 95.38 366 GLY A C 1
ATOM 2815 O O . GLY A 1 366 ? -8.315 -0.624 10.952 1.00 95.38 366 GLY A O 1
ATOM 2816 N N . MET A 1 367 ? -8.711 1.493 11.587 1.00 96.88 367 MET A N 1
ATOM 2817 C CA . MET A 1 367 ? -10.000 1.627 10.880 1.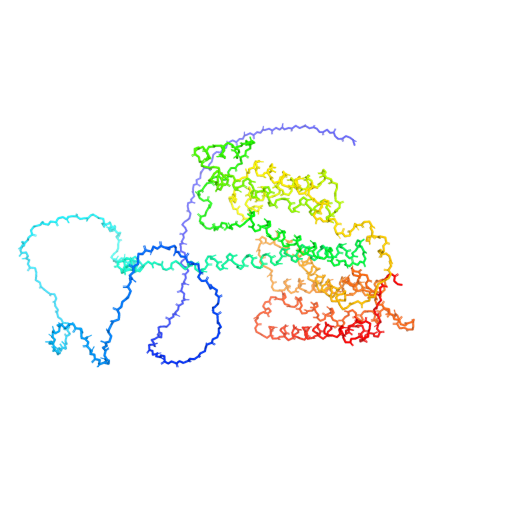00 96.88 367 MET A CA 1
ATOM 2818 C C . MET A 1 367 ? -9.833 1.568 9.359 1.00 96.88 367 MET A C 1
ATOM 2820 O O . MET A 1 367 ? -10.591 0.876 8.690 1.00 96.88 367 MET A O 1
ATOM 2824 N N . VAL A 1 368 ? -8.816 2.245 8.815 1.00 95.88 368 VAL A N 1
ATOM 2825 C CA . VAL A 1 368 ? -8.492 2.182 7.382 1.00 95.88 368 VAL A CA 1
ATOM 2826 C C . VAL A 1 368 ? -8.145 0.750 6.981 1.00 95.88 368 VAL A C 1
ATOM 2828 O O . VAL A 1 368 ? -8.641 0.267 5.972 1.00 95.88 368 VAL A O 1
ATOM 2831 N N . LEU A 1 369 ? -7.351 0.037 7.787 1.00 96.06 369 LEU A N 1
ATOM 2832 C CA . LEU A 1 369 ? -7.036 -1.371 7.531 1.00 96.06 369 LEU A CA 1
ATOM 2833 C C . LEU A 1 369 ? -8.269 -2.283 7.608 1.00 96.06 369 LEU A C 1
ATOM 2835 O O . LEU A 1 369 ? -8.340 -3.244 6.850 1.00 96.06 369 LEU A O 1
ATOM 2839 N N . ASP A 1 370 ? -9.232 -1.994 8.488 1.00 96.94 370 ASP A N 1
ATOM 2840 C CA . ASP A 1 370 ? -10.514 -2.710 8.529 1.00 96.94 370 ASP A CA 1
ATOM 2841 C C . ASP A 1 370 ? -11.323 -2.477 7.239 1.00 96.94 370 ASP A C 1
ATOM 2843 O O . ASP A 1 370 ? -11.795 -3.438 6.635 1.00 96.94 370 ASP A O 1
ATOM 2847 N N . ALA A 1 371 ? -11.418 -1.230 6.764 1.00 96.75 371 ALA A N 1
ATOM 2848 C CA . ALA A 1 371 ? -12.087 -0.905 5.502 1.00 96.75 371 ALA A CA 1
ATOM 2849 C C . ALA A 1 371 ? -11.385 -1.551 4.292 1.00 96.75 371 ALA A C 1
ATOM 2851 O O . ALA A 1 371 ? -12.036 -2.140 3.430 1.00 96.75 371 ALA A O 1
ATOM 2852 N N . VAL A 1 372 ? -10.049 -1.514 4.250 1.00 95.50 372 VAL A N 1
ATOM 2853 C CA . VAL A 1 372 ? -9.253 -2.207 3.224 1.00 95.50 372 VAL A CA 1
ATOM 2854 C C . VAL A 1 372 ? -9.499 -3.714 3.275 1.00 95.50 372 VAL A C 1
ATOM 2856 O O . VAL A 1 372 ? -9.655 -4.327 2.226 1.00 95.50 372 VAL A O 1
ATOM 2859 N N . ALA A 1 373 ? -9.587 -4.318 4.464 1.00 96.44 373 ALA A N 1
ATOM 2860 C CA . ALA A 1 373 ? -9.864 -5.746 4.596 1.00 96.44 373 ALA A CA 1
ATOM 2861 C C . ALA A 1 373 ? -11.234 -6.130 4.016 1.00 96.44 373 ALA A C 1
ATOM 2863 O O . ALA A 1 373 ? -11.315 -7.137 3.320 1.00 96.44 373 ALA A O 1
ATOM 2864 N N . VAL A 1 374 ? -12.280 -5.321 4.235 1.00 97.06 374 VAL A N 1
ATOM 2865 C CA . VAL A 1 374 ? -13.599 -5.529 3.605 1.00 97.06 374 VAL A CA 1
ATOM 2866 C C . VAL A 1 374 ? -13.479 -5.514 2.080 1.00 97.06 374 VAL A C 1
ATOM 2868 O O . VAL A 1 374 ? -13.914 -6.459 1.433 1.00 97.06 374 VAL A O 1
ATOM 2871 N N . ASN A 1 375 ? -12.833 -4.495 1.505 1.00 95.88 375 ASN A N 1
ATOM 2872 C CA . ASN A 1 375 ? -12.705 -4.364 0.048 1.00 95.88 375 ASN A CA 1
ATOM 2873 C C . ASN A 1 375 ? -11.855 -5.480 -0.575 1.00 95.88 375 ASN A C 1
ATOM 2875 O O . ASN A 1 375 ? -12.233 -6.045 -1.598 1.00 95.88 375 ASN A O 1
ATOM 2879 N N . VAL A 1 376 ? -10.726 -5.831 0.049 1.00 95.44 376 VAL A N 1
ATOM 2880 C CA . VAL A 1 376 ? -9.846 -6.906 -0.431 1.00 95.44 376 VAL A CA 1
ATOM 2881 C C . VAL A 1 376 ? -10.550 -8.257 -0.352 1.00 95.44 376 VAL A C 1
ATOM 2883 O O . VAL A 1 376 ? -10.506 -9.012 -1.317 1.00 95.44 376 VAL A O 1
ATOM 2886 N N . VAL A 1 377 ? -11.217 -8.573 0.763 1.00 97.19 377 VAL A N 1
ATOM 2887 C CA . VAL A 1 377 ? -11.929 -9.851 0.908 1.00 97.19 377 VAL A CA 1
ATOM 2888 C C . VAL A 1 377 ? -13.105 -9.931 -0.060 1.00 97.19 377 VAL A C 1
ATOM 2890 O O . VAL A 1 377 ? -13.212 -10.935 -0.759 1.00 97.19 377 VAL A O 1
ATOM 2893 N N . SER A 1 378 ? -13.925 -8.880 -0.171 1.00 95.94 378 SER A N 1
ATOM 2894 C CA . SER A 1 378 ? -15.014 -8.844 -1.152 1.00 95.94 378 SER A CA 1
ATOM 2895 C C . SER A 1 378 ? -14.489 -9.019 -2.574 1.00 95.94 378 SER A C 1
ATOM 2897 O O . SER A 1 378 ? -14.976 -9.885 -3.285 1.00 95.94 378 SER A O 1
ATOM 2899 N N . GLY A 1 379 ? -13.450 -8.275 -2.969 1.00 94.62 379 GLY A N 1
ATOM 2900 C CA . GLY A 1 379 ? -12.855 -8.385 -4.301 1.00 94.62 379 GLY A CA 1
ATOM 2901 C C . GLY A 1 379 ? -12.291 -9.777 -4.594 1.00 94.62 379 GLY A C 1
ATOM 2902 O O . GLY A 1 379 ? -12.539 -10.322 -5.666 1.00 94.62 379 GLY A O 1
ATOM 2903 N N . LEU A 1 380 ? -11.588 -10.393 -3.637 1.00 95.88 380 LEU A N 1
ATOM 2904 C CA . LEU A 1 380 ? -11.089 -11.764 -3.786 1.00 95.88 380 LEU A CA 1
ATOM 2905 C C . LEU A 1 380 ? -12.235 -12.770 -3.936 1.00 95.88 380 LEU A C 1
ATOM 2907 O O . LEU A 1 380 ? -12.169 -13.620 -4.820 1.00 95.88 380 LEU A O 1
ATOM 2911 N N . LEU A 1 381 ? -13.297 -12.661 -3.131 1.00 96.25 381 LEU A N 1
ATOM 2912 C CA . LEU A 1 381 ? -14.483 -13.509 -3.272 1.00 96.25 381 LEU A CA 1
ATOM 2913 C C . LEU A 1 381 ? -15.161 -13.295 -4.632 1.00 96.25 381 LEU A C 1
ATOM 2915 O O . LEU A 1 381 ? -15.470 -14.273 -5.310 1.00 96.25 381 LEU A O 1
ATOM 2919 N N . SER A 1 382 ? -15.314 -12.050 -5.089 1.00 93.00 382 SER A N 1
ATOM 2920 C CA . SER A 1 382 ? -15.862 -11.752 -6.417 1.00 93.00 382 SER A CA 1
ATOM 2921 C C . SER A 1 382 ? -15.027 -12.397 -7.527 1.00 93.00 382 SER A C 1
ATOM 2923 O O . SER A 1 382 ? -15.587 -13.006 -8.436 1.00 93.00 382 SER A O 1
ATOM 2925 N N . LEU A 1 383 ? -13.691 -12.356 -7.435 1.00 91.75 383 LEU A N 1
ATOM 2926 C CA . LEU A 1 383 ? -12.802 -13.004 -8.407 1.00 91.75 383 LEU A CA 1
ATOM 2927 C C . LEU A 1 383 ? -12.988 -14.526 -8.455 1.00 91.75 383 LEU A C 1
ATOM 2929 O O . LEU A 1 383 ? -12.948 -15.097 -9.545 1.00 91.75 383 LEU A O 1
ATOM 2933 N N . THR A 1 384 ? -13.247 -15.182 -7.315 1.00 91.75 384 THR A N 1
ATOM 2934 C CA . THR A 1 384 ? -13.513 -16.636 -7.290 1.00 91.75 384 THR A CA 1
ATOM 2935 C C . THR A 1 384 ? -14.783 -17.040 -8.039 1.00 91.75 384 THR A C 1
ATOM 2937 O O . THR A 1 384 ? -14.900 -18.198 -8.428 1.00 91.75 384 THR A O 1
ATOM 2940 N N . LEU A 1 385 ? -15.708 -16.105 -8.278 1.00 88.69 385 LEU A N 1
ATOM 2941 C CA . LEU A 1 385 ? -16.939 -16.343 -9.033 1.00 88.69 385 LEU A CA 1
ATOM 2942 C C . LEU A 1 385 ? -16.828 -15.863 -10.485 1.00 88.69 385 LEU A C 1
ATOM 2944 O O . LEU A 1 385 ? -17.170 -16.599 -11.409 1.00 88.69 385 LEU A O 1
ATOM 2948 N N . ILE A 1 386 ? -16.303 -14.651 -10.692 1.00 86.81 386 ILE A N 1
ATOM 2949 C CA . ILE A 1 386 ? -16.234 -14.002 -12.007 1.00 86.81 386 ILE A CA 1
ATOM 2950 C C . ILE A 1 386 ? -15.260 -14.729 -12.938 1.00 86.81 386 ILE A C 1
ATOM 2952 O O . ILE A 1 386 ? -15.590 -14.951 -14.101 1.00 86.81 386 ILE A O 1
ATOM 2956 N N . VAL A 1 387 ? -14.073 -15.122 -12.456 1.00 87.25 387 VAL A N 1
ATOM 2957 C CA . VAL A 1 387 ? -13.042 -15.734 -13.316 1.00 87.25 387 VAL A CA 1
ATOM 2958 C C . VAL A 1 387 ? -13.500 -17.081 -13.890 1.00 87.25 387 VAL A C 1
ATOM 2960 O O . VAL A 1 387 ? -13.444 -17.238 -15.113 1.00 87.25 387 VAL A O 1
ATOM 2963 N N . PRO A 1 388 ? -14.005 -18.042 -13.085 1.00 86.88 388 PRO A N 1
ATOM 2964 C CA . PRO A 1 388 ? -14.529 -19.290 -13.632 1.00 86.88 388 PRO A CA 1
ATOM 2965 C C . PRO A 1 388 ? -15.715 -19.054 -14.559 1.00 86.88 388 PRO A C 1
ATOM 2967 O O . PRO A 1 388 ? -15.785 -19.654 -15.627 1.00 86.88 388 PRO A O 1
ATOM 2970 N N . GLN A 1 389 ? -16.627 -18.153 -14.189 1.00 85.19 389 GLN A N 1
ATOM 2971 C CA . GLN A 1 389 ? -17.775 -17.845 -15.027 1.00 85.19 389 GLN A CA 1
ATOM 2972 C C . GLN A 1 389 ? -17.340 -17.341 -16.406 1.00 85.19 389 GLN A C 1
ATOM 2974 O O . GLN A 1 389 ? -17.814 -17.863 -17.410 1.00 85.19 389 GLN A O 1
ATOM 2979 N N . LEU A 1 390 ? -16.402 -16.393 -16.467 1.00 84.69 390 LEU A N 1
ATOM 2980 C CA . LEU A 1 390 ? -15.881 -15.860 -17.724 1.00 84.69 390 LEU A CA 1
ATOM 2981 C C . LEU A 1 390 ? -15.228 -16.957 -18.580 1.00 84.69 390 LEU A C 1
ATOM 2983 O O . LEU A 1 390 ? -15.428 -16.989 -19.797 1.00 84.69 390 LEU A O 1
ATOM 2987 N N . ALA A 1 391 ? -14.495 -17.873 -17.939 1.00 87.38 391 ALA A N 1
ATOM 2988 C CA . ALA A 1 391 ? -13.851 -19.005 -18.597 1.00 87.38 391 ALA A CA 1
ATOM 2989 C C . ALA A 1 391 ? -14.865 -20.017 -19.164 1.00 87.38 391 ALA 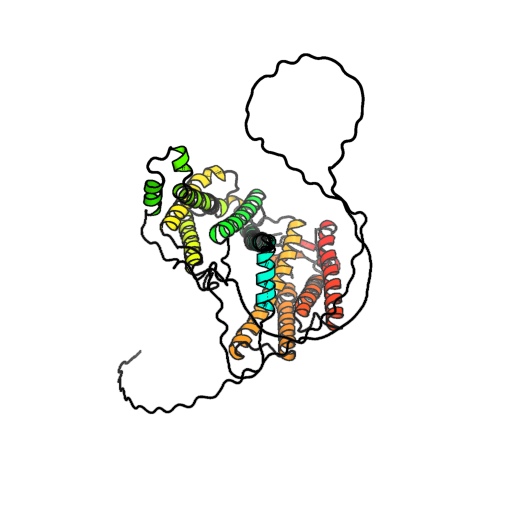A C 1
ATOM 2991 O O . ALA A 1 391 ? -14.692 -20.490 -20.284 1.00 87.38 391 ALA A O 1
ATOM 2992 N N . PHE A 1 392 ? -15.939 -20.327 -18.428 1.00 88.94 392 PHE A N 1
ATOM 2993 C CA . PHE A 1 392 ? -16.945 -21.309 -18.849 1.00 88.94 392 PHE A CA 1
ATOM 2994 C C . PHE A 1 392 ? -17.984 -20.749 -19.829 1.00 88.94 392 PHE A C 1
ATOM 2996 O O . PHE A 1 392 ? -18.477 -21.488 -20.679 1.00 88.94 392 PHE A O 1
ATOM 3003 N N . THR A 1 393 ? -18.334 -19.462 -19.741 1.00 86.25 393 THR A N 1
ATOM 3004 C CA . THR A 1 393 ? -19.353 -18.849 -20.613 1.00 86.25 393 THR A CA 1
ATOM 3005 C C . THR A 1 393 ? -18.779 -18.244 -21.892 1.00 86.25 393 THR A C 1
ATOM 3007 O O . THR A 1 393 ? -19.550 -17.770 -22.733 1.00 86.25 393 THR A O 1
ATOM 3010 N N . GLY A 1 394 ? -17.451 -18.254 -22.052 1.00 85.44 394 GLY A N 1
ATOM 3011 C CA . GLY A 1 394 ? -16.762 -17.652 -23.193 1.00 85.44 394 GLY A CA 1
ATOM 3012 C C . GLY A 1 394 ? -16.908 -16.131 -23.229 1.00 85.44 394 GLY A C 1
ATOM 3013 O O . GLY A 1 394 ? -17.103 -15.562 -24.299 1.00 85.44 394 GLY A O 1
ATOM 3014 N N . GLY A 1 395 ? -16.882 -15.474 -22.067 1.00 83.12 395 GLY A N 1
ATOM 3015 C CA . GLY A 1 395 ? -16.973 -14.013 -21.979 1.00 83.12 395 GLY A CA 1
ATOM 3016 C C . GLY A 1 395 ? -18.390 -13.434 -21.904 1.00 83.12 395 GLY A C 1
ATOM 3017 O O . GLY A 1 395 ? -18.545 -12.215 -21.919 1.00 83.12 395 GLY A O 1
ATOM 3018 N N . ARG A 1 396 ? -19.439 -14.264 -21.824 1.00 84.06 396 ARG A N 1
ATOM 3019 C CA . ARG A 1 396 ? -20.815 -13.758 -21.687 1.00 84.06 396 ARG A CA 1
ATOM 3020 C C . ARG A 1 396 ? -21.070 -13.241 -20.274 1.00 84.06 396 ARG A C 1
ATOM 3022 O O . ARG A 1 396 ? -20.723 -13.911 -19.297 1.00 84.06 396 ARG A O 1
ATOM 3029 N N . ALA A 1 397 ? -21.733 -12.088 -20.194 1.00 82.25 397 ALA A N 1
ATOM 3030 C CA . ALA A 1 397 ? -22.160 -11.490 -18.937 1.00 82.25 397 ALA A CA 1
ATOM 3031 C C . ALA A 1 397 ? -23.092 -12.435 -18.143 1.00 82.25 397 ALA A C 1
ATOM 3033 O O . ALA A 1 397 ? -23.826 -13.224 -18.751 1.00 82.25 397 ALA A O 1
ATOM 3034 N N . PRO A 1 398 ? -23.077 -12.371 -16.796 1.00 85.25 398 PRO A N 1
ATOM 3035 C CA . PRO A 1 398 ? -24.051 -13.075 -15.971 1.00 85.25 398 PRO A CA 1
ATOM 3036 C C . PRO A 1 398 ? -25.478 -12.658 -16.314 1.00 85.25 398 PRO A C 1
ATOM 3038 O O . PRO A 1 398 ? -25.725 -11.506 -16.656 1.00 85.25 398 PRO A O 1
ATOM 3041 N N . SER A 1 399 ? -26.430 -13.574 -16.138 1.00 89.12 399 SER A N 1
ATOM 3042 C CA . SER A 1 399 ? -27.822 -13.164 -15.961 1.00 89.12 399 SER A CA 1
ATOM 3043 C C . SER A 1 399 ? -27.967 -12.375 -14.658 1.00 89.12 399 SER A C 1
ATOM 3045 O O . SER A 1 399 ? -27.213 -12.607 -13.708 1.00 89.12 399 SER A O 1
ATOM 3047 N N . ASP A 1 400 ? -28.973 -11.503 -14.572 1.00 89.81 400 ASP A N 1
ATOM 3048 C CA . ASP A 1 400 ? -29.233 -10.718 -13.357 1.00 89.81 400 ASP A CA 1
ATOM 3049 C C . ASP A 1 400 ? -29.374 -11.608 -12.114 1.00 89.81 400 ASP A C 1
ATOM 3051 O O . ASP A 1 400 ? -28.819 -11.306 -11.062 1.00 89.81 400 ASP A O 1
ATOM 3055 N N . ALA A 1 401 ? -30.033 -12.764 -12.243 1.00 90.06 401 ALA A N 1
ATOM 3056 C CA . ALA A 1 401 ? -30.166 -13.729 -11.153 1.00 90.06 401 ALA A CA 1
ATOM 3057 C C . ALA A 1 401 ? -28.807 -14.273 -10.668 1.00 90.06 401 ALA A C 1
ATOM 3059 O O . ALA A 1 401 ? -28.579 -14.383 -9.462 1.00 90.06 401 ALA A O 1
ATOM 3060 N N . ALA A 1 402 ? -27.888 -14.586 -11.589 1.00 89.75 402 ALA A N 1
ATOM 3061 C CA . ALA A 1 402 ? -26.545 -15.049 -11.245 1.00 89.75 402 ALA A CA 1
ATOM 3062 C C . ALA A 1 402 ? -25.701 -13.924 -10.626 1.00 89.75 402 ALA A C 1
ATOM 3064 O O . ALA A 1 402 ? -24.989 -14.159 -9.649 1.00 89.75 402 ALA A O 1
ATOM 3065 N N . ALA A 1 403 ? -25.822 -12.696 -11.142 1.00 90.44 403 ALA A N 1
ATOM 3066 C CA . ALA A 1 403 ? -25.172 -11.523 -10.568 1.00 90.44 403 ALA A CA 1
ATOM 3067 C C . ALA A 1 403 ? -25.652 -11.272 -9.129 1.00 90.44 403 ALA A C 1
ATOM 3069 O O . ALA A 1 403 ? -24.828 -11.176 -8.221 1.00 90.44 403 ALA A O 1
ATOM 3070 N N . ILE A 1 404 ? -26.965 -11.278 -8.881 1.00 92.19 404 ILE A N 1
ATOM 3071 C CA . ILE A 1 404 ? -27.538 -11.128 -7.534 1.00 92.19 404 ILE A CA 1
ATOM 3072 C C . ILE A 1 404 ? -27.036 -12.237 -6.598 1.00 92.19 404 ILE A C 1
ATOM 3074 O O . ILE A 1 404 ? -26.587 -11.945 -5.490 1.00 92.19 404 ILE A O 1
ATOM 3078 N N . ALA A 1 405 ? -27.044 -13.500 -7.039 1.00 92.94 405 ALA A N 1
ATOM 3079 C CA . ALA A 1 405 ? -26.526 -14.615 -6.243 1.00 92.94 405 ALA A CA 1
ATOM 3080 C C . ALA A 1 405 ? -25.038 -14.433 -5.888 1.00 92.94 405 ALA A C 1
ATOM 3082 O O . ALA A 1 405 ? -24.637 -14.696 -4.752 1.00 92.94 405 ALA A O 1
ATOM 3083 N N . SER A 1 406 ? -24.233 -13.931 -6.832 1.00 93.06 406 SER A N 1
ATOM 3084 C CA . SER A 1 406 ? -22.815 -13.634 -6.609 1.00 93.06 406 SER A CA 1
ATOM 3085 C C . SER A 1 406 ? -22.617 -12.536 -5.561 1.00 93.06 406 SER A C 1
ATOM 3087 O O . SER A 1 406 ? -21.819 -12.705 -4.641 1.00 93.06 406 SER A O 1
ATOM 3089 N N . VAL A 1 407 ? -23.410 -11.463 -5.623 1.00 94.31 407 VAL A N 1
ATOM 3090 C CA . VAL A 1 407 ? -23.366 -10.348 -4.669 1.00 94.31 407 VAL A CA 1
ATOM 3091 C C . VAL A 1 407 ? -23.770 -10.816 -3.271 1.00 94.31 407 VAL A C 1
ATOM 3093 O O . VAL A 1 407 ? -23.103 -10.481 -2.294 1.00 94.31 407 VAL A O 1
ATOM 3096 N N . VAL A 1 408 ? -24.806 -11.653 -3.157 1.00 95.62 408 VAL A N 1
ATOM 3097 C CA . VAL A 1 408 ? -25.212 -12.253 -1.875 1.00 95.62 408 VAL A CA 1
ATOM 3098 C C . VAL A 1 408 ? -24.100 -13.136 -1.309 1.00 95.62 408 VAL A C 1
ATOM 3100 O O . VAL A 1 408 ? -23.763 -13.007 -0.132 1.00 95.62 408 VAL A O 1
ATOM 3103 N N . PHE A 1 409 ? -23.495 -13.998 -2.132 1.00 96.00 409 PHE A N 1
ATOM 3104 C CA . PHE A 1 409 ? -22.383 -14.850 -1.706 1.00 96.00 409 PHE A CA 1
ATOM 3105 C C . PHE A 1 409 ? -21.191 -14.023 -1.213 1.00 96.00 409 PHE A C 1
ATOM 3107 O O . PHE A 1 409 ? -20.671 -14.279 -0.126 1.00 96.00 409 PHE A O 1
ATOM 3114 N N . VAL A 1 410 ? -20.792 -13.001 -1.975 1.00 96.25 410 VAL A N 1
ATOM 3115 C CA . VAL A 1 410 ? -19.708 -12.080 -1.612 1.00 96.25 410 VAL A CA 1
ATOM 3116 C C . VAL A 1 410 ? -20.044 -11.347 -0.314 1.00 96.25 410 VAL A C 1
ATOM 3118 O O . VAL A 1 410 ? -19.221 -11.315 0.596 1.00 96.25 410 VAL A O 1
ATOM 3121 N N . GLY A 1 411 ? -21.263 -10.826 -0.172 1.00 96.62 411 GLY A N 1
ATOM 3122 C CA . GLY A 1 411 ? -21.708 -10.127 1.032 1.00 96.62 411 GLY A CA 1
ATOM 3123 C C . GLY A 1 411 ? -21.679 -10.996 2.280 1.00 96.62 411 GLY A C 1
ATOM 3124 O O . GLY A 1 411 ? -21.064 -10.625 3.282 1.00 96.62 411 GLY A O 1
ATOM 3125 N N . VAL A 1 412 ? -22.295 -12.176 2.214 1.00 97.75 412 VAL A N 1
ATOM 3126 C CA . VAL A 1 412 ? -22.318 -13.135 3.326 1.00 97.75 412 VAL A CA 1
ATOM 3127 C C . VAL A 1 412 ? -20.901 -13.605 3.659 1.00 97.75 412 VAL A C 1
ATOM 3129 O O . VAL A 1 412 ? -20.525 -13.622 4.833 1.00 97.75 412 VAL A O 1
ATOM 3132 N N . GLY A 1 413 ? -20.092 -13.927 2.646 1.00 97.81 413 GLY A N 1
ATOM 3133 C CA . GLY A 1 413 ? -18.702 -14.345 2.812 1.00 97.81 413 GLY A CA 1
ATOM 3134 C C . GLY A 1 413 ? -17.839 -13.268 3.470 1.00 97.81 413 GLY A C 1
ATOM 3135 O O . GLY A 1 413 ? -17.130 -13.554 4.437 1.00 97.81 413 GLY A O 1
ATOM 3136 N N . THR A 1 414 ? -17.940 -12.013 3.029 1.00 97.81 414 THR A N 1
ATOM 3137 C CA . THR A 1 414 ? -17.194 -10.895 3.622 1.00 97.81 414 THR A CA 1
ATOM 3138 C C . THR A 1 414 ? -17.633 -10.624 5.058 1.00 97.81 414 THR A C 1
ATOM 3140 O O . THR A 1 414 ? -16.778 -10.479 5.935 1.00 97.81 414 THR A O 1
ATOM 3143 N N . VAL A 1 415 ? -18.940 -10.621 5.350 1.00 98.00 415 VAL A N 1
ATOM 3144 C CA . VAL A 1 415 ? -19.437 -10.482 6.731 1.00 98.00 415 VAL A CA 1
ATOM 3145 C C . VAL A 1 415 ? -18.912 -11.620 7.607 1.00 98.00 415 VAL A C 1
ATOM 3147 O O . VAL A 1 415 ? -18.412 -11.372 8.709 1.00 98.00 415 VAL A O 1
ATOM 3150 N N . ALA A 1 416 ? -18.950 -12.861 7.120 1.00 97.81 416 ALA A N 1
ATOM 3151 C CA . ALA A 1 416 ? -18.439 -14.011 7.852 1.00 97.81 416 ALA A CA 1
ATOM 3152 C C . ALA A 1 416 ? -16.935 -13.878 8.153 1.00 97.81 416 ALA A C 1
ATOM 3154 O O . ALA A 1 416 ? -16.524 -14.033 9.304 1.00 97.81 416 ALA A O 1
ATOM 3155 N N . LEU A 1 417 ? -16.117 -13.542 7.152 1.00 97.44 417 LEU A N 1
ATOM 3156 C CA . LEU A 1 417 ? -14.654 -13.516 7.261 1.00 97.44 417 LEU A CA 1
ATOM 3157 C C . LEU A 1 417 ? -14.100 -12.275 7.975 1.00 97.44 417 LEU A C 1
ATOM 3159 O O . LEU A 1 417 ? -13.103 -12.382 8.691 1.00 97.44 417 LEU A O 1
ATOM 3163 N N . VAL A 1 418 ? -14.722 -11.106 7.799 1.00 97.00 418 VAL A N 1
ATOM 3164 C CA . VAL A 1 418 ? -14.196 -9.819 8.294 1.00 97.00 418 VAL A CA 1
ATOM 3165 C C . VAL A 1 418 ? -14.908 -9.341 9.560 1.00 97.00 418 VAL A C 1
ATOM 3167 O O . VAL A 1 418 ? -14.281 -8.693 10.402 1.00 97.00 418 VAL A O 1
ATOM 3170 N N . VAL A 1 419 ? -16.184 -9.690 9.751 1.00 96.00 419 VAL A N 1
ATOM 3171 C CA . VAL A 1 419 ? -16.973 -9.242 10.911 1.00 96.00 419 VAL A CA 1
ATOM 3172 C C . VAL A 1 419 ? -17.122 -10.359 11.938 1.00 96.00 419 VAL A C 1
ATOM 3174 O O . VAL A 1 419 ? -16.685 -10.208 13.080 1.00 96.00 419 VAL A O 1
ATOM 3177 N N . VAL A 1 420 ? -17.699 -11.496 11.545 1.00 96.62 420 VAL A N 1
ATOM 3178 C CA . VAL A 1 420 ? -18.057 -12.577 12.475 1.00 96.62 420 VAL A CA 1
ATOM 3179 C C . VAL A 1 420 ? -16.811 -13.296 12.985 1.00 96.62 420 VAL A C 1
ATOM 3181 O O . VAL A 1 420 ? -16.582 -13.340 14.195 1.00 96.62 420 VAL A O 1
ATOM 3184 N N . LEU A 1 421 ? -15.972 -13.813 12.084 1.00 96.00 421 LEU A N 1
ATOM 3185 C CA . LEU A 1 421 ? -14.802 -14.619 12.426 1.00 96.00 421 LEU A CA 1
ATOM 3186 C C . LEU A 1 421 ? -13.825 -13.871 13.361 1.00 96.00 421 LEU A C 1
ATOM 3188 O O . LEU A 1 421 ? -13.457 -14.427 14.402 1.00 96.00 421 LEU A O 1
ATOM 3192 N N . PRO A 1 422 ? -13.442 -12.600 13.111 1.00 95.44 422 PRO A N 1
ATOM 3193 C CA . PRO A 1 422 ? -12.547 -11.878 14.013 1.00 95.44 422 PRO A CA 1
ATOM 3194 C C . PRO A 1 422 ? -13.203 -11.495 15.347 1.00 95.44 422 PRO A C 1
ATOM 3196 O O . PRO A 1 422 ? -12.490 -11.337 16.343 1.00 95.44 422 PRO A O 1
ATOM 3199 N N . ALA A 1 423 ? -14.532 -11.357 15.391 1.00 94.31 423 ALA A N 1
ATOM 3200 C CA . ALA A 1 423 ? -15.272 -11.054 16.614 1.00 94.31 423 ALA A CA 1
ATOM 3201 C C . ALA A 1 423 ? -15.401 -12.269 17.545 1.00 94.31 423 ALA A C 1
ATOM 3203 O O . ALA A 1 423 ? -15.295 -12.118 18.767 1.00 94.31 423 ALA A O 1
ATOM 3204 N N . VAL A 1 424 ? -15.604 -13.467 16.986 1.00 92.56 424 VAL A N 1
ATOM 3205 C CA . VAL A 1 424 ? -15.741 -14.704 17.773 1.00 92.56 424 VAL A CA 1
ATOM 3206 C C . VAL A 1 424 ? -14.393 -15.301 18.170 1.00 92.56 424 VAL A C 1
ATOM 3208 O O . VAL A 1 424 ? -14.279 -15.865 19.258 1.00 92.56 424 VAL A O 1
ATOM 3211 N N . LEU A 1 425 ? -13.357 -15.141 17.338 1.00 89.81 425 LEU A N 1
ATOM 3212 C CA . LEU A 1 425 ? -12.025 -15.671 17.622 1.00 89.81 425 LEU A CA 1
ATOM 3213 C C . LEU A 1 425 ? -11.189 -14.736 18.510 1.00 89.81 425 LEU A C 1
ATOM 3215 O O . LEU A 1 425 ? -11.135 -13.519 18.317 1.00 89.81 425 LEU A O 1
ATOM 3219 N N . GLY A 1 426 ? -10.441 -15.324 19.445 1.00 86.50 426 GLY A N 1
ATOM 3220 C CA . GLY A 1 426 ? -9.497 -14.606 20.303 1.00 86.50 426 GLY A CA 1
ATOM 3221 C C . GLY A 1 426 ? -10.187 -13.616 21.246 1.00 86.50 426 GLY A C 1
ATOM 3222 O O . GLY A 1 426 ? -11.133 -13.967 21.946 1.00 86.50 426 GLY A O 1
ATOM 3223 N N . ARG A 1 427 ? -9.704 -12.367 21.280 1.00 89.31 427 ARG A N 1
ATOM 3224 C CA . ARG A 1 427 ? -10.235 -11.286 22.136 1.00 89.31 427 ARG A CA 1
ATOM 3225 C C . ARG A 1 427 ? -11.311 -10.430 21.453 1.00 89.31 427 ARG A C 1
ATOM 3227 O O . ARG A 1 427 ? -11.714 -9.410 21.993 1.00 89.31 427 ARG A O 1
ATOM 3234 N N . GLY A 1 428 ? -11.772 -10.819 20.262 1.00 91.88 428 GLY A N 1
ATOM 3235 C CA . GLY A 1 428 ? -12.780 -10.070 19.508 1.00 91.88 428 GLY A CA 1
ATOM 3236 C C . GLY A 1 428 ? -12.261 -8.785 18.862 1.00 91.88 428 GLY A C 1
ATOM 3237 O O . GLY A 1 428 ? -13.049 -7.873 18.632 1.00 91.88 428 GLY A O 1
ATOM 3238 N N . ALA A 1 429 ? -10.951 -8.681 18.610 1.00 94.94 429 ALA A N 1
ATOM 3239 C CA . ALA A 1 429 ? -10.341 -7.589 17.849 1.00 94.94 429 ALA A CA 1
ATOM 3240 C C . ALA A 1 429 ? -10.588 -7.767 16.341 1.00 94.94 429 ALA A C 1
ATOM 3242 O O . ALA A 1 429 ? -10.442 -8.884 15.834 1.00 94.94 429 ALA A O 1
ATOM 3243 N N . SER A 1 430 ? -10.895 -6.674 15.636 1.00 96.31 430 SER A N 1
ATOM 3244 C CA . SER A 1 430 ? -10.998 -6.661 14.169 1.00 96.31 430 SER A CA 1
ATOM 3245 C C . SER A 1 430 ? -9.634 -6.904 13.509 1.00 96.31 430 SER A C 1
ATOM 3247 O O . SER A 1 430 ? -8.594 -6.879 14.176 1.00 96.31 430 SER A O 1
ATOM 3249 N N . ILE A 1 431 ? -9.619 -7.163 12.200 1.00 96.38 431 ILE A N 1
ATOM 3250 C CA . ILE A 1 431 ? -8.385 -7.450 11.453 1.00 96.38 431 ILE A CA 1
ATOM 3251 C C . ILE A 1 431 ? -7.411 -6.271 11.568 1.00 96.38 431 ILE A C 1
ATOM 3253 O O . ILE A 1 431 ? -6.271 -6.447 12.002 1.00 96.38 431 ILE A O 1
ATOM 3257 N N . GLY A 1 432 ? -7.877 -5.060 11.279 1.00 95.69 432 GLY A N 1
ATOM 3258 C CA . GLY A 1 432 ? -7.119 -3.824 11.387 1.00 95.69 432 GLY A CA 1
ATOM 3259 C C . GLY A 1 432 ? -6.621 -3.571 12.805 1.00 95.69 432 GLY A C 1
ATOM 3260 O O . GLY A 1 432 ? -5.438 -3.288 12.991 1.00 95.69 432 GLY A O 1
ATOM 3261 N N . GLN A 1 433 ? -7.463 -3.777 13.826 1.00 95.69 433 GLN A N 1
ATOM 3262 C CA . GLN A 1 433 ? -7.040 -3.691 15.230 1.00 95.69 433 GLN A CA 1
ATOM 3263 C C . GLN A 1 433 ? -5.876 -4.647 15.532 1.00 95.69 433 GLN A C 1
ATOM 3265 O O . GLN A 1 433 ? -4.852 -4.205 16.054 1.00 95.69 433 GLN A O 1
ATOM 3270 N N . ARG A 1 434 ? -5.967 -5.924 15.138 1.00 95.44 434 ARG A N 1
ATOM 3271 C CA . ARG A 1 434 ? -4.881 -6.905 15.335 1.00 95.44 434 ARG A CA 1
ATOM 3272 C C . ARG A 1 434 ? -3.595 -6.483 14.626 1.00 95.44 434 ARG A C 1
ATOM 3274 O O . ARG A 1 434 ? -2.512 -6.588 15.205 1.00 95.44 434 ARG A O 1
ATOM 3281 N N . LEU A 1 435 ? -3.706 -5.977 13.398 1.00 95.06 435 LEU A N 1
ATOM 3282 C CA . LEU A 1 435 ? -2.569 -5.513 12.600 1.00 95.06 435 LEU A CA 1
ATOM 3283 C C . LEU A 1 435 ? -1.822 -4.349 13.267 1.00 95.06 435 LEU A C 1
ATOM 3285 O O . LEU A 1 435 ? -0.593 -4.283 13.185 1.00 95.06 435 LEU A O 1
ATOM 3289 N N . VAL A 1 436 ? -2.534 -3.487 13.997 1.00 94.69 436 VAL A N 1
ATOM 3290 C CA . VAL A 1 436 ? -1.939 -2.377 14.755 1.00 94.69 436 VAL A CA 1
ATOM 3291 C C . VAL A 1 436 ? -1.769 -2.666 16.248 1.00 94.69 436 VAL A C 1
ATOM 3293 O O . VAL A 1 436 ? -1.564 -1.734 17.027 1.00 94.69 436 VAL A O 1
ATOM 3296 N N . TRP A 1 437 ? -1.807 -3.935 16.666 1.00 94.56 437 TRP A N 1
ATOM 3297 C CA . TRP A 1 437 ? -1.651 -4.376 18.061 1.00 94.56 437 TRP A CA 1
ATOM 3298 C C . TRP A 1 437 ? -2.696 -3.800 19.030 1.00 94.56 437 TRP A C 1
ATOM 3300 O O . TRP A 1 437 ? -2.392 -3.561 20.191 1.00 94.56 437 TRP A O 1
ATOM 3310 N N . LEU A 1 438 ? -3.907 -3.521 18.566 1.00 95.19 438 LEU A N 1
ATOM 3311 C CA . LEU A 1 438 ? -5.022 -3.090 19.403 1.00 95.19 438 LEU A CA 1
ATOM 3312 C C . LEU A 1 438 ? -5.930 -4.279 19.707 1.00 95.19 438 LEU A C 1
ATOM 3314 O O . LEU A 1 438 ? -6.201 -5.112 18.842 1.00 95.19 438 LEU A O 1
ATOM 3318 N N . THR A 1 439 ? -6.426 -4.341 20.937 1.00 95.25 439 THR A N 1
ATOM 3319 C CA . THR A 1 439 ? -7.444 -5.307 21.344 1.00 95.25 439 THR A CA 1
ATOM 3320 C C . THR A 1 439 ? -8.508 -4.612 22.180 1.00 95.25 439 THR A C 1
ATOM 3322 O O . THR A 1 439 ? -8.169 -3.767 23.014 1.00 95.25 439 THR A O 1
ATOM 3325 N N . PRO A 1 440 ? -9.793 -4.938 21.982 1.00 95.00 440 PRO A N 1
ATOM 3326 C CA . PRO A 1 440 ? -10.812 -4.527 22.923 1.00 95.00 440 PRO A CA 1
ATOM 3327 C C . PRO A 1 440 ? -10.672 -5.327 24.226 1.00 95.00 440 PRO A C 1
ATOM 3329 O O . PRO A 1 440 ? -10.235 -6.483 24.218 1.00 95.00 440 PRO A O 1
ATOM 3332 N N . SER A 1 441 ? -11.043 -4.702 25.337 1.00 92.81 441 SER A N 1
ATOM 3333 C CA . SER A 1 441 ? -11.133 -5.311 26.662 1.00 92.81 441 SER A CA 1
ATOM 3334 C C . SER A 1 441 ? -12.450 -4.922 27.322 1.00 92.81 441 SER A C 1
ATOM 3336 O O . SER A 1 441 ? -12.903 -3.784 27.189 1.00 92.81 441 SER A O 1
ATOM 3338 N N . TRP A 1 442 ? -13.038 -5.857 28.060 1.00 92.44 442 TRP A N 1
ATOM 3339 C CA . TRP A 1 442 ? -14.264 -5.653 28.826 1.00 92.44 442 TRP A CA 1
ATOM 3340 C C . TRP A 1 442 ? -14.024 -6.004 30.292 1.00 92.44 442 TRP A C 1
ATOM 3342 O O . TRP A 1 442 ? -13.151 -6.831 30.572 1.00 92.44 442 TRP A O 1
ATOM 3352 N N . PRO A 1 443 ? -14.822 -5.435 31.209 1.00 87.31 443 PRO A N 1
ATOM 3353 C CA . PRO A 1 443 ? -14.967 -5.967 32.556 1.00 87.31 443 PRO A CA 1
ATOM 3354 C C . PRO A 1 443 ? -15.281 -7.482 32.537 1.00 87.31 443 PRO A C 1
ATOM 3356 O O . PRO A 1 443 ? -15.945 -7.943 31.596 1.00 87.31 443 PRO A O 1
ATOM 3359 N N . PRO A 1 444 ? -14.803 -8.271 33.522 1.00 79.75 444 PRO A N 1
ATOM 3360 C CA . PRO A 1 444 ? -14.929 -9.735 33.522 1.00 79.75 444 PRO A CA 1
ATOM 3361 C C . PRO A 1 444 ? -16.371 -10.237 33.344 1.00 79.75 444 PRO A C 1
ATOM 3363 O O . PRO A 1 444 ? -16.607 -11.175 32.582 1.00 79.75 444 PRO A O 1
ATOM 3366 N N . ASP A 1 445 ? -17.333 -9.538 33.950 1.00 80.06 445 ASP A N 1
ATOM 3367 C CA . ASP A 1 445 ? -18.781 -9.783 33.901 1.00 80.06 445 ASP A CA 1
ATOM 3368 C C . ASP A 1 445 ? -19.407 -9.546 32.510 1.00 80.06 445 ASP A C 1
ATOM 3370 O O . ASP A 1 445 ? -20.525 -9.982 32.241 1.00 80.06 445 ASP A O 1
ATOM 3374 N N . ARG A 1 446 ? -18.704 -8.869 31.589 1.00 77.38 446 ARG A N 1
ATOM 3375 C CA . ARG A 1 446 ? -19.255 -8.381 30.305 1.00 77.38 446 ARG A CA 1
ATOM 3376 C C . ARG A 1 446 ? -18.502 -8.874 29.069 1.00 77.38 446 ARG A C 1
ATOM 3378 O O . ARG A 1 446 ? -18.659 -8.308 27.989 1.00 77.38 446 ARG A O 1
ATOM 3385 N N . SER A 1 447 ? -17.711 -9.939 29.173 1.00 77.62 447 SER A N 1
ATOM 3386 C CA . SER A 1 447 ? -16.796 -10.390 28.104 1.00 77.62 447 SER A CA 1
ATOM 3387 C C . SER A 1 447 ? -17.382 -11.384 27.071 1.00 77.62 447 SER A C 1
ATOM 3389 O O . SER A 1 447 ? -16.635 -11.968 26.272 1.00 77.62 447 SER A O 1
ATOM 3391 N N . GLY A 1 448 ? -18.710 -11.559 27.040 1.00 87.69 448 GLY A N 1
ATOM 3392 C CA . GLY A 1 448 ? -19.412 -12.563 26.224 1.00 87.69 448 GLY A CA 1
ATOM 3393 C C . GLY A 1 448 ? -19.320 -12.378 24.698 1.00 87.69 448 GLY A C 1
ATOM 3394 O O . GLY A 1 448 ? -19.170 -11.265 24.190 1.00 87.69 448 GLY A O 1
ATOM 3395 N N . ARG A 1 449 ? -19.459 -13.484 23.946 1.00 90.44 449 ARG A N 1
ATOM 3396 C CA . ARG A 1 449 ? -19.346 -13.517 22.468 1.00 90.44 449 ARG A CA 1
ATOM 3397 C C . ARG A 1 449 ? -20.328 -12.568 21.771 1.00 90.44 449 ARG A C 1
ATOM 3399 O O . ARG A 1 449 ? -19.934 -11.864 20.846 1.00 90.44 449 ARG A O 1
ATOM 3406 N N . TRP A 1 450 ? -21.561 -12.476 22.270 1.00 90.31 450 TRP A N 1
ATOM 3407 C CA . TRP A 1 450 ? -22.590 -11.581 21.730 1.00 90.31 450 TRP A CA 1
ATOM 3408 C C . TRP A 1 450 ? -22.197 -10.104 21.788 1.00 90.31 450 TRP A C 1
ATOM 3410 O O . TRP A 1 450 ? -22.402 -9.377 20.823 1.00 90.31 450 TRP A O 1
ATOM 3420 N N . ARG A 1 451 ? -21.542 -9.659 22.868 1.00 91.88 451 ARG A N 1
ATOM 3421 C CA . ARG A 1 451 ? -21.048 -8.276 22.976 1.00 91.88 451 ARG A CA 1
ATOM 3422 C C . ARG A 1 451 ? -19.918 -7.988 21.991 1.00 91.88 451 ARG A C 1
ATOM 3424 O O . ARG A 1 451 ? -19.843 -6.883 21.461 1.00 91.88 451 ARG A O 1
ATOM 3431 N N . ARG A 1 452 ? -19.060 -8.975 21.714 1.00 94.25 452 ARG A N 1
ATOM 3432 C CA . ARG A 1 452 ? -17.985 -8.851 20.713 1.00 94.25 452 ARG A CA 1
ATOM 3433 C C . ARG A 1 452 ? -18.555 -8.740 19.302 1.00 94.25 452 ARG A C 1
ATOM 3435 O O . ARG A 1 452 ? -18.117 -7.872 18.551 1.00 94.25 452 ARG A O 1
ATOM 3442 N N . LEU A 1 453 ? -19.547 -9.571 18.978 1.00 94.69 453 LEU A N 1
ATOM 3443 C CA . LEU A 1 453 ? -20.270 -9.525 17.705 1.00 94.69 453 LEU A CA 1
ATOM 3444 C C . LEU A 1 453 ? -21.019 -8.207 17.533 1.00 94.69 453 LEU A C 1
ATOM 3446 O O . LEU A 1 453 ? -20.866 -7.555 16.504 1.00 94.69 453 LEU A O 1
ATOM 3450 N N . HIS A 1 454 ? -21.745 -7.772 18.561 1.00 94.69 454 HIS A N 1
ATOM 3451 C CA . HIS A 1 454 ? -22.407 -6.474 18.572 1.00 94.69 454 HIS A CA 1
ATOM 3452 C C . HIS A 1 454 ? -21.402 -5.345 18.305 1.00 94.69 454 HIS A C 1
ATOM 3454 O O . HIS A 1 454 ? -21.584 -4.590 17.357 1.00 94.69 454 HIS A O 1
ATOM 3460 N N . ARG A 1 455 ? -20.275 -5.300 19.037 1.00 95.62 455 ARG A N 1
ATOM 3461 C CA . ARG A 1 455 ? -19.200 -4.314 18.811 1.00 95.62 455 ARG A CA 1
ATOM 3462 C C . ARG A 1 455 ? -18.713 -4.303 17.361 1.00 95.62 455 ARG A C 1
ATOM 3464 O O . ARG A 1 455 ? -18.544 -3.231 16.790 1.00 95.62 455 ARG A O 1
ATOM 3471 N N . ALA A 1 456 ? -18.433 -5.477 16.795 1.00 95.19 456 ALA A N 1
ATOM 3472 C CA . ALA A 1 456 ? -17.939 -5.592 15.426 1.00 95.19 456 ALA A CA 1
ATOM 3473 C C . ALA A 1 456 ? -18.991 -5.147 14.396 1.00 95.19 456 ALA A C 1
ATOM 3475 O O . ALA A 1 456 ? -18.637 -4.538 13.391 1.00 95.19 456 ALA A O 1
ATOM 3476 N N . SER A 1 457 ? -20.273 -5.384 14.679 1.00 95.38 457 SER A N 1
ATOM 3477 C CA . SER A 1 457 ? -21.373 -5.120 13.748 1.00 95.38 457 SER A CA 1
ATOM 3478 C C . SER A 1 457 ? -21.741 -3.640 13.638 1.00 95.38 457 SER A C 1
ATOM 3480 O O . SER A 1 457 ? -22.101 -3.218 12.548 1.00 95.38 457 SER A O 1
ATOM 3482 N N . VAL A 1 458 ? -21.599 -2.834 14.704 1.00 96.00 458 VAL A N 1
ATOM 3483 C CA . VAL A 1 458 ? -22.046 -1.416 14.734 1.00 96.00 458 VAL A CA 1
ATOM 3484 C C . VAL A 1 458 ? -21.588 -0.608 13.514 1.00 96.00 458 VAL A C 1
ATOM 3486 O O . VAL A 1 458 ? -22.361 0.180 12.985 1.00 96.00 458 VAL A O 1
ATOM 3489 N N . VAL A 1 459 ? -20.340 -0.798 13.073 1.00 96.50 459 VAL A N 1
ATOM 3490 C CA . VAL A 1 459 ? -19.760 -0.040 11.949 1.00 96.50 459 VAL A CA 1
ATOM 3491 C C . VAL A 1 459 ? -19.487 -0.941 10.749 1.00 96.50 459 VAL A C 1
ATOM 3493 O O . VAL A 1 459 ? -19.825 -0.586 9.624 1.00 96.50 459 VAL A O 1
ATOM 3496 N N . ALA A 1 460 ? -18.896 -2.122 10.967 1.00 95.81 460 ALA A N 1
ATOM 3497 C CA . ALA A 1 460 ? -18.435 -2.954 9.860 1.00 95.81 460 ALA A CA 1
ATOM 3498 C C . ALA A 1 460 ? -19.588 -3.574 9.058 1.00 95.81 460 ALA A C 1
ATOM 3500 O O . ALA A 1 460 ? -19.431 -3.780 7.858 1.00 95.81 460 ALA A O 1
ATOM 3501 N N . LEU A 1 461 ? -20.739 -3.854 9.685 1.00 96.31 461 LEU A N 1
ATOM 3502 C CA . LEU A 1 461 ? -21.877 -4.452 8.986 1.00 96.31 461 LEU A CA 1
ATOM 3503 C C . LEU A 1 461 ? -22.571 -3.442 8.048 1.00 96.31 461 LEU A C 1
ATOM 3505 O O . LEU A 1 461 ? -22.637 -3.750 6.860 1.00 96.31 461 LEU A O 1
ATOM 3509 N N . PRO A 1 462 ? -22.994 -2.234 8.488 1.00 96.88 462 PRO A N 1
ATOM 3510 C CA . PRO A 1 462 ? -23.504 -1.205 7.574 1.00 96.88 462 PRO A CA 1
ATOM 3511 C C . PRO A 1 462 ? -22.519 -0.849 6.457 1.00 96.88 462 PRO A C 1
ATOM 3513 O O . PRO A 1 462 ? -22.925 -0.687 5.308 1.00 96.88 462 PRO A O 1
ATOM 3516 N N . TYR A 1 463 ? -21.220 -0.784 6.776 1.00 97.31 463 TYR A N 1
ATOM 3517 C CA . TYR A 1 463 ? -20.172 -0.552 5.782 1.00 97.31 463 TYR A CA 1
ATOM 3518 C C . TYR A 1 463 ? -20.128 -1.660 4.727 1.00 97.31 463 TYR A C 1
ATOM 3520 O O . TYR A 1 463 ? -20.237 -1.375 3.540 1.00 97.31 463 TYR A O 1
ATOM 3528 N N . THR A 1 464 ? -20.057 -2.924 5.153 1.00 97.00 464 THR A N 1
ATOM 3529 C CA . THR A 1 464 ? -20.001 -4.073 4.235 1.00 97.00 464 THR A CA 1
ATOM 3530 C C . THR A 1 464 ? -21.264 -4.180 3.381 1.00 97.00 464 THR A C 1
ATOM 3532 O O . THR A 1 464 ? -21.160 -4.415 2.182 1.00 97.00 464 THR A O 1
ATOM 3535 N N . ILE A 1 465 ? -22.447 -3.971 3.971 1.00 95.75 465 ILE A N 1
ATOM 3536 C CA . ILE A 1 465 ? -23.723 -3.995 3.242 1.00 95.75 465 ILE A CA 1
ATOM 3537 C C . ILE A 1 465 ? -23.736 -2.911 2.162 1.00 95.75 465 ILE A C 1
ATOM 3539 O O . ILE A 1 465 ? -24.015 -3.221 1.011 1.00 95.75 465 ILE A O 1
ATOM 3543 N N . ALA A 1 466 ? -23.386 -1.667 2.504 1.00 96.12 466 ALA A N 1
ATOM 3544 C CA . ALA A 1 466 ? -23.336 -0.578 1.531 1.00 96.12 466 ALA A CA 1
ATOM 3545 C C . ALA A 1 466 ? -22.360 -0.876 0.380 1.00 96.12 466 ALA A C 1
ATOM 3547 O O . ALA A 1 466 ? -22.727 -0.727 -0.779 1.00 96.12 466 ALA A O 1
ATOM 3548 N N . THR A 1 467 ? -21.149 -1.355 0.689 1.00 94.50 467 THR A N 1
ATOM 3549 C CA . THR A 1 467 ? -20.128 -1.678 -0.323 1.00 94.50 467 THR A CA 1
ATOM 3550 C C . THR A 1 467 ? -20.545 -2.814 -1.256 1.00 94.50 467 THR A C 1
ATOM 3552 O O . THR A 1 467 ? -20.182 -2.808 -2.426 1.00 94.50 467 THR A O 1
ATOM 3555 N N . VAL A 1 468 ? -21.274 -3.809 -0.752 1.00 94.38 468 VAL A N 1
ATOM 3556 C CA . VAL A 1 468 ? -21.675 -4.976 -1.548 1.00 94.38 468 VAL A CA 1
ATOM 3557 C C . VAL A 1 468 ? -22.942 -4.698 -2.355 1.00 94.38 468 VAL A C 1
ATOM 3559 O O . VAL A 1 468 ? -23.029 -5.124 -3.500 1.00 94.38 468 VAL A O 1
ATOM 3562 N N . LEU A 1 469 ? -23.908 -3.952 -1.807 1.00 93.81 469 LEU A N 1
ATOM 3563 C CA . LEU A 1 469 ? -25.124 -3.579 -2.541 1.00 93.81 469 LEU A CA 1
ATOM 3564 C C . LEU A 1 469 ? -24.838 -2.687 -3.753 1.00 93.81 469 LEU A C 1
ATOM 3566 O O . LEU A 1 469 ? -25.560 -2.774 -4.741 1.00 93.81 469 LEU A O 1
ATOM 3570 N N . ASP A 1 470 ? -23.768 -1.893 -3.704 1.00 92.31 470 ASP A N 1
ATOM 3571 C CA . ASP A 1 470 ? -23.286 -1.094 -4.839 1.00 92.31 470 ASP A CA 1
ATOM 3572 C C . ASP A 1 470 ? -22.857 -1.960 -6.043 1.00 92.31 470 ASP A C 1
ATOM 3574 O O . ASP A 1 470 ? -22.770 -1.480 -7.166 1.00 92.31 470 ASP A O 1
ATOM 3578 N N . GLN A 1 471 ? -22.633 -3.265 -5.834 1.00 90.88 471 GLN A N 1
ATOM 3579 C CA . GLN A 1 471 ? -22.277 -4.222 -6.888 1.00 90.88 471 GLN A CA 1
ATOM 3580 C C . GLN A 1 471 ? -23.496 -4.873 -7.561 1.00 90.88 471 GLN A C 1
ATOM 3582 O O . GLN A 1 471 ? -23.324 -5.713 -8.447 1.00 90.88 471 GLN A O 1
ATOM 3587 N N . LEU A 1 472 ? -24.724 -4.552 -7.133 1.00 91.69 472 LEU A N 1
ATOM 3588 C CA . LEU A 1 472 ? -25.928 -5.109 -7.749 1.00 91.69 472 LEU A CA 1
ATOM 3589 C C . LEU A 1 472 ? -26.091 -4.615 -9.196 1.00 91.69 472 LEU A C 1
ATOM 3591 O O . LEU A 1 472 ? -25.827 -3.446 -9.488 1.00 91.69 472 LEU A O 1
ATOM 3595 N N . PRO A 1 473 ? -26.579 -5.472 -10.111 1.00 88.56 473 PRO A N 1
ATOM 3596 C CA . PRO A 1 473 ? -26.909 -5.031 -11.459 1.00 88.56 473 PRO A CA 1
ATOM 3597 C C . PRO A 1 473 ? -27.998 -3.952 -11.398 1.00 88.56 473 PRO A C 1
ATOM 3599 O O . PRO A 1 473 ? -28.978 -4.096 -10.664 1.00 88.56 473 PRO A O 1
ATOM 3602 N N . HIS A 1 474 ? -27.829 -2.881 -12.177 1.00 87.69 474 HIS A N 1
ATOM 3603 C CA . HIS A 1 474 ? -28.741 -1.731 -12.222 1.00 87.69 474 HIS A CA 1
ATOM 3604 C C . HIS A 1 474 ? -28.881 -0.973 -10.886 1.00 87.69 474 HIS A C 1
ATOM 3606 O O . HIS A 1 474 ? -29.889 -0.298 -10.657 1.00 87.69 474 HIS A O 1
ATOM 3612 N N . ALA A 1 475 ? -27.886 -1.057 -9.990 1.00 82.88 475 ALA A N 1
ATOM 3613 C CA . ALA A 1 475 ? -27.844 -0.255 -8.761 1.00 82.88 475 ALA A CA 1
ATOM 3614 C C . ALA A 1 475 ? -27.828 1.264 -9.030 1.00 82.88 475 ALA A C 1
ATOM 3616 O O . ALA A 1 475 ? -28.092 2.059 -8.134 1.00 82.88 475 ALA A O 1
ATOM 3617 N N . ASP A 1 476 ? -27.557 1.673 -10.264 1.00 84.94 476 ASP A N 1
ATOM 3618 C CA . ASP A 1 476 ? -27.523 3.042 -10.762 1.00 84.94 476 ASP A CA 1
ATOM 3619 C C . ASP A 1 476 ? -28.847 3.515 -11.390 1.00 84.94 476 ASP A C 1
ATOM 3621 O O . ASP A 1 476 ? -28.925 4.658 -11.839 1.00 84.94 476 ASP A O 1
ATOM 3625 N N . ALA A 1 477 ? -29.900 2.683 -11.396 1.00 86.62 477 ALA A N 1
ATOM 3626 C CA . ALA A 1 477 ? -31.178 3.008 -12.025 1.00 86.62 477 ALA A CA 1
ATOM 3627 C C . ALA A 1 477 ? -32.402 2.888 -11.092 1.00 86.62 477 ALA A C 1
ATOM 3629 O O . ALA A 1 477 ? -32.538 1.980 -10.265 1.00 86.62 477 ALA A O 1
ATOM 3630 N N . GLY A 1 478 ? -33.361 3.799 -11.290 1.00 91.69 478 GLY A N 1
ATOM 3631 C CA . GLY A 1 478 ? -34.719 3.711 -10.748 1.00 91.69 478 GLY A CA 1
ATOM 3632 C C . GLY A 1 478 ? -34.814 3.705 -9.216 1.00 91.69 478 GLY A C 1
ATOM 3633 O O . GLY A 1 478 ? -34.089 4.403 -8.508 1.00 91.69 478 GLY A O 1
ATOM 3634 N N . ALA A 1 479 ? -35.759 2.921 -8.690 1.00 90.62 479 ALA A N 1
ATOM 3635 C CA . ALA A 1 479 ? -36.006 2.831 -7.250 1.00 90.62 479 ALA A CA 1
ATOM 3636 C C . ALA A 1 479 ? -34.849 2.160 -6.488 1.00 90.62 479 ALA A C 1
ATOM 3638 O O . ALA A 1 479 ? -34.578 2.526 -5.342 1.00 90.62 479 ALA A O 1
ATOM 3639 N N . LEU A 1 480 ? -34.138 1.217 -7.122 1.00 89.69 480 LEU A N 1
ATOM 3640 C CA . LEU A 1 480 ? -33.016 0.511 -6.504 1.00 89.69 480 LEU A CA 1
ATOM 3641 C C . LEU A 1 480 ? -31.870 1.474 -6.173 1.00 89.69 480 LEU A C 1
ATOM 3643 O O . LEU A 1 480 ? -31.364 1.437 -5.053 1.00 89.69 480 LEU A O 1
ATOM 3647 N N . GLN A 1 481 ? -31.551 2.404 -7.078 1.00 93.19 481 GLN A N 1
ATOM 3648 C CA . GLN A 1 481 ? -30.562 3.460 -6.836 1.00 93.19 481 GLN A CA 1
ATOM 3649 C C . GLN A 1 481 ? -30.886 4.303 -5.602 1.00 93.19 481 GLN A C 1
ATOM 3651 O O . GLN A 1 481 ? -29.998 4.624 -4.813 1.00 93.19 481 GLN A O 1
ATOM 3656 N N . THR A 1 482 ? -32.162 4.636 -5.397 1.00 92.56 482 THR A N 1
ATOM 3657 C CA . THR A 1 482 ? -32.585 5.428 -4.232 1.00 92.56 482 THR A CA 1
ATOM 3658 C C . THR A 1 482 ? -32.357 4.654 -2.931 1.00 92.56 482 THR A C 1
ATOM 3660 O O . THR A 1 482 ? -31.849 5.210 -1.958 1.00 92.56 482 THR A O 1
ATOM 3663 N N . VAL A 1 483 ? -32.688 3.358 -2.915 1.00 93.38 483 VAL A N 1
ATOM 3664 C CA . VAL A 1 483 ? -32.509 2.494 -1.739 1.00 93.38 483 VAL A CA 1
ATOM 3665 C C . VAL A 1 483 ? -31.027 2.260 -1.441 1.00 93.38 483 VAL A C 1
ATOM 3667 O O . VAL A 1 483 ? -30.594 2.474 -0.308 1.00 93.38 483 VAL A O 1
ATOM 3670 N N . VAL A 1 484 ? -30.238 1.863 -2.444 1.00 93.81 484 VAL A N 1
ATOM 3671 C CA . VAL A 1 484 ? -28.790 1.635 -2.300 1.00 93.81 484 VAL A CA 1
ATOM 3672 C C . VAL A 1 484 ? -28.086 2.929 -1.893 1.00 93.81 484 VAL A C 1
ATOM 3674 O O . VAL A 1 484 ? -27.293 2.926 -0.952 1.00 93.81 484 VAL A O 1
ATOM 3677 N N . GLY A 1 485 ? -28.451 4.056 -2.510 1.00 93.69 485 GLY A N 1
ATOM 3678 C CA . GLY A 1 485 ? -27.940 5.379 -2.162 1.00 93.69 485 GLY A CA 1
ATOM 3679 C C . GLY A 1 485 ? -28.247 5.774 -0.717 1.00 93.69 485 GLY A C 1
ATOM 3680 O O . GLY A 1 485 ? -27.350 6.222 -0.005 1.00 93.69 485 GLY A O 1
ATOM 3681 N N . LEU A 1 486 ? -29.476 5.551 -0.235 1.00 95.62 486 LEU A N 1
ATOM 3682 C CA . LEU A 1 486 ? -29.843 5.828 1.157 1.00 95.62 486 LEU A CA 1
ATOM 3683 C C . LEU A 1 486 ? -29.039 4.965 2.140 1.00 95.62 486 LEU A C 1
ATOM 3685 O O . LEU A 1 486 ? -28.524 5.484 3.131 1.00 95.62 486 LEU A O 1
ATOM 3689 N N . ILE A 1 487 ? -28.886 3.668 1.857 1.00 95.69 487 ILE A N 1
ATOM 3690 C CA . ILE A 1 487 ? -28.061 2.760 2.670 1.00 95.69 487 ILE A CA 1
ATOM 3691 C C . ILE A 1 487 ? -26.600 3.229 2.679 1.00 95.69 487 ILE A C 1
ATOM 3693 O O . ILE A 1 487 ? -25.974 3.265 3.741 1.00 95.69 487 ILE A O 1
ATOM 3697 N N . GLY A 1 488 ? -26.075 3.644 1.524 1.00 96.12 488 GLY A N 1
ATOM 3698 C CA . GLY A 1 488 ? -24.742 4.226 1.386 1.00 96.12 488 GLY A CA 1
ATOM 3699 C C . GLY A 1 488 ? -24.559 5.485 2.233 1.00 96.12 488 GLY A C 1
ATOM 3700 O O . GLY A 1 488 ? -23.576 5.590 2.967 1.00 96.12 488 GLY A O 1
ATOM 3701 N N . ILE A 1 489 ? -25.530 6.403 2.216 1.00 97.00 489 ILE A N 1
ATOM 3702 C CA . ILE A 1 489 ? -25.516 7.626 3.033 1.00 97.00 489 ILE A CA 1
ATOM 3703 C C . ILE A 1 489 ? -25.534 7.283 4.525 1.00 97.00 489 ILE A C 1
ATOM 3705 O O . ILE A 1 489 ? -24.703 7.791 5.277 1.00 97.00 489 ILE A O 1
ATOM 3709 N N . VAL A 1 490 ? -26.437 6.401 4.964 1.00 97.38 490 VAL A N 1
ATOM 3710 C CA . VAL A 1 490 ? -26.535 5.985 6.374 1.00 97.38 490 VAL A CA 1
ATOM 3711 C C . VAL A 1 490 ? -25.230 5.342 6.840 1.00 97.38 490 VAL A C 1
ATOM 3713 O O . VAL A 1 490 ? -24.697 5.702 7.890 1.00 97.38 490 VAL A O 1
ATOM 3716 N N . SER A 1 491 ? -24.676 4.435 6.037 1.00 97.62 491 SER A N 1
ATOM 3717 C CA . SER A 1 491 ? -23.378 3.811 6.287 1.00 97.62 491 SER A CA 1
ATOM 3718 C C . SER A 1 491 ? -22.252 4.849 6.383 1.00 97.62 491 SER A C 1
ATOM 3720 O O . SER A 1 491 ? -21.486 4.847 7.350 1.00 97.62 491 SER A O 1
ATOM 3722 N N . GLY A 1 492 ? -22.202 5.804 5.449 1.00 96.81 492 GLY A N 1
ATOM 3723 C CA . GLY A 1 492 ? -21.248 6.912 5.454 1.00 96.81 492 GLY A CA 1
ATOM 3724 C C . GLY A 1 492 ? -21.343 7.780 6.711 1.00 96.81 492 GLY A C 1
ATOM 3725 O O . GLY A 1 492 ? -20.317 8.102 7.309 1.00 96.81 492 GLY A O 1
ATOM 3726 N N . VAL A 1 493 ? -22.558 8.094 7.170 1.00 97.81 493 VAL A N 1
ATOM 3727 C CA . VAL A 1 493 ? -22.792 8.834 8.421 1.00 97.81 493 VAL A CA 1
ATOM 3728 C C . VAL A 1 493 ? -22.302 8.037 9.632 1.00 97.81 493 VAL A C 1
ATOM 3730 O O . VAL A 1 493 ? -21.610 8.595 10.482 1.00 97.81 493 VAL A O 1
ATOM 3733 N N . ILE A 1 494 ? -22.584 6.732 9.708 1.00 97.38 494 ILE A N 1
ATOM 3734 C CA . ILE A 1 494 ? -22.105 5.868 10.803 1.00 97.38 494 ILE A CA 1
ATOM 3735 C C . ILE A 1 494 ? -20.572 5.837 10.846 1.00 97.38 494 ILE A C 1
ATOM 3737 O O . ILE A 1 494 ? -19.981 6.003 11.917 1.00 97.38 494 ILE A O 1
ATOM 3741 N N . VAL A 1 495 ? -19.918 5.656 9.694 1.00 97.31 495 VAL A N 1
ATOM 3742 C CA . VAL A 1 495 ? -18.450 5.663 9.588 1.00 97.31 495 VAL A CA 1
ATOM 3743 C C . VAL A 1 495 ? -17.885 7.026 9.983 1.00 97.31 495 VAL A C 1
ATOM 3745 O O . VAL A 1 495 ? -16.932 7.087 10.760 1.00 97.31 495 VAL A O 1
ATOM 3748 N N . LEU A 1 496 ? -18.488 8.120 9.510 1.00 97.12 496 LEU A N 1
ATOM 3749 C CA . LEU A 1 496 ? -18.079 9.480 9.858 1.00 97.12 496 LEU A CA 1
ATOM 3750 C C . LEU A 1 496 ? -18.164 9.716 11.370 1.00 97.12 496 LEU A C 1
ATOM 3752 O O . LEU A 1 496 ? -17.210 10.223 11.960 1.00 97.12 496 LEU A O 1
ATOM 3756 N N . ILE A 1 497 ? -19.261 9.300 12.011 1.00 96.81 497 ILE A N 1
ATOM 3757 C CA . ILE A 1 497 ? -19.433 9.392 13.466 1.00 96.81 497 ILE A CA 1
ATOM 3758 C C . ILE A 1 497 ? -18.382 8.536 14.187 1.00 96.81 497 ILE A C 1
ATOM 3760 O O . ILE A 1 497 ? -17.768 9.014 15.143 1.00 96.81 497 ILE A O 1
ATOM 3764 N N . ASP A 1 498 ? -18.120 7.298 13.748 1.00 96.12 498 ASP A N 1
ATOM 3765 C CA . ASP A 1 498 ? -17.093 6.447 14.368 1.00 96.12 498 ASP A CA 1
ATOM 3766 C C . ASP A 1 498 ? -15.706 7.094 14.285 1.00 96.12 498 ASP A C 1
ATOM 3768 O O . ASP A 1 498 ? -15.037 7.220 15.314 1.00 96.12 498 ASP A O 1
ATOM 3772 N N . VAL A 1 499 ? -15.308 7.591 13.110 1.00 96.69 499 VAL A N 1
ATOM 3773 C CA . VAL A 1 499 ? -14.022 8.273 12.890 1.00 96.69 499 VAL A CA 1
ATOM 3774 C C . VAL A 1 499 ? -13.916 9.545 13.732 1.00 96.69 499 VAL A C 1
ATOM 3776 O O . VAL A 1 499 ? -12.919 9.724 14.443 1.00 96.69 499 VAL A O 1
ATOM 3779 N N . ALA A 1 500 ? -14.946 10.397 13.701 1.00 96.56 500 ALA A N 1
ATOM 3780 C CA . ALA A 1 500 ? -14.988 11.659 14.435 1.00 96.56 500 ALA A CA 1
ATOM 3781 C C . ALA A 1 500 ? -15.008 11.446 15.955 1.00 96.56 500 ALA A C 1
ATOM 3783 O O . ALA A 1 500 ? -14.411 12.226 16.690 1.00 96.56 500 ALA A O 1
ATOM 3784 N N . SER A 1 501 ? -15.616 10.364 16.448 1.00 95.81 501 SER A N 1
ATOM 3785 C CA . SER A 1 501 ? -15.695 10.070 17.886 1.00 95.81 501 SER A CA 1
ATOM 3786 C C . SER A 1 501 ? -14.351 9.677 18.520 1.00 95.81 501 SER A C 1
ATOM 3788 O O . SER A 1 501 ? -14.176 9.797 19.736 1.00 95.81 501 SER A O 1
ATOM 3790 N N . VAL A 1 502 ? -13.367 9.218 17.736 1.00 96.38 502 VAL A N 1
ATOM 3791 C CA . VAL A 1 502 ? -12.059 8.763 18.248 1.00 96.38 502 VAL A CA 1
ATOM 3792 C C . VAL A 1 502 ? -11.348 9.829 19.097 1.00 96.38 502 VAL A C 1
ATOM 3794 O O . VAL A 1 502 ? -11.028 9.523 20.251 1.00 96.38 502 VAL A O 1
ATOM 3797 N N . PRO A 1 503 ? -11.097 11.062 18.609 1.00 95.75 503 PRO A N 1
ATOM 3798 C CA . PRO A 1 503 ? -10.445 12.113 19.394 1.00 95.75 503 PRO A CA 1
ATOM 3799 C C . PRO A 1 503 ? -11.269 12.629 20.584 1.00 95.75 503 PRO A C 1
ATOM 3801 O O . PRO A 1 503 ? -10.687 13.222 21.487 1.00 95.75 503 PRO A O 1
ATOM 3804 N N . PHE A 1 504 ? -12.576 12.384 20.648 1.00 93.94 504 PHE A N 1
ATOM 3805 C CA . PHE A 1 504 ? -13.410 12.857 21.765 1.00 93.94 504 PHE A CA 1
ATOM 3806 C C . PHE A 1 504 ? -13.722 11.759 22.792 1.00 93.94 504 PHE A C 1
ATOM 3808 O O . PHE A 1 504 ? -14.129 12.036 23.916 1.00 93.94 504 PHE A O 1
ATOM 3815 N N . SER A 1 505 ? -13.482 10.494 22.443 1.00 92.12 505 SER A N 1
ATOM 3816 C CA . SER A 1 505 ? -13.739 9.355 23.324 1.00 92.12 505 SER A CA 1
ATOM 3817 C C . SER A 1 505 ? -12.597 9.086 24.315 1.00 92.12 505 SER A C 1
ATOM 3819 O O . SER A 1 505 ? -11.410 9.106 23.966 1.00 92.12 505 SER A O 1
ATOM 3821 N N . ARG A 1 506 ? -12.957 8.744 25.564 1.00 89.00 506 ARG A N 1
ATOM 3822 C CA . ARG A 1 506 ? -12.006 8.226 26.567 1.00 89.00 506 ARG A CA 1
ATOM 3823 C C . ARG A 1 506 ? -11.282 6.995 26.011 1.00 89.00 506 ARG A C 1
ATOM 3825 O O . ARG A 1 506 ? -11.917 6.090 25.472 1.00 89.00 506 ARG A O 1
ATOM 3832 N N . GLY A 1 507 ? -9.952 6.984 26.099 1.00 88.69 507 GLY A N 1
ATOM 3833 C CA . GLY A 1 507 ? -9.122 5.890 25.579 1.00 88.69 507 GLY A CA 1
ATOM 3834 C C . GLY A 1 507 ? -9.126 5.736 24.050 1.00 88.69 507 GLY A C 1
ATOM 3835 O O . GLY A 1 507 ? -8.684 4.705 23.553 1.00 88.69 507 GLY A O 1
ATOM 3836 N N . ARG A 1 508 ? -9.621 6.731 23.292 1.00 93.75 508 ARG A N 1
ATOM 3837 C CA . ARG A 1 508 ? -9.655 6.724 21.812 1.00 93.75 508 ARG A CA 1
ATOM 3838 C C . ARG A 1 508 ? -10.390 5.507 21.225 1.00 93.75 508 ARG A C 1
ATOM 3840 O O . ARG A 1 508 ? -10.014 4.971 20.182 1.00 93.75 508 ARG A O 1
ATOM 3847 N N . ARG A 1 509 ? -11.420 5.035 21.928 1.00 89.31 509 ARG A N 1
ATOM 3848 C CA . ARG A 1 509 ? -12.085 3.746 21.682 1.00 89.31 509 ARG A CA 1
ATOM 3849 C C . ARG A 1 509 ? -13.035 3.744 20.470 1.00 89.31 509 ARG A C 1
ATOM 3851 O O . ARG A 1 509 ? -13.205 2.689 19.853 1.00 89.31 509 ARG A O 1
ATOM 3858 N N . GLY A 1 510 ? -13.578 4.905 20.088 1.00 91.94 510 GLY A N 1
ATOM 3859 C CA . GLY A 1 510 ? -14.526 5.062 18.970 1.00 91.94 510 GLY A CA 1
ATOM 3860 C C . GLY A 1 510 ? -15.960 4.605 19.288 1.00 91.94 510 GLY A C 1
ATOM 3861 O O . GLY A 1 510 ? -16.208 4.043 20.359 1.00 91.94 510 GLY A O 1
ATOM 3862 N N . LEU A 1 511 ? -16.889 4.825 18.352 1.00 93.75 511 LEU A N 1
ATOM 3863 C CA . LEU A 1 511 ? -18.329 4.568 18.479 1.00 93.75 511 LEU A CA 1
ATOM 3864 C C . LEU A 1 511 ? -18.606 3.098 18.791 1.00 93.75 511 LEU A C 1
ATOM 3866 O O . LEU A 1 511 ? -19.239 2.796 19.799 1.00 93.75 511 LEU A O 1
ATOM 3870 N N . SER A 1 512 ? -18.061 2.180 17.988 1.00 93.31 512 SER A N 1
ATOM 3871 C CA . SER A 1 512 ? -18.263 0.729 18.173 1.00 93.31 512 SER A CA 1
ATOM 3872 C C . SER A 1 512 ? -17.938 0.257 19.596 1.00 93.31 512 SER A C 1
ATOM 3874 O O . SER A 1 512 ? -18.680 -0.526 20.192 1.00 93.31 512 SER A O 1
ATOM 3876 N N . SER A 1 513 ? -16.850 0.764 20.177 1.00 92.25 513 SER A N 1
ATOM 3877 C CA . SER A 1 513 ? -16.436 0.422 21.540 1.00 92.25 513 SER A CA 1
ATOM 3878 C C . SER A 1 513 ? -17.276 1.125 22.609 1.00 92.25 513 SER A C 1
ATOM 3880 O O . SER A 1 513 ? -17.520 0.527 23.652 1.00 92.25 513 SER A O 1
ATOM 3882 N N . ILE A 1 514 ? -17.742 2.358 22.367 1.00 93.25 514 ILE A N 1
ATOM 3883 C CA . ILE A 1 514 ? -18.661 3.066 23.276 1.00 93.25 514 ILE A CA 1
ATOM 3884 C C . ILE A 1 514 ? -19.967 2.282 23.412 1.00 93.25 514 ILE A C 1
ATOM 3886 O O . ILE A 1 514 ? -20.348 1.939 24.529 1.00 93.25 514 ILE A O 1
ATOM 3890 N N . VAL A 1 515 ? -20.600 1.943 22.286 1.00 93.38 515 VAL A N 1
ATOM 3891 C CA . VAL A 1 515 ? -21.896 1.244 22.261 1.00 93.38 515 VAL A CA 1
ATOM 3892 C C . VAL A 1 515 ? -21.777 -0.147 22.902 1.00 93.38 515 VAL A C 1
ATOM 3894 O O . VAL A 1 515 ? -22.667 -0.590 23.622 1.00 93.38 515 VAL A O 1
ATOM 3897 N N . ALA A 1 516 ? -20.646 -0.836 22.720 1.00 92.38 516 ALA A N 1
ATOM 3898 C CA . ALA A 1 516 ? -20.421 -2.155 23.315 1.00 92.38 516 ALA A CA 1
ATOM 3899 C C . ALA A 1 516 ? -19.871 -2.139 24.757 1.00 92.38 516 ALA A C 1
ATOM 3901 O O . ALA A 1 516 ? -19.663 -3.214 25.331 1.00 92.38 516 ALA A O 1
ATOM 3902 N N . GLY A 1 517 ? -19.594 -0.963 25.334 1.00 92.19 517 GLY A N 1
ATOM 3903 C CA . GLY A 1 517 ? -18.968 -0.830 26.654 1.00 92.19 517 GLY A CA 1
ATOM 3904 C C . GLY A 1 517 ? -17.548 -1.406 26.731 1.00 92.19 517 GLY A C 1
ATOM 3905 O O . GLY A 1 517 ? -17.155 -1.921 27.775 1.00 92.19 517 GLY A O 1
ATOM 3906 N N . ALA A 1 518 ? -16.803 -1.368 25.624 1.00 93.00 518 ALA A N 1
ATOM 3907 C CA . ALA A 1 518 ? -15.430 -1.854 25.530 1.00 93.00 518 ALA A CA 1
ATOM 3908 C C . ALA A 1 518 ? -14.417 -0.720 25.754 1.00 93.00 518 ALA A C 1
ATOM 3910 O O . ALA A 1 518 ? -14.615 0.420 25.324 1.00 93.00 518 ALA A O 1
ATOM 3911 N N . GLU A 1 519 ? -13.284 -1.050 26.359 1.00 93.62 519 GLU A N 1
ATOM 3912 C CA . GLU A 1 519 ? -12.071 -0.235 26.293 1.00 93.62 519 GLU A CA 1
ATOM 3913 C C . GLU A 1 519 ? -11.144 -0.762 25.203 1.00 93.62 519 GLU A C 1
ATOM 3915 O O . GLU A 1 519 ? -11.247 -1.919 24.798 1.00 93.62 519 GLU A O 1
ATOM 3920 N N . LEU A 1 520 ? -10.230 0.080 24.724 1.00 94.56 520 LEU A N 1
ATOM 3921 C CA . LEU A 1 520 ? -9.212 -0.326 23.764 1.00 94.56 520 LEU A CA 1
ATOM 3922 C C . LEU A 1 520 ? -7.841 -0.271 24.429 1.00 94.56 520 LEU A C 1
ATOM 3924 O O . LEU A 1 520 ? -7.472 0.747 25.011 1.00 94.56 520 LEU A O 1
ATOM 3928 N N . ARG A 1 521 ? -7.089 -1.366 24.330 1.00 94.62 521 ARG A N 1
ATOM 3929 C CA . ARG A 1 521 ? -5.752 -1.502 24.914 1.00 94.62 521 ARG A CA 1
ATOM 3930 C C . ARG A 1 521 ? -4.763 -2.003 23.874 1.00 94.62 521 ARG A C 1
ATOM 3932 O O . ARG A 1 521 ? -5.143 -2.516 22.818 1.00 94.62 521 ARG A O 1
ATOM 3939 N N . ASP A 1 522 ? -3.481 -1.838 24.172 1.00 94.88 522 ASP A N 1
ATOM 3940 C CA . ASP A 1 522 ? -2.437 -2.516 23.415 1.00 94.88 522 ASP A CA 1
ATOM 3941 C C . ASP A 1 522 ? -2.515 -4.019 23.691 1.00 94.88 522 ASP A C 1
ATOM 3943 O O . ASP A 1 522 ? -2.610 -4.431 24.838 1.00 94.88 522 ASP A O 1
ATOM 3947 N N . ALA A 1 523 ? -2.457 -4.848 22.654 1.00 93.75 523 ALA A N 1
ATOM 3948 C CA . ALA A 1 523 ? -2.498 -6.301 22.779 1.00 93.75 523 ALA A CA 1
ATOM 3949 C C . ALA A 1 523 ? -1.258 -6.891 23.474 1.00 93.75 523 ALA A C 1
ATOM 3951 O O . ALA A 1 523 ? -1.245 -8.084 23.769 1.00 93.75 523 ALA A O 1
ATOM 3952 N N . ARG A 1 524 ? -0.217 -6.073 23.673 1.00 93.00 524 ARG A N 1
ATOM 3953 C CA . ARG A 1 524 ? 0.998 -6.408 24.424 1.00 93.00 524 ARG A CA 1
ATOM 3954 C C . ARG A 1 524 ? 0.908 -6.058 25.914 1.00 93.00 524 ARG A C 1
ATOM 3956 O O . ARG A 1 524 ? 1.817 -6.442 26.640 1.00 93.00 524 ARG A O 1
ATOM 3963 N N . ALA A 1 525 ? -0.104 -5.278 26.310 1.00 88.94 525 ALA A N 1
ATOM 3964 C CA . ALA A 1 525 ? -0.338 -4.856 27.691 1.00 88.94 525 ALA A CA 1
ATOM 3965 C C . ALA A 1 525 ? -0.935 -5.974 28.546 1.00 88.94 525 ALA A C 1
ATOM 3967 O O . ALA A 1 525 ? -1.676 -6.815 27.981 1.00 88.94 525 ALA A O 1
#

Radius of gyration: 37.34 Å; chains: 1; bounding box: 74×123×114 Å